Protein AF-0000000085966153 (afdb_homodimer)

Sequence (438 aa):
MEFTKSLNNKLDELHLLNHPFYQSWNTGSLSLQALQTYAKEYYHHVAAFPRYISGIHFLCPDLKMRQVLLGNLIEEEQGDENHPELWKRFAEGLGVTRSDLHKDAQIKETQELVDGYFDIVRSDFASGLGALYAYERQTPEISKSKIEGLKKHYSISDERSLQFFTVHMHADEWHSEECANLIADLSEEEQEKAMQGAKKGAKLLWGFLDGMMNASVCHMEFTKSLNNKLDELHLLNHPFYQSWNTGSLSLQALQTYAKEYYHHVAAFPRYISGIHFLCPDLKMRQVLLGNLIEEEQGDENHPELWKRFAEGLGVTRSDLHKDAQIKETQELVDGYFDIVRSDFASGLGALYAYERQTPEISKSKIEGLKKHYSISDERSLQFFTVHMHADEWHSEECANLIADLSEEEQEKAMQGAKKGAKLLWGFLDGMMNASVCH

Structure (mmCIF, N/CA/C/O backbone):
data_AF-0000000085966153-model_v1
#
loop_
_entity.id
_entity.type
_entity.pdbx_description
1 polymer 'Probable oxidoreductase TC_0900'
#
loop_
_atom_site.group_PDB
_atom_site.id
_atom_site.type_symbol
_atom_site.label_atom_id
_atom_site.label_alt_id
_atom_site.label_comp_id
_atom_site.label_asym_id
_atom_site.label_entity_id
_atom_site.label_seq_id
_atom_site.pdbx_PDB_ins_code
_atom_site.Cartn_x
_atom_site.Cartn_y
_atom_site.Cartn_z
_atom_site.occupancy
_atom_site.B_iso_or_equiv
_atom_site.auth_seq_id
_atom_site.auth_comp_id
_atom_site.auth_asym_id
_atom_site.auth_atom_id
_atom_site.pdbx_PDB_model_num
ATOM 1 N N . MET A 1 1 ? 25.375 9.891 5.539 1 62.62 1 MET A N 1
ATOM 2 C CA . MET A 1 1 ? 25.406 10.914 6.574 1 62.62 1 MET A CA 1
ATOM 3 C C . MET A 1 1 ? 25.469 12.312 5.957 1 62.62 1 MET A C 1
ATOM 5 O O . MET A 1 1 ? 24.688 13.195 6.336 1 62.62 1 MET A O 1
ATOM 9 N N . GLU A 1 2 ? 26.172 12.406 4.93 1 82.31 2 GLU A N 1
ATOM 10 C CA . GLU A 1 2 ? 26.391 13.727 4.348 1 82.31 2 GLU A CA 1
ATOM 11 C C . GLU A 1 2 ? 25.172 14.172 3.529 1 82.31 2 GLU A C 1
ATOM 13 O O . GLU A 1 2 ? 24.719 15.312 3.652 1 82.31 2 GLU A O 1
ATOM 18 N N . PHE A 1 3 ? 24.453 13.234 2.949 1 92.5 3 PHE A N 1
ATOM 19 C CA . PHE A 1 3 ? 23.344 13.633 2.096 1 92.5 3 PHE A CA 1
ATOM 20 C C . PHE A 1 3 ? 22.141 14.078 2.934 1 92.5 3 PHE A C 1
ATOM 22 O O . PHE A 1 3 ? 21.531 15.109 2.656 1 92.5 3 PHE A O 1
ATOM 29 N N . THR A 1 4 ? 21.891 13.352 3.945 1 91.38 4 THR A N 1
ATOM 30 C CA . THR A 1 4 ? 20.734 13.648 4.789 1 91.38 4 THR A CA 1
ATOM 31 C C . THR A 1 4 ? 20.891 15.008 5.457 1 91.38 4 THR A C 1
ATOM 33 O O . THR A 1 4 ? 19.906 15.719 5.66 1 91.38 4 THR A O 1
ATOM 36 N N . LYS A 1 5 ? 22.094 15.352 5.801 1 93.38 5 LYS A N 1
ATOM 37 C CA . LYS A 1 5 ? 22.328 16.672 6.375 1 93.38 5 LYS A CA 1
ATOM 38 C C . LYS A 1 5 ? 22 17.781 5.375 1 93.38 5 LYS A C 1
ATOM 40 O O . LYS A 1 5 ? 21.391 18.781 5.73 1 93.38 5 LYS A O 1
ATOM 45 N N . SER A 1 6 ? 22.516 17.578 4.191 1 94.5 6 SER A N 1
ATOM 46 C CA . SER A 1 6 ? 22.203 18.531 3.131 1 94.5 6 SER A CA 1
ATOM 47 C C . SER A 1 6 ? 20.703 18.625 2.871 1 94.5 6 SER A C 1
ATOM 49 O O . SER A 1 6 ? 20.172 19.719 2.691 1 94.5 6 SER A O 1
ATOM 51 N N . LEU A 1 7 ? 20.078 17.453 2.836 1 96.25 7 LEU A N 1
ATOM 52 C CA . LEU A 1 7 ? 18.625 17.375 2.662 1 96.25 7 LEU A CA 1
ATOM 53 C C . LEU A 1 7 ? 17.906 18.156 3.758 1 96.25 7 LEU A C 1
ATOM 55 O O . LEU A 1 7 ? 17.016 18.953 3.473 1 96.25 7 LEU A O 1
ATOM 59 N N . ASN A 1 8 ? 18.312 17.984 4.941 1 96.88 8 ASN A N 1
ATOM 60 C CA . ASN A 1 8 ? 17.688 18.656 6.074 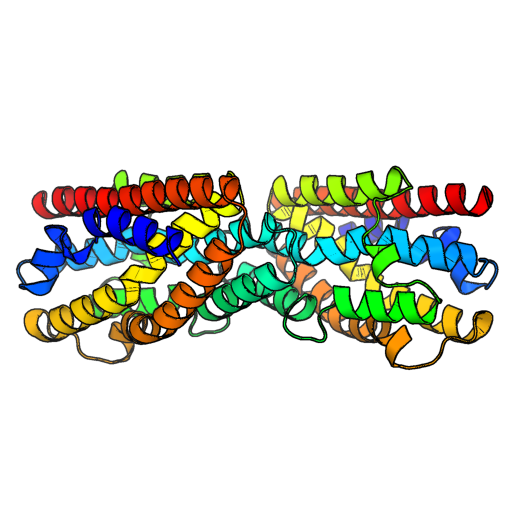1 96.88 8 ASN A CA 1
ATOM 61 C C . ASN A 1 8 ? 17.891 20.172 6.008 1 96.88 8 ASN A C 1
ATOM 63 O O . ASN A 1 8 ? 16.984 20.938 6.32 1 96.88 8 ASN A O 1
ATOM 67 N N . ASN A 1 9 ? 19.062 20.609 5.625 1 95.88 9 ASN A N 1
ATOM 68 C CA . ASN A 1 9 ? 19.328 22.031 5.496 1 95.88 9 ASN A CA 1
ATOM 69 C C . ASN A 1 9 ? 18.391 22.688 4.492 1 95.88 9 ASN A C 1
ATOM 71 O O . ASN A 1 9 ? 17.875 23.781 4.746 1 95.88 9 ASN A O 1
ATOM 75 N N . LYS A 1 10 ? 18.188 22.062 3.426 1 95.81 10 LYS A N 1
ATOM 76 C CA . LYS A 1 10 ? 17.297 22.594 2.398 1 95.81 10 LYS A CA 1
ATOM 77 C C . LYS A 1 10 ? 15.844 22.625 2.881 1 95.81 10 LYS A C 1
ATOM 79 O O . LYS A 1 10 ? 15.117 23.578 2.623 1 95.81 10 LYS A O 1
ATOM 84 N N . LEU A 1 11 ? 15.469 21.594 3.582 1 97.62 11 LEU A N 1
ATOM 85 C CA . LEU A 1 11 ? 14.086 21.484 4.039 1 97.62 11 LEU A CA 1
ATOM 86 C C . LEU A 1 11 ? 13.812 22.453 5.184 1 97.62 11 LEU A C 1
ATOM 88 O O . LEU A 1 11 ? 12.68 22.906 5.363 1 97.62 11 LEU A O 1
ATOM 92 N N . ASP A 1 12 ? 14.828 22.828 5.941 1 97.5 12 ASP A N 1
ATOM 93 C CA . ASP A 1 12 ? 14.68 23.734 7.074 1 97.5 12 ASP A CA 1
ATOM 94 C C . ASP A 1 12 ? 14.195 25.109 6.609 1 97.5 12 ASP A C 1
ATOM 96 O O . ASP A 1 12 ? 13.508 25.812 7.352 1 97.5 12 ASP A O 1
ATOM 100 N N . GLU A 1 13 ? 14.484 25.453 5.406 1 96 13 GLU A N 1
ATOM 101 C CA . GLU A 1 13 ? 14.047 26.734 4.852 1 96 13 GLU A CA 1
ATOM 102 C C . GLU A 1 13 ? 12.531 26.781 4.703 1 96 13 GLU A C 1
ATOM 104 O O . GLU A 1 13 ? 11.93 27.859 4.672 1 96 13 GLU A O 1
ATOM 109 N N . LEU A 1 14 ? 11.93 25.609 4.645 1 96.81 14 LEU A N 1
ATOM 110 C CA . LEU A 1 14 ? 10.484 25.5 4.449 1 96.81 14 LEU A CA 1
ATOM 111 C C . LEU A 1 14 ? 9.828 24.828 5.648 1 96.81 14 LEU A C 1
ATOM 113 O O . LEU A 1 14 ? 8.781 24.203 5.512 1 96.81 14 LEU A O 1
ATOM 117 N N . HIS A 1 15 ? 10.508 24.906 6.773 1 97.69 15 HIS A N 1
ATOM 118 C CA . HIS A 1 15 ? 9.898 24.328 7.969 1 97.69 15 HIS A CA 1
ATOM 119 C C . HIS A 1 15 ? 8.586 25.016 8.305 1 97.69 15 HIS A C 1
ATOM 121 O O . HIS A 1 15 ? 8.547 26.234 8.469 1 97.69 15 HIS A O 1
ATOM 127 N N . LEU A 1 16 ? 7.535 24.297 8.508 1 98.25 16 LEU A N 1
ATOM 128 C CA . LEU A 1 16 ? 6.18 24.828 8.555 1 98.25 16 LEU A CA 1
ATOM 129 C C . LEU A 1 16 ? 5.961 25.641 9.836 1 98.25 16 LEU A C 1
ATOM 131 O O . LEU A 1 16 ? 5.074 26.5 9.883 1 98.25 16 LEU A O 1
ATOM 135 N N . LEU A 1 17 ? 6.727 25.391 10.906 1 97.81 17 LEU A N 1
ATOM 136 C CA . LEU A 1 17 ? 6.598 26.156 12.141 1 97.81 17 LEU A CA 1
ATOM 137 C C . LEU A 1 17 ? 6.988 27.609 11.914 1 97.81 17 LEU A C 1
ATOM 139 O O . LEU A 1 17 ? 6.664 28.484 12.734 1 97.81 17 LEU A O 1
ATOM 143 N N . ASN A 1 18 ? 7.711 27.859 10.805 1 97.75 18 ASN A N 1
ATOM 144 C CA . ASN A 1 18 ? 8.094 29.219 10.469 1 97.75 18 ASN A CA 1
ATOM 145 C C . ASN A 1 18 ? 7.016 29.922 9.648 1 97.75 18 ASN A C 1
ATOM 147 O O . ASN A 1 18 ? 7.105 31.125 9.398 1 97.75 18 ASN A O 1
ATOM 151 N N . HIS A 1 19 ? 6.066 29.25 9.188 1 98.31 19 HIS A N 1
ATOM 152 C CA . HIS A 1 19 ? 4.996 29.859 8.414 1 98.31 19 HIS A CA 1
ATOM 153 C C . HIS A 1 19 ? 4.109 30.734 9.297 1 98.31 19 HIS A C 1
ATOM 155 O O . HIS A 1 19 ? 3.789 30.359 10.422 1 98.31 19 HIS A O 1
ATOM 161 N N . PRO A 1 20 ? 3.619 31.875 8.789 1 97.31 20 PRO A N 1
ATOM 162 C CA . PRO A 1 20 ? 2.812 32.812 9.586 1 97.31 20 PRO A CA 1
ATOM 163 C C . PRO A 1 20 ? 1.556 32.156 10.156 1 97.31 20 PRO A C 1
ATOM 165 O O . PRO A 1 20 ? 1.141 32.469 11.273 1 97.31 20 PRO A O 1
ATOM 168 N N . PHE A 1 21 ? 0.975 31.234 9.477 1 98 21 PHE A N 1
ATOM 169 C CA . PHE A 1 21 ? -0.236 30.578 9.953 1 98 21 PHE A CA 1
ATOM 170 C C . PHE A 1 21 ? 0.043 29.797 11.227 1 98 21 PHE A C 1
ATOM 172 O O . PHE A 1 21 ? -0.702 29.891 12.203 1 98 21 PHE A O 1
ATOM 179 N N . TYR A 1 22 ? 1.115 28.969 11.227 1 98.06 22 TYR A N 1
ATOM 180 C CA . TYR A 1 22 ? 1.444 28.172 12.406 1 98.06 22 TYR A CA 1
ATOM 181 C C . TYR A 1 22 ? 1.973 29.047 13.531 1 98.06 22 TYR A C 1
ATOM 183 O O . TYR A 1 22 ? 1.766 28.75 14.711 1 98.06 22 TYR A O 1
ATOM 191 N N . GLN A 1 23 ? 2.639 30.125 13.148 1 97.38 23 GLN A N 1
ATOM 192 C CA . GLN A 1 23 ? 3.021 31.078 14.172 1 97.38 23 GLN A CA 1
ATOM 193 C C . GLN A 1 23 ? 1.792 31.672 14.859 1 97.38 23 GLN A C 1
ATOM 195 O O . GLN A 1 23 ? 1.775 31.828 16.078 1 97.38 23 GLN A O 1
ATOM 200 N N . SER A 1 24 ? 0.767 32 14.07 1 97 24 SER A N 1
ATOM 201 C CA . SER A 1 24 ? -0.479 32.531 14.617 1 97 24 SER A CA 1
ATOM 202 C C . SER A 1 24 ? -1.174 31.5 15.5 1 97 24 SER A C 1
ATOM 204 O O . SER A 1 24 ? -1.782 31.859 16.516 1 97 24 SER A O 1
ATOM 206 N N . TRP A 1 25 ? -1.104 30.219 15.102 1 97.19 25 TRP A N 1
ATOM 207 C CA . TRP A 1 25 ? -1.604 29.141 15.961 1 97.19 25 TRP A CA 1
ATOM 208 C C . TRP A 1 25 ? -0.895 29.156 17.312 1 97.19 25 TRP A C 1
ATOM 210 O O . TRP A 1 25 ? -1.542 29.125 18.359 1 97.19 25 TRP A O 1
ATOM 220 N N . ASN A 1 26 ? 0.422 29.266 17.312 1 95.81 26 ASN A N 1
ATOM 221 C CA . ASN A 1 26 ? 1.263 29.188 18.5 1 95.81 26 ASN A CA 1
ATOM 222 C C . ASN A 1 26 ? 1.024 30.391 19.422 1 95.81 26 ASN A C 1
ATOM 224 O O . ASN A 1 26 ? 1.129 30.266 20.641 1 95.81 26 ASN A O 1
ATOM 228 N N . THR A 1 27 ? 0.701 31.531 18.844 1 96.19 27 THR A N 1
ATOM 229 C CA . THR A 1 27 ? 0.534 32.75 19.641 1 96.19 27 THR A CA 1
ATOM 230 C C . THR A 1 27 ? -0.93 32.938 20.031 1 96.19 27 THR A C 1
ATOM 232 O O . THR A 1 27 ? -1.264 33.875 20.766 1 96.19 27 THR A O 1
ATOM 235 N N . GLY A 1 28 ? -1.792 32.125 19.469 1 97 28 GLY A N 1
ATOM 236 C CA . GLY A 1 28 ? -3.205 32.219 19.812 1 97 28 GLY A CA 1
ATOM 237 C C . GLY A 1 28 ? -3.947 33.281 19.047 1 97 28 GLY A C 1
ATOM 238 O O . GLY A 1 28 ? -5.051 33.688 19.422 1 97 28 GLY A O 1
ATOM 239 N N . SER A 1 29 ? -3.402 33.75 17.969 1 96.06 29 SER A N 1
ATOM 240 C CA . SER A 1 29 ? -4.012 34.844 17.219 1 96.06 29 SER A CA 1
ATOM 241 C C . SER A 1 29 ? -4.965 34.312 16.156 1 96.06 29 SER A C 1
ATOM 243 O O . SER A 1 29 ? -5.711 35.094 15.547 1 96.06 29 SER A O 1
ATOM 245 N N . LEU A 1 30 ? -5.039 33 15.875 1 96.19 30 LEU A N 1
ATOM 246 C CA . LEU A 1 30 ? -6.035 32.438 14.969 1 96.19 30 LEU A CA 1
ATOM 247 C C . LEU A 1 30 ? -7.418 32.438 15.609 1 96.19 30 LEU A C 1
ATOM 249 O O . LEU A 1 30 ? -7.555 32.156 16.812 1 96.19 30 LEU A O 1
ATOM 253 N N . SER A 1 31 ? -8.406 32.75 14.828 1 96 31 SER A N 1
ATOM 254 C CA . SER A 1 31 ? -9.773 32.562 15.305 1 96 31 SER A CA 1
ATOM 255 C C . SER A 1 31 ? -10.148 31.094 15.336 1 96 31 SER A C 1
ATOM 257 O O . SER A 1 31 ? -9.523 30.266 14.664 1 96 31 SER A O 1
ATOM 259 N N . LEU A 1 32 ? -11.125 30.797 16.094 1 95.81 32 LEU A N 1
ATOM 260 C CA . LEU A 1 32 ? -11.641 29.422 16.109 1 95.81 32 LEU A CA 1
ATOM 261 C C . LEU A 1 32 ? -12.141 29.016 14.719 1 95.81 32 LEU A C 1
ATOM 263 O O . LEU A 1 32 ? -11.977 27.875 14.312 1 95.81 32 LEU A O 1
ATOM 267 N N . GLN A 1 33 ? -12.688 29.953 14.031 1 96.06 33 GLN A N 1
ATOM 268 C CA . GLN A 1 33 ? -13.18 29.703 12.68 1 96.06 33 GLN A CA 1
ATOM 269 C C . GLN A 1 33 ? -12.039 29.312 11.742 1 96.06 33 GLN A C 1
ATOM 271 O O . GLN A 1 33 ? -12.195 28.438 10.891 1 96.06 33 GLN A O 1
ATOM 276 N N . ALA A 1 34 ? -10.93 29.969 11.891 1 96.62 34 ALA A N 1
ATOM 277 C CA . ALA A 1 34 ? -9.766 29.641 11.078 1 96.62 34 ALA A CA 1
ATOM 278 C C . ALA A 1 34 ? -9.281 28.219 11.352 1 96.62 34 ALA A C 1
ATOM 280 O O . ALA A 1 34 ? -8.906 27.484 10.43 1 96.62 34 ALA A O 1
ATOM 281 N N . LEU A 1 35 ? -9.352 27.844 12.617 1 97.56 35 LEU A N 1
ATOM 282 C CA . LEU A 1 35 ? -8.938 26.5 13 1 97.56 35 LEU A CA 1
ATOM 283 C C . LEU A 1 35 ? -9.906 25.453 12.445 1 97.56 35 LEU A C 1
ATOM 285 O O . LEU A 1 35 ? -9.484 24.391 12.008 1 97.56 35 LEU A O 1
ATOM 289 N N . GLN A 1 36 ? -11.141 25.812 12.547 1 97.5 36 GLN A N 1
ATOM 290 C CA . GLN A 1 36 ? -12.164 24.922 12.008 1 97.5 36 GLN A CA 1
ATOM 291 C C . GLN A 1 36 ? -11.984 24.734 10.5 1 97.5 36 GLN A C 1
ATOM 293 O O . GLN A 1 36 ? -12.086 23.625 9.992 1 97.5 36 GLN A O 1
ATOM 298 N N . THR A 1 37 ? -11.68 25.812 9.812 1 97.5 37 THR A N 1
ATOM 299 C CA . THR A 1 37 ? -11.414 25.734 8.383 1 97.5 37 THR A CA 1
ATOM 300 C C . THR A 1 37 ? -10.172 24.891 8.102 1 97.5 37 THR A C 1
ATOM 302 O O . THR A 1 37 ? -10.172 24.078 7.191 1 97.5 37 THR A O 1
ATOM 305 N N . TYR A 1 38 ? -9.164 25.094 8.898 1 98.25 38 TYR A N 1
ATOM 306 C CA . TYR A 1 38 ? -7.945 24.312 8.773 1 98.25 38 TYR A CA 1
ATOM 307 C C . TYR A 1 38 ? -8.234 22.812 8.922 1 98.25 38 TYR A C 1
ATOM 309 O O . TYR A 1 38 ? -7.762 22 8.133 1 98.25 38 TYR A O 1
ATOM 317 N N . ALA A 1 39 ? -8.984 22.484 9.961 1 98.25 39 ALA A N 1
ATOM 318 C CA . ALA A 1 39 ? -9.305 21.094 10.227 1 98.25 39 ALA A CA 1
ATOM 319 C C . ALA A 1 39 ? -10.047 20.469 9.047 1 98.25 39 ALA A C 1
ATOM 321 O O . ALA A 1 39 ? -9.773 19.312 8.672 1 98.25 39 ALA A O 1
ATOM 322 N N . LYS A 1 40 ? -10.953 21.234 8.461 1 98.12 40 LYS A N 1
ATOM 323 C CA . LYS A 1 40 ? -11.727 20.734 7.328 1 98.12 40 LYS A CA 1
ATOM 324 C C . LYS A 1 40 ? -10.852 20.547 6.094 1 98.12 40 LYS A C 1
ATOM 326 O O . LYS A 1 40 ? -10.906 19.516 5.426 1 98.12 40 LYS A O 1
ATOM 331 N N . GLU A 1 41 ? -10.008 21.547 5.82 1 98.31 41 GLU A N 1
ATOM 332 C CA . GLU A 1 41 ? -9.195 21.547 4.605 1 98.31 41 GLU A CA 1
ATOM 333 C C . GLU A 1 41 ? -8.07 20.516 4.695 1 98.31 41 GLU A C 1
ATOM 335 O O . GLU A 1 41 ? -7.863 19.734 3.768 1 98.31 41 GLU A O 1
ATOM 340 N N . TYR A 1 42 ? -7.422 20.484 5.809 1 98.62 42 TYR A N 1
ATOM 341 C CA . TYR A 1 42 ? -6.25 19.625 5.941 1 98.62 42 TYR A CA 1
ATOM 342 C C . TYR A 1 42 ? -6.656 18.156 6.027 1 98.62 42 TYR A C 1
ATOM 344 O O . TYR A 1 42 ? -5.836 17.266 5.797 1 98.62 42 TYR A O 1
ATOM 352 N N . TYR A 1 43 ? -7.926 17.875 6.355 1 98.56 43 TYR A N 1
ATOM 353 C CA . TYR A 1 43 ? -8.422 16.5 6.41 1 98.56 43 TYR A CA 1
ATOM 354 C C . TYR A 1 43 ? -8.18 15.773 5.09 1 98.56 43 TYR A C 1
ATOM 356 O O . TYR A 1 43 ? -7.902 14.578 5.074 1 98.56 43 TYR A O 1
ATOM 364 N N . HIS A 1 44 ? -8.273 16.469 4.027 1 98.38 44 HIS A N 1
ATOM 365 C CA . HIS A 1 44 ? -8.102 15.867 2.713 1 98.38 44 HIS A CA 1
ATOM 366 C C . HIS A 1 44 ? -6.707 15.273 2.555 1 98.38 44 HIS A C 1
ATOM 368 O O . HIS A 1 44 ? -6.539 14.219 1.941 1 98.38 44 HIS A O 1
ATOM 374 N N . HIS A 1 45 ? -5.719 15.969 3.059 1 98.62 45 HIS A N 1
ATOM 375 C CA . HIS A 1 45 ? -4.348 15.469 3.033 1 98.62 45 HIS A CA 1
ATOM 376 C C . HIS A 1 45 ? -4.168 14.289 3.984 1 98.62 45 HIS A C 1
ATOM 378 O O . HIS A 1 45 ? -3.537 13.297 3.633 1 98.62 45 HIS A O 1
ATOM 384 N N . VAL A 1 46 ? -4.758 14.391 5.18 1 98.56 46 VAL A N 1
ATOM 385 C CA . VAL A 1 46 ? -4.66 13.336 6.184 1 98.56 46 VAL A CA 1
ATOM 386 C C . VAL A 1 46 ? -5.301 12.055 5.648 1 98.56 46 VAL A C 1
ATOM 388 O O . VAL A 1 46 ? -4.738 10.969 5.797 1 98.56 46 VAL A O 1
ATOM 391 N N . ALA A 1 47 ? -6.457 12.219 5.039 1 98 47 ALA A N 1
ATOM 392 C CA . ALA A 1 47 ? -7.207 11.078 4.523 1 98 47 ALA A CA 1
ATOM 393 C C . ALA A 1 47 ? -6.469 10.414 3.363 1 98 47 ALA A C 1
ATOM 395 O O . ALA A 1 47 ? -6.582 9.203 3.16 1 98 47 ALA A O 1
ATOM 396 N N . ALA A 1 48 ? -5.707 11.18 2.609 1 98.31 48 ALA A N 1
ATOM 397 C CA . ALA A 1 48 ? -5.008 10.68 1.427 1 98.31 48 ALA A CA 1
ATOM 398 C C . ALA A 1 48 ? -3.658 10.078 1.803 1 98.31 48 ALA A C 1
ATOM 400 O O . ALA A 1 48 ? -3.09 9.289 1.042 1 98.31 48 ALA A O 1
ATOM 401 N N . PHE A 1 49 ? -3.148 10.414 2.943 1 98.81 49 PHE A N 1
ATOM 402 C CA . PHE A 1 49 ? -1.763 10.164 3.314 1 98.81 49 PHE A CA 1
ATOM 403 C C . PHE A 1 49 ? -1.44 8.672 3.217 1 98.81 49 PHE A C 1
ATOM 405 O O . PHE A 1 49 ? -0.408 8.297 2.662 1 98.81 49 PHE A O 1
ATOM 412 N N . PRO A 1 50 ? -2.342 7.742 3.789 1 98.81 50 PRO A N 1
ATOM 413 C CA . PRO A 1 50 ? -2.033 6.316 3.656 1 98.81 50 PRO A CA 1
ATOM 414 C C . PRO A 1 50 ? -1.881 5.879 2.199 1 98.81 50 PRO A C 1
ATOM 416 O O . PRO A 1 50 ? -1.079 4.992 1.898 1 98.81 50 PRO A O 1
ATOM 419 N N . ARG A 1 51 ? -2.609 6.527 1.297 1 98.81 51 ARG A N 1
ATOM 420 C CA . ARG A 1 51 ? -2.535 6.18 -0.118 1 98.81 51 ARG A CA 1
ATOM 421 C C . ARG A 1 51 ? -1.217 6.645 -0.729 1 98.81 51 ARG A C 1
ATOM 423 O O . ARG A 1 51 ? -0.686 5.996 -1.635 1 98.81 51 ARG A O 1
ATOM 430 N N . TYR A 1 52 ? -0.637 7.75 -0.21 1 98.88 52 TYR A N 1
ATOM 431 C CA . TYR A 1 52 ? 0.707 8.125 -0.639 1 98.88 52 TYR A CA 1
ATOM 432 C C . TYR A 1 52 ? 1.707 7.016 -0.33 1 98.88 52 TYR A C 1
ATOM 434 O O . TYR A 1 52 ? 2.521 6.652 -1.18 1 98.88 52 TYR A O 1
ATOM 442 N N . ILE A 1 53 ? 1.577 6.488 0.89 1 98.81 53 ILE A N 1
ATOM 443 C CA . ILE A 1 53 ? 2.508 5.457 1.334 1 98.81 53 ILE A CA 1
ATOM 444 C C . ILE A 1 53 ? 2.361 4.215 0.454 1 98.81 53 ILE A C 1
ATOM 446 O O . ILE A 1 53 ? 3.357 3.615 0.047 1 98.81 53 ILE A O 1
ATOM 450 N N . SER A 1 54 ? 1.097 3.9 0.139 1 98.69 54 SER A N 1
ATOM 451 C CA . SER A 1 54 ? 0.88 2.734 -0.711 1 98.69 54 SER A CA 1
ATOM 452 C C . SER A 1 54 ? 1.422 2.967 -2.117 1 98.69 54 SER A C 1
ATOM 454 O O . SER A 1 54 ? 1.888 2.033 -2.771 1 98.69 54 SER A O 1
ATOM 456 N N . GLY A 1 55 ? 1.323 4.223 -2.619 1 98.75 55 GLY A N 1
ATOM 457 C CA . GLY A 1 55 ? 1.929 4.539 -3.902 1 98.75 55 GLY A CA 1
ATOM 458 C C . GLY A 1 55 ? 3.432 4.336 -3.92 1 98.75 55 GLY A C 1
ATOM 459 O O . GLY A 1 55 ? 3.98 3.795 -4.883 1 98.75 55 GLY A O 1
ATOM 460 N N . ILE A 1 56 ? 4.078 4.754 -2.861 1 98.88 56 ILE A N 1
ATOM 461 C CA . ILE A 1 56 ? 5.52 4.582 -2.73 1 98.88 56 ILE A CA 1
ATOM 462 C C . ILE A 1 56 ? 5.855 3.096 -2.633 1 98.88 56 ILE A C 1
ATOM 464 O O . ILE A 1 56 ? 6.766 2.613 -3.312 1 98.88 56 ILE A O 1
ATOM 468 N N . HIS A 1 57 ? 5.113 2.396 -1.806 1 98.88 57 HIS A N 1
ATOM 469 C CA . HIS A 1 57 ? 5.281 0.958 -1.644 1 98.88 57 HIS A CA 1
ATOM 470 C C . HIS A 1 57 ? 5.137 0.232 -2.977 1 98.88 57 HIS A C 1
ATOM 472 O O . HIS A 1 57 ? 5.938 -0.65 -3.299 1 98.88 57 HIS A O 1
ATOM 478 N N . PHE A 1 58 ? 4.133 0.596 -3.77 1 98.81 58 PHE A N 1
ATOM 479 C CA . PHE A 1 58 ? 3.826 0.008 -5.066 1 98.81 58 PHE A CA 1
ATOM 480 C C . PHE A 1 58 ? 5.023 0.107 -6.004 1 98.81 58 PHE A C 1
ATOM 482 O O . PHE A 1 58 ? 5.316 -0.83 -6.75 1 98.81 58 PHE A O 1
ATOM 489 N N . LEU A 1 59 ? 5.797 1.177 -5.922 1 98.38 59 LEU A N 1
ATOM 490 C CA . LEU A 1 59 ? 6.879 1.451 -6.859 1 98.38 59 LEU A CA 1
ATOM 491 C C . LEU A 1 59 ? 8.195 0.854 -6.363 1 98.38 59 LEU A C 1
ATOM 493 O O . LEU A 1 59 ? 9.18 0.816 -7.102 1 98.38 59 LEU A O 1
ATOM 497 N N . CYS A 1 60 ? 8.227 0.348 -5.129 1 97.81 60 CYS A N 1
ATOM 498 C CA . CYS A 1 60 ? 9.453 -0.118 -4.5 1 97.81 60 CYS A CA 1
ATOM 499 C C . CYS A 1 60 ? 9.695 -1.593 -4.801 1 97.81 60 CYS A C 1
ATOM 501 O O . CYS A 1 60 ? 8.969 -2.457 -4.309 1 97.81 60 CYS A O 1
ATOM 503 N N . PRO A 1 61 ? 10.734 -1.949 -5.477 1 93.5 61 PRO A N 1
ATOM 504 C CA . PRO A 1 61 ? 10.961 -3.363 -5.781 1 93.5 61 PRO A CA 1
ATOM 505 C C . PRO A 1 61 ? 11.648 -4.109 -4.637 1 93.5 61 PRO A C 1
ATOM 507 O O . PRO A 1 61 ? 11.68 -5.344 -4.637 1 93.5 61 PRO A O 1
ATOM 510 N N . ASP A 1 62 ? 12.211 -3.416 -3.678 1 96.31 62 ASP A N 1
ATOM 511 C CA . ASP A 1 62 ? 12.984 -4.031 -2.604 1 96.31 62 ASP A CA 1
ATOM 512 C C . ASP A 1 62 ? 12.086 -4.41 -1.429 1 96.31 62 ASP A C 1
ATOM 514 O O . ASP A 1 62 ? 11.469 -3.543 -0.81 1 96.31 62 ASP A O 1
ATOM 518 N N . LEU A 1 63 ? 12.109 -5.613 -1.075 1 97.44 63 LEU A N 1
ATOM 519 C CA . LEU A 1 63 ? 11.203 -6.152 -0.07 1 97.44 63 LEU A CA 1
ATOM 520 C C . LEU A 1 63 ? 11.469 -5.531 1.296 1 97.44 63 LEU A C 1
ATOM 522 O O . LEU A 1 63 ? 10.531 -5.18 2.018 1 97.44 63 LEU A O 1
ATOM 526 N N . LYS A 1 64 ? 12.703 -5.418 1.705 1 96.31 64 LYS A N 1
ATOM 527 C CA . LYS A 1 64 ? 13.031 -4.867 3.016 1 96.31 64 LYS A CA 1
ATOM 528 C C . LYS A 1 64 ? 12.57 -3.42 3.141 1 96.31 64 LYS A C 1
ATOM 530 O O . LYS A 1 64 ? 12.062 -3.014 4.188 1 96.31 64 LYS A O 1
ATOM 535 N N . MET A 1 65 ? 12.805 -2.668 2.117 1 97.56 65 MET A N 1
ATOM 536 C CA . MET A 1 65 ? 12.344 -1.284 2.102 1 97.56 65 MET A CA 1
ATOM 537 C C . MET A 1 65 ? 10.82 -1.223 2.168 1 97.56 65 MET A C 1
ATOM 539 O O . MET A 1 65 ? 10.258 -0.383 2.875 1 97.56 65 MET A O 1
ATOM 543 N N . ARG A 1 66 ? 10.188 -2.127 1.452 1 98.56 66 ARG A N 1
ATOM 544 C CA . ARG A 1 66 ? 8.727 -2.162 1.452 1 98.56 66 ARG A CA 1
ATOM 545 C C . ARG A 1 66 ? 8.188 -2.496 2.838 1 98.56 66 ARG A C 1
ATOM 547 O O . ARG A 1 66 ? 7.141 -1.981 3.244 1 98.56 66 ARG A O 1
ATOM 554 N N . GLN A 1 67 ? 8.836 -3.322 3.564 1 98.56 67 GLN A N 1
ATOM 555 C CA . GLN A 1 67 ? 8.367 -3.686 4.898 1 98.56 67 GLN A CA 1
ATOM 556 C C . GLN A 1 67 ? 8.406 -2.486 5.84 1 98.56 67 GLN A C 1
ATOM 558 O O . GLN A 1 67 ? 7.551 -2.354 6.719 1 98.56 67 GLN A O 1
ATOM 563 N N . VAL A 1 68 ? 9.422 -1.614 5.637 1 98.12 68 VAL A N 1
ATOM 564 C CA . VAL A 1 68 ? 9.469 -0.377 6.41 1 98.12 68 VAL A CA 1
ATOM 565 C C . VAL A 1 68 ? 8.242 0.48 6.078 1 98.12 68 VAL A C 1
ATOM 567 O O . VAL A 1 68 ? 7.566 0.978 6.98 1 98.12 68 VAL A O 1
ATOM 570 N N . LEU A 1 69 ? 7.949 0.595 4.781 1 98.69 69 LEU A N 1
ATOM 571 C CA . LEU A 1 69 ? 6.801 1.376 4.332 1 98.69 69 LEU A CA 1
ATOM 572 C C . LEU A 1 69 ? 5.496 0.753 4.816 1 98.69 69 LEU A C 1
ATOM 574 O O . LEU A 1 69 ? 4.566 1.468 5.199 1 98.69 69 LEU A O 1
ATOM 578 N N . LEU A 1 70 ? 5.445 -0.549 4.797 1 98.81 70 LEU A N 1
ATOM 579 C CA . LEU A 1 70 ? 4.266 -1.251 5.297 1 98.81 70 LEU A CA 1
ATOM 580 C C . LEU A 1 70 ? 4.055 -0.967 6.781 1 98.81 70 LEU A C 1
ATOM 582 O O . LEU A 1 70 ? 2.92 -0.774 7.223 1 98.81 70 LEU A O 1
ATOM 586 N N . GLY A 1 71 ? 5.145 -1.002 7.562 1 98.44 71 GLY A N 1
ATOM 587 C CA . GLY A 1 71 ? 5.027 -0.636 8.969 1 98.44 71 GLY A CA 1
ATOM 588 C C . GLY A 1 71 ? 4.418 0.738 9.172 1 98.44 71 GLY A C 1
ATOM 589 O O . GLY A 1 71 ? 3.562 0.919 10.047 1 98.44 71 GLY A O 1
ATOM 590 N N . ASN A 1 72 ? 4.859 1.686 8.375 1 98.5 72 ASN A N 1
ATOM 591 C CA . ASN A 1 72 ? 4.305 3.035 8.414 1 98.5 72 ASN A CA 1
ATOM 592 C C . ASN A 1 72 ? 2.818 3.041 8.07 1 98.5 72 ASN A C 1
ATOM 594 O O . ASN A 1 72 ? 2.02 3.676 8.758 1 98.5 72 ASN A O 1
ATOM 598 N N . LEU A 1 73 ? 2.469 2.328 7.02 1 98.75 73 LEU A N 1
ATOM 599 C CA . LEU A 1 73 ? 1.088 2.266 6.555 1 98.75 73 LEU A CA 1
ATOM 600 C C . LEU A 1 73 ? 0.182 1.657 7.617 1 98.75 73 LEU A C 1
ATOM 602 O O . LEU A 1 73 ? -0.947 2.113 7.812 1 98.75 73 LEU A O 1
ATOM 606 N N . ILE A 1 74 ? 0.645 0.629 8.289 1 98.56 74 ILE A N 1
ATOM 607 C CA . ILE A 1 74 ? -0.102 -0.033 9.359 1 98.56 74 ILE A CA 1
ATOM 608 C C . ILE A 1 74 ? -0.418 0.967 10.469 1 98.56 74 ILE A C 1
ATOM 610 O O . ILE A 1 74 ? -1.567 1.082 10.898 1 98.56 74 ILE A O 1
ATOM 614 N N . GLU A 1 75 ? 0.56 1.72 10.844 1 97.94 75 GLU A N 1
ATOM 615 C CA . GLU A 1 75 ? 0.351 2.709 11.891 1 97.94 75 GLU A CA 1
ATOM 616 C C . GLU A 1 75 ? -0.644 3.779 11.453 1 97.94 75 GLU A C 1
ATOM 618 O O . GLU A 1 75 ? -1.471 4.23 12.25 1 97.94 75 GLU A O 1
ATOM 623 N N . GLU A 1 76 ? -0.636 4.113 10.234 1 98 76 GLU A N 1
ATOM 624 C CA . GLU A 1 76 ? -1.457 5.199 9.711 1 98 76 GLU A CA 1
ATOM 625 C C . GLU A 1 76 ? -2.916 4.773 9.57 1 98 76 GLU A C 1
ATOM 627 O O . GLU A 1 76 ? -3.824 5.598 9.711 1 98 76 GLU A O 1
ATOM 632 N N . GLU A 1 77 ? -3.141 3.479 9.344 1 98.44 77 GLU A N 1
ATOM 633 C CA . GLU A 1 77 ? -4.484 3.262 8.82 1 98.44 77 GLU A CA 1
ATOM 634 C C . GLU A 1 77 ? -5.137 2.039 9.469 1 98.44 77 GLU A C 1
ATOM 636 O O . GLU A 1 77 ? -6.352 1.855 9.375 1 98.44 77 GLU A O 1
ATOM 641 N N . GLN A 1 78 ? -4.395 1.173 10.086 1 98.25 78 GLN A N 1
ATOM 642 C CA . GLN A 1 78 ? -4.977 -0.066 10.594 1 98.25 78 GLN A CA 1
ATOM 643 C C . GLN A 1 78 ? -5.871 0.2 11.805 1 98.25 78 GLN A C 1
ATOM 645 O O . GLN A 1 78 ? -5.52 0.989 12.68 1 98.25 78 GLN A O 1
ATOM 650 N N . GLY A 1 79 ? -7.062 -0.455 11.836 1 97.38 79 GLY A N 1
ATOM 651 C CA . GLY A 1 79 ? -7.883 -0.521 13.031 1 97.38 79 GLY A CA 1
ATOM 652 C C . GLY A 1 79 ? -8.703 0.735 13.266 1 97.38 79 GLY A C 1
ATOM 653 O O . GLY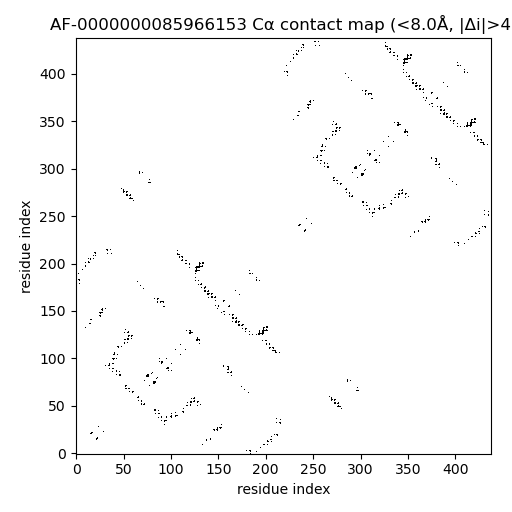 A 1 79 ? -8.844 1.563 12.359 1 97.38 79 GLY A O 1
ATOM 654 N N . ASP A 1 80 ? -9.234 0.899 14.438 1 96.62 80 ASP A N 1
ATOM 655 C CA . ASP A 1 80 ? -10.195 1.948 14.766 1 96.62 80 ASP A CA 1
ATOM 656 C C . ASP A 1 80 ? -9.484 3.254 15.109 1 96.62 80 ASP A C 1
ATOM 658 O O . ASP A 1 80 ? -10.078 4.332 15.031 1 96.62 80 ASP A O 1
ATOM 662 N N . GLU A 1 81 ? -8.227 3.105 15.484 1 97.25 81 GLU A N 1
ATOM 663 C CA . GLU A 1 81 ? -7.473 4.297 15.859 1 97.25 81 GLU A CA 1
ATOM 664 C C . GLU A 1 81 ? -6.598 4.781 14.703 1 97.25 81 GLU A C 1
ATOM 666 O O . GLU A 1 81 ? -5.48 5.254 14.922 1 97.25 81 GLU A O 1
ATOM 671 N N . ASN A 1 82 ? -7.117 4.512 13.469 1 98.31 82 ASN A N 1
ATOM 672 C CA . ASN A 1 82 ? -6.391 5 12.297 1 98.31 82 ASN A CA 1
ATOM 673 C C . ASN A 1 82 ? -6.312 6.523 12.289 1 98.31 82 ASN A C 1
ATOM 675 O O . ASN A 1 82 ? -7.137 7.199 12.906 1 98.31 82 ASN A O 1
ATOM 679 N N . HIS A 1 83 ? -5.383 7.098 11.609 1 98.44 83 HIS A N 1
ATOM 680 C CA . HIS A 1 83 ? -5.035 8.508 11.742 1 98.44 83 HIS A CA 1
ATOM 681 C C . HIS A 1 83 ? -6.113 9.398 11.141 1 98.44 83 HIS A C 1
ATOM 683 O O . HIS A 1 83 ? -6.398 10.477 11.664 1 98.44 83 HIS A O 1
ATOM 689 N N . PRO A 1 84 ? -6.785 9.023 10.023 1 98.31 84 PRO A N 1
ATOM 690 C CA . PRO A 1 84 ? -7.941 9.82 9.594 1 98.31 84 PRO A CA 1
ATOM 691 C C . PRO A 1 84 ? -9.031 9.906 10.664 1 98.31 84 PRO A C 1
ATOM 693 O O . PRO A 1 84 ? -9.633 10.961 10.852 1 98.31 84 PRO A O 1
ATOM 696 N N . GLU A 1 85 ? -9.242 8.82 11.375 1 98.44 85 GLU A N 1
ATOM 697 C CA . GLU A 1 85 ? -10.219 8.836 12.461 1 98.44 85 GLU A CA 1
ATOM 698 C C . GLU A 1 85 ? -9.781 9.766 13.586 1 98.44 85 GLU A C 1
ATOM 700 O O . GLU A 1 85 ? -10.594 10.523 14.125 1 98.44 85 GLU A O 1
ATOM 705 N N . LEU A 1 86 ? -8.547 9.695 13.93 1 98.75 86 LEU A N 1
ATOM 706 C CA . LEU A 1 86 ? -8.031 10.578 14.977 1 98.75 86 LEU A CA 1
ATOM 707 C C . LEU A 1 86 ? -8.18 12.039 14.57 1 98.75 86 LEU A C 1
ATOM 709 O O . LEU A 1 86 ? -8.477 12.891 15.414 1 98.75 86 LEU A O 1
ATOM 713 N N . TRP A 1 87 ? -7.984 12.352 13.281 1 98.81 87 TRP A N 1
ATOM 714 C CA . TRP A 1 87 ? -8.164 13.719 12.82 1 98.81 87 TRP A CA 1
ATOM 715 C C . TRP A 1 87 ? -9.617 14.156 12.938 1 98.81 87 TRP A C 1
ATOM 717 O O . TRP A 1 87 ? -9.906 15.305 13.281 1 98.81 87 TRP A O 1
ATOM 727 N N . LYS A 1 88 ? -10.516 13.25 12.609 1 98.69 88 LYS A N 1
ATOM 728 C CA . LYS A 1 88 ? -11.93 13.562 12.75 1 98.69 88 LYS A CA 1
ATOM 729 C C . LYS A 1 88 ? -12.273 13.922 14.195 1 98.69 88 LYS A C 1
ATOM 731 O O . LYS A 1 88 ? -13.055 14.836 14.445 1 98.69 88 LYS A O 1
ATOM 736 N N . ARG A 1 89 ? -11.703 13.18 15.117 1 98.69 89 ARG A N 1
ATOM 737 C CA . ARG A 1 89 ? -11.93 13.461 16.531 1 98.69 89 ARG A CA 1
ATOM 738 C C . ARG A 1 89 ? -11.398 14.844 16.906 1 98.69 89 ARG A C 1
ATOM 740 O O . ARG A 1 89 ? -12.031 15.57 17.672 1 98.69 89 ARG A O 1
ATOM 747 N N . PHE A 1 90 ? -10.258 15.18 16.344 1 98.81 90 PHE A N 1
ATOM 748 C CA . PHE A 1 90 ? -9.711 16.516 16.531 1 98.81 90 PHE A CA 1
ATOM 749 C C . PHE A 1 90 ? -10.688 17.578 16.031 1 98.81 90 PHE A C 1
ATOM 751 O O . PHE A 1 90 ? -10.992 18.531 16.734 1 98.81 90 PHE A O 1
ATOM 758 N N . ALA A 1 91 ? -11.172 17.391 14.789 1 98.62 91 ALA A N 1
ATOM 759 C CA . ALA A 1 91 ? -12.117 18.328 14.195 1 98.62 91 ALA A CA 1
ATOM 760 C C . ALA A 1 91 ? -13.367 18.484 15.055 1 98.62 91 ALA A C 1
ATOM 762 O O . ALA A 1 91 ? -13.867 19.594 15.25 1 98.62 91 ALA A O 1
ATOM 763 N N . GLU A 1 92 ? -13.836 17.344 15.57 1 98.56 92 GLU A N 1
ATOM 764 C CA . GLU A 1 92 ? -14.992 17.375 16.453 1 98.56 92 GLU A CA 1
ATOM 765 C C . GLU A 1 92 ? -14.711 18.203 17.703 1 98.56 92 GLU A C 1
ATOM 767 O O . GLU A 1 92 ? -15.594 18.922 18.188 1 98.56 92 GLU A O 1
ATOM 772 N N . GLY A 1 93 ? -13.523 18.078 18.203 1 98.19 93 GLY A N 1
ATOM 773 C CA . GLY A 1 93 ? -13.117 18.875 19.359 1 98.19 93 GLY A CA 1
ATOM 774 C C . GLY A 1 93 ? -13.156 20.375 19.094 1 98.19 93 GLY A C 1
ATOM 775 O O . GLY A 1 93 ? -13.289 21.156 20.031 1 98.19 93 GLY A O 1
ATOM 776 N N . LEU A 1 94 ? -13.102 20.75 17.844 1 97.88 94 LEU A N 1
ATOM 777 C CA . LEU A 1 94 ? -13.156 22.156 17.438 1 97.88 94 LEU A CA 1
ATOM 778 C C . LEU A 1 94 ? -14.594 22.562 17.125 1 97.88 94 LEU A C 1
ATOM 780 O O . LEU A 1 94 ? -14.844 23.719 16.781 1 97.88 94 LEU A O 1
ATOM 784 N N . GLY A 1 95 ? -15.484 21.609 17.109 1 97.62 95 GLY A N 1
ATOM 785 C CA . GLY A 1 95 ? -16.875 21.891 16.812 1 97.62 95 GLY A CA 1
ATOM 786 C C . GLY A 1 95 ? -17.234 21.641 15.359 1 97.62 95 GLY A C 1
ATOM 787 O O . GLY A 1 95 ? -18.297 22.078 14.898 1 97.62 95 GLY A O 1
ATOM 788 N N . VAL A 1 96 ? -16.406 20.969 14.648 1 98 96 VAL A N 1
ATOM 789 C CA . VAL A 1 96 ? -16.672 20.625 13.25 1 98 96 VAL A CA 1
ATOM 790 C C . VAL A 1 96 ? -17.328 19.25 13.172 1 98 96 VAL A C 1
ATOM 792 O O . VAL A 1 96 ? -16.859 18.297 13.797 1 98 96 VAL A O 1
ATOM 795 N N . THR A 1 97 ? -18.359 19.094 12.438 1 97.31 97 THR A N 1
ATOM 796 C CA . THR A 1 97 ? -19.031 17.812 12.297 1 97.31 97 THR A CA 1
ATOM 797 C C . THR A 1 97 ? -18.281 16.922 11.305 1 97.31 97 THR A C 1
ATOM 799 O O . THR A 1 97 ? -17.609 17.406 10.406 1 97.31 97 THR A O 1
ATOM 802 N N . ARG A 1 98 ? -18.438 15.664 11.43 1 96.19 98 ARG A N 1
ATOM 803 C CA . ARG A 1 98 ? -17.781 14.711 10.539 1 96.19 98 ARG A CA 1
ATOM 804 C C . ARG A 1 98 ? -18.266 14.891 9.102 1 96.19 98 ARG A C 1
ATOM 806 O O . ARG A 1 98 ? -17.5 14.719 8.156 1 96.19 98 ARG A O 1
ATOM 813 N N . SER A 1 99 ? -19.547 15.172 8.961 1 95.56 99 SER A N 1
ATOM 814 C CA . SER A 1 99 ? -20.109 15.383 7.633 1 95.56 99 SER A CA 1
ATOM 815 C C . SER A 1 99 ? -19.453 16.562 6.93 1 95.56 99 SER A C 1
ATOM 817 O O . SER A 1 99 ? -19.297 16.562 5.707 1 95.56 99 SER A O 1
ATOM 819 N N . ASP A 1 100 ? -19 17.578 7.68 1 95.25 100 ASP A N 1
ATOM 820 C CA . ASP A 1 100 ? -18.344 18.75 7.117 1 95.25 100 ASP A CA 1
ATOM 821 C C . ASP A 1 100 ? -16.969 18.406 6.555 1 95.25 100 ASP A C 1
ATOM 823 O O . ASP A 1 100 ? -16.484 19.078 5.637 1 95.25 100 ASP A O 1
ATOM 827 N N . LEU A 1 101 ? -16.375 17.406 7.109 1 95.44 101 LEU A N 1
ATOM 828 C CA . LEU A 1 101 ? -15.047 17 6.672 1 95.44 101 LEU A CA 1
ATOM 829 C C . LEU A 1 101 ? -15.102 16.328 5.305 1 95.44 101 LEU A C 1
ATOM 831 O O . LEU A 1 101 ? -14.102 16.281 4.59 1 95.44 101 LEU A O 1
ATOM 835 N N . HIS A 1 102 ? -16.266 15.805 4.93 1 90.69 102 HIS A N 1
ATOM 836 C CA . HIS A 1 102 ? -16.391 15.039 3.695 1 90.69 102 HIS A CA 1
ATOM 837 C C . HIS A 1 102 ? -16.812 15.93 2.533 1 90.69 102 HIS A C 1
ATOM 839 O O . HIS A 1 102 ? -16.906 15.469 1.394 1 90.69 102 HIS A O 1
ATOM 845 N N . LYS A 1 103 ? -17 17.281 2.859 1 93.31 103 LYS A N 1
ATOM 846 C CA . LYS A 1 103 ? -17.281 18.234 1.788 1 93.31 103 LYS A CA 1
ATOM 847 C C . LYS A 1 103 ? -16.047 18.5 0.944 1 93.31 103 LYS A C 1
ATOM 849 O O . LYS A 1 103 ? -14.914 18.266 1.394 1 93.31 103 LYS A O 1
ATOM 854 N N . ASP A 1 104 ? -16.188 18.922 -0.247 1 93.62 104 ASP A N 1
ATOM 855 C CA . ASP A 1 104 ? -15.094 19.25 -1.149 1 93.62 104 ASP A CA 1
ATOM 856 C C . ASP A 1 104 ? -14.227 20.375 -0.587 1 93.62 104 ASP A C 1
ATOM 858 O O . ASP A 1 104 ? -14.734 21.266 0.103 1 93.62 104 ASP A O 1
ATOM 862 N N . ALA A 1 105 ? -12.961 20.281 -0.936 1 94.88 105 ALA A N 1
ATOM 863 C CA . ALA A 1 105 ? -12.039 21.359 -0.557 1 94.88 105 ALA A CA 1
ATOM 864 C C . ALA A 1 105 ? -12.516 22.703 -1.097 1 94.88 105 ALA A C 1
ATOM 866 O O . ALA A 1 105 ? -12.992 22.797 -2.232 1 94.88 105 ALA A O 1
ATOM 867 N N . GLN A 1 106 ? -12.391 23.734 -0.308 1 93.69 106 GLN A N 1
ATOM 868 C CA . GLN A 1 106 ? -12.828 25.078 -0.695 1 93.69 106 GLN A CA 1
ATOM 869 C C . GLN A 1 106 ? -11.648 25.953 -1.094 1 93.69 106 GLN A C 1
ATOM 871 O O . GLN A 1 106 ? -11.828 26.984 -1.735 1 93.69 106 GLN A O 1
ATOM 876 N N . ILE A 1 107 ? -10.469 25.547 -0.716 1 95.56 107 ILE A N 1
ATOM 877 C CA . ILE A 1 107 ? -9.234 26.281 -1.008 1 95.56 107 ILE A CA 1
ATOM 878 C C . ILE A 1 107 ? -8.469 25.562 -2.115 1 95.56 107 ILE A C 1
ATOM 880 O O . ILE A 1 107 ? -8.227 24.344 -2.027 1 95.56 107 ILE A O 1
ATOM 884 N N . LYS A 1 108 ? -8.117 26.281 -3.154 1 97.38 108 LYS A N 1
ATOM 885 C CA . LYS A 1 108 ? -7.438 25.688 -4.301 1 97.38 108 LYS A CA 1
ATOM 886 C C . LYS A 1 108 ? -6.117 25.031 -3.889 1 97.38 108 LYS A C 1
ATOM 888 O O . LYS A 1 108 ? -5.719 24.016 -4.445 1 97.38 108 LYS A O 1
ATOM 893 N N . GLU A 1 109 ? -5.445 25.641 -2.877 1 98.38 109 GLU A N 1
ATOM 894 C CA . GLU A 1 109 ? -4.148 25.141 -2.428 1 98.38 109 GLU A CA 1
ATOM 895 C C . GLU A 1 109 ? -4.289 23.781 -1.746 1 98.38 109 GLU A C 1
ATOM 897 O O . GLU A 1 109 ? -3.346 22.984 -1.725 1 98.38 109 GLU A O 1
ATOM 902 N N . THR A 1 110 ? -5.527 23.469 -1.154 1 98.44 110 THR A N 1
ATOM 903 C CA . THR A 1 110 ? -5.777 22.141 -0.613 1 98.44 110 THR A CA 1
ATOM 904 C C . THR A 1 110 ? -5.738 21.094 -1.72 1 98.44 110 THR A C 1
ATOM 906 O O . THR A 1 110 ? -5.09 20.047 -1.577 1 98.44 110 THR A O 1
ATOM 909 N N . GLN A 1 111 ? -6.379 21.375 -2.807 1 98.19 111 GLN A N 1
ATOM 910 C CA . GLN A 1 111 ? -6.387 20.469 -3.945 1 98.19 111 GLN A CA 1
ATOM 911 C C . GLN A 1 111 ? -4.988 20.312 -4.535 1 98.19 111 GLN A C 1
ATOM 913 O O . GLN A 1 111 ? -4.586 19.219 -4.91 1 98.19 111 GLN A O 1
ATOM 918 N N . GLU A 1 112 ? -4.297 21.406 -4.621 1 98.69 112 GLU A N 1
ATOM 919 C CA . GLU A 1 112 ? -2.93 21.375 -5.133 1 98.69 112 GLU A CA 1
ATOM 920 C C . GLU A 1 112 ? -2.033 20.5 -4.262 1 98.69 112 GLU A C 1
ATOM 922 O O . GLU A 1 112 ? -1.175 19.781 -4.773 1 98.69 112 GLU A O 1
ATOM 927 N N . LEU A 1 113 ? -2.25 20.609 -2.965 1 98.81 113 LEU A N 1
ATOM 928 C CA . LEU A 1 113 ? -1.475 19.797 -2.033 1 98.81 113 LEU A CA 1
ATOM 929 C C . LEU A 1 113 ? -1.721 18.312 -2.271 1 98.81 113 LEU A C 1
ATOM 931 O O . LEU A 1 113 ? -0.776 17.547 -2.477 1 98.81 113 LEU A O 1
ATOM 935 N N . VAL A 1 114 ? -2.988 17.906 -2.297 1 98.69 114 VAL A N 1
ATOM 936 C CA . VAL A 1 114 ? -3.354 16.484 -2.406 1 98.69 114 VAL A CA 1
ATOM 937 C C . VAL A 1 114 ? -2.951 15.961 -3.777 1 98.69 114 VAL A C 1
ATOM 939 O O . VAL A 1 114 ? -2.254 14.945 -3.875 1 98.69 114 VAL A O 1
ATOM 942 N N . ASP A 1 115 ? -3.273 16.719 -4.848 1 98.62 115 ASP A N 1
ATOM 943 C CA . ASP A 1 115 ? -2.928 16.297 -6.199 1 98.62 115 ASP A CA 1
ATOM 944 C C . ASP A 1 115 ? -1.413 16.266 -6.395 1 98.62 115 ASP A C 1
ATOM 946 O O . ASP A 1 115 ? -0.886 15.359 -7.047 1 98.62 115 ASP A O 1
ATOM 950 N N . GLY A 1 116 ? -0.792 17.281 -5.863 1 98.88 116 GLY A N 1
ATOM 951 C CA . GLY A 1 116 ? 0.655 17.344 -5.988 1 98.88 116 GLY A CA 1
ATOM 952 C C . GLY A 1 116 ? 1.366 16.172 -5.332 1 98.88 116 GLY A C 1
ATOM 953 O O . GLY A 1 116 ? 2.318 15.633 -5.891 1 98.88 116 GLY A O 1
ATOM 954 N N . TYR A 1 117 ? 0.921 15.797 -4.141 1 98.88 117 TYR A N 1
ATOM 955 C CA . TYR A 1 117 ? 1.519 14.656 -3.461 1 98.88 117 TYR A CA 1
ATOM 956 C C . TYR A 1 117 ? 1.278 13.367 -4.246 1 98.88 117 TYR A C 1
ATOM 958 O O . TYR A 1 117 ? 2.184 12.539 -4.387 1 98.88 117 TYR A O 1
ATOM 966 N N . PHE A 1 118 ? 0.056 13.211 -4.773 1 98.75 118 PHE A N 1
ATOM 967 C CA . PHE A 1 118 ? -0.21 12.031 -5.59 1 98.75 118 PHE A CA 1
ATOM 968 C C . PHE A 1 118 ? 0.703 12.008 -6.812 1 98.75 118 PHE A C 1
ATOM 970 O O . PHE A 1 118 ? 1.187 10.938 -7.207 1 98.75 118 PHE A O 1
ATOM 977 N N . ASP A 1 119 ? 0.943 13.156 -7.41 1 98.75 119 ASP A N 1
ATOM 978 C CA . ASP A 1 119 ? 1.834 13.227 -8.562 1 98.75 119 ASP A CA 1
ATOM 979 C C . ASP A 1 119 ? 3.252 12.805 -8.195 1 98.75 119 ASP A C 1
ATOM 981 O O . ASP A 1 119 ? 3.908 12.086 -8.953 1 98.75 119 ASP A O 1
ATOM 985 N N . ILE A 1 120 ? 3.74 13.242 -7.055 1 98.88 120 ILE A N 1
ATOM 986 C CA . ILE A 1 120 ? 5.094 12.938 -6.613 1 98.88 120 ILE A CA 1
ATOM 987 C C . ILE A 1 120 ? 5.238 11.43 -6.41 1 98.88 120 ILE A C 1
ATOM 989 O O . ILE A 1 120 ? 6.172 10.812 -6.934 1 98.88 120 ILE A O 1
ATOM 993 N N . VAL A 1 121 ? 4.23 10.797 -5.691 1 98.44 121 VAL A N 1
ATOM 994 C CA . VAL A 1 121 ? 4.402 9.406 -5.277 1 98.44 121 VAL A CA 1
ATOM 995 C C . VAL A 1 121 ? 4.129 8.484 -6.461 1 98.44 121 VAL A C 1
ATOM 997 O O . VAL A 1 121 ? 4.496 7.305 -6.43 1 98.44 121 VAL A O 1
ATOM 1000 N N . ARG A 1 122 ? 3.529 9.031 -7.547 1 97.12 122 ARG A N 1
ATOM 1001 C CA . ARG A 1 122 ? 3.309 8.273 -8.781 1 97.12 122 ARG A CA 1
ATOM 1002 C C . ARG A 1 122 ? 4.535 8.328 -9.68 1 97.12 122 ARG A C 1
ATOM 1004 O O . ARG A 1 122 ? 4.691 7.5 -10.578 1 97.12 122 ARG A O 1
ATOM 1011 N N . SER A 1 123 ? 5.336 9.344 -9.516 1 97.88 123 SER A N 1
ATOM 1012 C CA . SER A 1 123 ? 6.426 9.594 -10.453 1 97.88 123 SER A CA 1
ATOM 1013 C C . SER A 1 123 ? 7.512 8.531 -10.336 1 97.88 123 SER A C 1
ATOM 1015 O O . SER A 1 123 ? 7.875 7.891 -11.328 1 97.88 123 SER A O 1
ATOM 1017 N N . ASP A 1 124 ? 8.117 8.383 -9.164 1 98.06 124 ASP A N 1
ATOM 1018 C CA . ASP A 1 124 ? 9.109 7.344 -8.906 1 98.06 124 ASP A CA 1
ATOM 1019 C C . ASP A 1 124 ? 9.297 7.125 -7.406 1 98.06 124 ASP A C 1
ATOM 1021 O O . ASP A 1 124 ? 8.93 7.98 -6.598 1 98.06 124 ASP A O 1
ATOM 1025 N N . PHE A 1 125 ? 9.875 6.066 -7.02 1 98.62 125 PHE A N 1
ATOM 1026 C CA . PHE A 1 125 ? 10.016 5.613 -5.645 1 98.62 125 PHE A CA 1
ATOM 1027 C C . PHE A 1 125 ? 10.781 6.637 -4.816 1 98.62 125 PHE A C 1
ATOM 1029 O O . PHE A 1 125 ? 10.336 7.039 -3.74 1 98.62 125 PHE A O 1
ATOM 1036 N N . ALA A 1 126 ? 11.906 7.102 -5.281 1 98.69 126 ALA A N 1
ATOM 1037 C CA . ALA A 1 126 ? 12.812 7.969 -4.535 1 98.69 126 ALA A CA 1
ATOM 1038 C C . ALA A 1 126 ? 12.156 9.32 -4.246 1 98.69 126 ALA A C 1
ATOM 1040 O O . ALA A 1 126 ? 12.25 9.836 -3.131 1 98.69 126 ALA A O 1
ATOM 1041 N N . SER A 1 127 ? 11.461 9.883 -5.258 1 98.81 127 SER A N 1
ATOM 1042 C CA . SER A 1 127 ? 10.773 11.156 -5.066 1 98.81 127 SER A CA 1
ATOM 1043 C C . SER A 1 127 ? 9.68 11.039 -4.012 1 98.81 127 SER A C 1
ATOM 1045 O O . SER A 1 127 ? 9.539 11.922 -3.16 1 98.81 127 SER A O 1
ATOM 1047 N N . GLY A 1 128 ? 8.93 9.93 -4.125 1 98.88 128 GLY A N 1
ATOM 1048 C CA . GLY A 1 128 ? 7.898 9.703 -3.121 1 98.88 128 GLY A CA 1
ATOM 1049 C C . GLY A 1 128 ? 8.453 9.57 -1.716 1 98.88 128 GLY A C 1
ATOM 1050 O O . GLY A 1 128 ? 7.914 10.156 -0.772 1 98.88 128 GLY A O 1
ATOM 1051 N N . LEU A 1 129 ? 9.523 8.828 -1.613 1 98.75 129 LEU A N 1
ATOM 1052 C CA . LEU A 1 129 ? 10.18 8.641 -0.323 1 98.75 129 LEU A CA 1
ATOM 1053 C C . LEU A 1 129 ? 10.648 9.984 0.24 1 98.75 129 LEU A C 1
ATOM 1055 O O . LEU A 1 129 ? 10.523 10.234 1.442 1 98.75 129 LEU A O 1
ATOM 1059 N N . GLY A 1 130 ? 11.219 10.812 -0.601 1 98.69 130 GLY A N 1
ATOM 1060 C CA . GLY A 1 130 ? 11.633 12.148 -0.187 1 98.69 130 GLY A CA 1
ATOM 1061 C C . GLY A 1 130 ? 10.484 12.984 0.345 1 98.69 130 GLY A C 1
ATOM 1062 O O . GLY A 1 130 ? 10.617 13.633 1.385 1 98.69 130 GLY A O 1
ATOM 1063 N N . ALA A 1 131 ? 9.391 12.984 -0.392 1 98.88 131 ALA A N 1
ATOM 1064 C CA . ALA A 1 131 ? 8.227 13.758 0.034 1 98.88 131 ALA A CA 1
ATOM 1065 C C . ALA A 1 131 ? 7.691 13.25 1.369 1 98.88 131 ALA A C 1
ATOM 1067 O O . ALA A 1 131 ? 7.301 14.039 2.23 1 98.88 131 ALA A O 1
ATOM 1068 N N . LEU A 1 132 ? 7.652 11.93 1.518 1 98.75 132 LEU A N 1
ATOM 1069 C CA . LEU A 1 132 ? 7.23 11.328 2.779 1 98.75 132 LEU A CA 1
ATOM 1070 C C . LEU A 1 132 ? 8.117 11.789 3.926 1 98.75 132 LEU A C 1
ATOM 1072 O O . LEU A 1 132 ? 7.625 12.156 4.992 1 98.75 132 LEU A O 1
ATOM 1076 N N . TYR A 1 133 ? 9.391 11.789 3.734 1 98.62 133 TYR A N 1
ATOM 1077 C CA . TYR A 1 133 ? 10.359 12.211 4.738 1 98.62 133 TYR A CA 1
ATOM 1078 C C . TYR A 1 133 ? 10.156 13.672 5.117 1 98.62 133 TYR A C 1
ATOM 1080 O O . TYR A 1 133 ? 10.195 14.023 6.297 1 98.62 133 TYR A O 1
ATOM 1088 N N . ALA A 1 134 ? 9.992 14.492 4.051 1 98.25 134 ALA A N 1
ATOM 1089 C CA . ALA A 1 134 ? 9.812 15.922 4.289 1 98.25 134 ALA A CA 1
ATOM 1090 C C . ALA A 1 134 ? 8.633 16.172 5.227 1 98.25 134 ALA A C 1
ATOM 1092 O O . ALA A 1 134 ? 8.68 17.078 6.07 1 98.25 134 ALA A O 1
ATOM 1093 N N . TYR A 1 135 ? 7.582 15.422 5.055 1 98.38 135 TYR A N 1
ATOM 1094 C CA . TYR A 1 135 ? 6.398 15.555 5.898 1 98.38 135 TYR A CA 1
ATOM 1095 C C . TYR A 1 135 ? 6.672 15.023 7.301 1 98.38 135 TYR A C 1
ATOM 1097 O O . TYR A 1 135 ? 6.453 15.727 8.289 1 98.38 135 TYR A O 1
ATOM 1105 N N . GLU A 1 136 ? 7.215 13.875 7.43 1 98.06 136 GLU A N 1
ATOM 1106 C CA . GLU A 1 136 ? 7.32 13.156 8.695 1 98.06 136 GLU A CA 1
ATOM 1107 C C . GLU A 1 136 ? 8.367 13.789 9.609 1 98.06 136 GLU A C 1
ATOM 1109 O O . GLU A 1 136 ? 8.219 13.766 10.828 1 98.06 136 GLU A O 1
ATOM 1114 N N . ARG A 1 137 ? 9.391 14.352 9.055 1 97.56 137 ARG A N 1
ATOM 1115 C CA . ARG A 1 137 ? 10.508 14.844 9.852 1 97.56 137 ARG A CA 1
ATOM 1116 C C . ARG A 1 137 ? 10.086 16.016 10.727 1 97.56 137 ARG A C 1
ATOM 1118 O O . ARG A 1 137 ? 10.648 16.234 11.805 1 97.56 137 ARG A O 1
ATOM 1125 N N . GLN A 1 138 ? 9.133 16.781 10.266 1 98.19 138 GLN A N 1
ATOM 1126 C CA . GLN A 1 138 ? 8.789 17.984 10.992 1 98.19 138 GLN A CA 1
ATOM 1127 C C . GLN A 1 138 ? 7.523 17.797 11.828 1 98.19 138 GLN A C 1
ATOM 1129 O O . GLN A 1 138 ? 7.223 18.594 12.711 1 98.19 138 GLN A O 1
ATOM 1134 N N . THR A 1 139 ? 6.797 16.719 11.586 1 98 139 THR A N 1
ATOM 1135 C CA . THR A 1 139 ? 5.473 16.5 12.156 1 98 139 THR A CA 1
ATOM 1136 C C . THR A 1 139 ? 5.551 16.391 13.672 1 98 139 THR A C 1
ATOM 1138 O O . THR A 1 139 ? 4.684 16.891 14.383 1 98 139 THR A O 1
ATOM 1141 N N . PRO A 1 140 ? 6.605 15.719 14.281 1 98.12 140 PRO A N 1
ATOM 1142 C CA . PRO A 1 140 ? 6.664 15.633 15.742 1 98.12 140 PRO A CA 1
ATOM 1143 C C . PRO A 1 140 ? 6.711 17 16.406 1 98.12 140 PRO A C 1
ATOM 1145 O O . PRO A 1 140 ? 5.938 17.266 17.328 1 98.12 140 PRO A O 1
ATOM 1148 N N . GLU A 1 141 ? 7.531 17.906 15.898 1 97.94 141 GLU A N 1
ATOM 1149 C CA . GLU A 1 141 ? 7.648 19.25 16.469 1 97.94 141 GLU A CA 1
ATOM 1150 C C . GLU A 1 141 ? 6.375 20.062 16.234 1 97.94 141 GLU A C 1
ATOM 1152 O O . GLU A 1 141 ? 5.945 20.812 17.109 1 97.94 141 GLU A O 1
ATOM 1157 N N . ILE A 1 142 ? 5.836 19.938 15.094 1 98.38 142 ILE A N 1
ATOM 1158 C CA . ILE A 1 142 ? 4.609 20.641 14.75 1 98.38 142 ILE A CA 1
ATOM 1159 C C . ILE A 1 142 ? 3.477 20.188 15.664 1 98.38 142 ILE A C 1
ATOM 1161 O O . ILE A 1 142 ? 2.709 21.016 16.172 1 98.38 142 ILE A O 1
ATOM 1165 N N . SER A 1 143 ? 3.385 18.859 15.875 1 98.56 143 SER A N 1
ATOM 1166 C CA . SER A 1 143 ? 2.346 18.297 16.734 1 98.56 143 SER A CA 1
ATOM 1167 C C . SER A 1 143 ? 2.459 18.844 18.156 1 98.56 143 SER A C 1
ATOM 1169 O O . SER A 1 143 ? 1.455 19.219 18.766 1 98.56 143 SER A O 1
ATOM 1171 N N . LYS A 1 144 ? 3.66 18.875 18.625 1 98.06 144 LYS A N 1
ATOM 1172 C CA . LYS A 1 144 ? 3.895 19.438 19.953 1 98.06 144 LYS A CA 1
ATOM 1173 C C . LYS A 1 144 ? 3.438 20.891 20.031 1 98.06 144 LYS A C 1
ATOM 1175 O O . LYS A 1 144 ? 2.74 21.281 20.984 1 98.06 144 LYS A O 1
ATOM 1180 N N . SER A 1 145 ? 3.838 21.688 19.094 1 98.06 145 SER A N 1
ATOM 1181 C CA . SER A 1 145 ? 3.467 23.094 19.031 1 98.06 145 SER A CA 1
ATOM 1182 C C . SER A 1 145 ? 1.954 23.266 18.953 1 98.06 145 SER A C 1
ATOM 1184 O O . SER A 1 145 ? 1.384 24.125 19.625 1 98.06 145 SER A O 1
ATOM 1186 N N . LYS A 1 146 ? 1.301 22.469 18.156 1 98.31 146 LYS A N 1
ATOM 1187 C CA . LYS A 1 146 ? -0.147 22.547 18 1 98.31 146 LYS A CA 1
ATOM 1188 C C . LYS A 1 146 ? -0.868 22.219 19.297 1 98.31 146 LYS A C 1
ATOM 1190 O O . LYS A 1 146 ? -1.853 22.859 19.656 1 98.31 146 LYS A O 1
ATOM 1195 N N . ILE A 1 147 ? -0.4 21.141 19.984 1 98.44 147 ILE A N 1
ATOM 1196 C CA . ILE A 1 147 ? -1.001 20.75 21.25 1 98.44 147 ILE A CA 1
ATOM 1197 C C . ILE A 1 147 ? -0.888 21.906 22.25 1 98.44 147 ILE A C 1
ATOM 1199 O O . ILE A 1 147 ? -1.869 22.266 22.906 1 98.44 147 ILE A O 1
ATOM 1203 N N . GLU A 1 148 ? 0.278 22.5 22.359 1 98.25 148 GLU A N 1
ATOM 1204 C CA . GLU A 1 148 ? 0.501 23.609 23.281 1 98.25 148 GLU A CA 1
ATOM 1205 C C . GLU A 1 148 ? -0.42 24.781 22.953 1 98.25 148 GLU A C 1
ATOM 1207 O O . GLU A 1 148 ? -1.032 25.359 23.859 1 98.25 148 GLU A O 1
ATOM 1212 N N . GLY A 1 149 ? -0.484 25.156 21.688 1 98 149 GLY A N 1
ATOM 1213 C CA . GLY A 1 149 ? -1.366 26.25 21.281 1 98 149 GLY A CA 1
ATOM 1214 C C . GLY A 1 149 ? -2.828 25.969 21.578 1 98 149 GLY A C 1
ATOM 1215 O O . GLY A 1 149 ? -3.551 26.844 22.062 1 98 149 GLY A O 1
ATOM 1216 N N . LEU A 1 150 ? -3.281 24.75 21.312 1 98.56 150 LEU A N 1
ATOM 1217 C CA . LEU A 1 150 ? -4.668 24.359 21.547 1 98.56 150 LEU A CA 1
ATOM 1218 C C . LEU A 1 150 ? -5.016 24.453 23.031 1 98.56 150 LEU A C 1
ATOM 1220 O O . LEU A 1 150 ? -6.066 24.984 23.391 1 98.56 150 LEU A O 1
ATOM 1224 N N . LYS A 1 151 ? -4.125 23.953 23.875 1 98.25 151 LYS A N 1
ATOM 1225 C CA . LYS A 1 151 ? -4.352 23.969 25.312 1 98.25 151 LYS A CA 1
ATOM 1226 C C . LYS A 1 151 ? -4.332 25.391 25.859 1 98.25 151 LYS A C 1
ATOM 1228 O O . LYS A 1 151 ? -5.215 25.781 26.625 1 98.25 151 LYS A O 1
ATOM 1233 N N . LYS A 1 152 ? -3.42 26.156 25.438 1 98.25 152 LYS A N 1
ATOM 1234 C CA . LYS A 1 152 ? -3.16 27.453 26.031 1 98.25 152 LYS A CA 1
ATOM 1235 C C . LYS A 1 152 ? -4.184 28.484 25.562 1 98.25 152 LYS A C 1
ATOM 1237 O O . LYS A 1 152 ? -4.602 29.359 26.328 1 98.25 152 LYS A O 1
ATOM 1242 N N . HIS A 1 153 ? -4.57 28.422 24.312 1 97.75 153 HIS A N 1
ATOM 1243 C CA . HIS A 1 153 ? -5.281 29.562 23.734 1 97.75 153 HIS A CA 1
ATOM 1244 C C . HIS A 1 153 ? -6.703 29.188 23.344 1 97.75 153 HIS A C 1
ATOM 1246 O O . HIS A 1 153 ? -7.555 30.047 23.156 1 97.75 153 HIS A O 1
ATOM 1252 N N . TYR A 1 154 ? -6.988 27.891 23.234 1 97.38 154 TYR A N 1
ATOM 1253 C CA . TYR A 1 154 ? -8.273 27.547 22.656 1 97.38 154 TYR A CA 1
ATOM 1254 C C . TYR A 1 154 ? -9.047 26.594 23.562 1 97.38 154 TYR A C 1
ATOM 1256 O O . TYR A 1 154 ? -10.07 26.031 23.172 1 97.38 154 TYR A O 1
ATOM 1264 N N . SER A 1 155 ? -8.508 26.266 24.734 1 96.88 155 SER A N 1
ATOM 1265 C CA . SER A 1 155 ? -9.148 25.469 25.781 1 96.88 155 SER A CA 1
ATOM 1266 C C . SER A 1 155 ? -9.445 24.062 25.266 1 96.88 155 SER A C 1
ATOM 1268 O O . SER A 1 155 ? -10.5 23.5 25.578 1 96.88 155 SER A O 1
ATOM 1270 N N . ILE A 1 156 ? -8.68 23.531 24.422 1 97.62 156 ILE A N 1
ATOM 1271 C CA . ILE A 1 156 ? -8.742 22.156 23.969 1 97.62 156 ILE A CA 1
ATOM 1272 C C . ILE A 1 156 ? -7.641 21.328 24.641 1 97.62 156 ILE A C 1
ATOM 1274 O O . ILE A 1 156 ? -6.469 21.453 24.281 1 97.62 156 ILE A O 1
ATOM 1278 N N . SER A 1 157 ? -8.031 20.469 25.562 1 97.62 157 SER A N 1
ATOM 1279 C CA . SER A 1 157 ? -7.012 19.766 26.328 1 97.62 157 SER A CA 1
ATOM 1280 C C . SER A 1 157 ? -7.383 18.297 26.516 1 97.62 157 SER A C 1
ATOM 1282 O O . SER A 1 157 ? -6.617 17.516 27.109 1 97.62 157 SER A O 1
ATOM 1284 N N . ASP A 1 158 ? -8.586 17.922 26 1 98.06 158 ASP A N 1
ATOM 1285 C CA . ASP A 1 158 ? -9.008 16.547 26.203 1 98.06 158 ASP A CA 1
ATOM 1286 C C . ASP A 1 158 ? -8.219 15.594 25.312 1 98.06 158 ASP A C 1
ATOM 1288 O O . ASP A 1 158 ? -7.875 15.945 24.172 1 98.06 158 ASP A O 1
ATOM 1292 N N . GLU A 1 159 ? -7.941 14.469 25.734 1 98.12 159 GLU A N 1
ATOM 1293 C CA . GLU A 1 159 ? -7.09 13.477 25.078 1 98.12 159 GLU A CA 1
ATOM 1294 C C . GLU A 1 159 ? -7.656 13.086 23.719 1 98.12 159 GLU A C 1
ATOM 1296 O O . GLU A 1 159 ? -6.906 12.898 22.766 1 98.12 159 GLU A O 1
ATOM 1301 N N . ARG A 1 160 ? -8.945 12.883 23.641 1 98.12 160 ARG A N 1
ATOM 1302 C CA . ARG A 1 160 ? -9.602 12.461 22.422 1 98.12 160 ARG A CA 1
ATOM 1303 C C . ARG A 1 160 ? -9.312 13.43 21.281 1 98.12 160 ARG A C 1
ATOM 1305 O O . ARG A 1 160 ? -8.945 13.016 20.172 1 98.12 160 ARG A O 1
ATOM 1312 N N . SER A 1 161 ? -9.398 14.797 21.547 1 98.56 161 SER A N 1
ATOM 1313 C CA . SER A 1 161 ? -9.188 15.82 20.531 1 98.56 161 SER A CA 1
ATOM 1314 C C . SER A 1 161 ? -7.711 15.969 20.188 1 98.56 161 SER A C 1
ATOM 1316 O O . SER A 1 161 ? -7.367 16.344 19.062 1 98.56 161 SER A O 1
ATOM 1318 N N . LEU A 1 162 ? -6.855 15.617 21.109 1 98.75 162 LEU A N 1
ATOM 1319 C CA . LEU A 1 162 ? -5.434 15.883 20.906 1 98.75 162 LEU A CA 1
ATOM 1320 C C . LEU A 1 162 ? -4.707 14.625 20.453 1 98.75 162 LEU A C 1
ATOM 1322 O O . LEU A 1 162 ? -3.529 14.688 20.078 1 98.75 162 LEU A O 1
ATOM 1326 N N . GLN A 1 163 ? -5.367 13.555 20.328 1 98.62 163 GLN A N 1
ATOM 1327 C CA . GLN A 1 163 ? -4.746 12.25 20.156 1 98.62 163 GLN A CA 1
ATOM 1328 C C . GLN A 1 163 ? -3.98 12.18 18.844 1 98.62 163 GLN A C 1
ATOM 1330 O O . GLN A 1 163 ? -2.914 11.562 18.766 1 98.62 163 GLN A O 1
ATOM 1335 N N . PHE A 1 164 ? -4.562 12.727 17.797 1 98.75 164 PHE A N 1
ATOM 1336 C CA . PHE A 1 164 ? -3.869 12.75 16.516 1 98.75 164 PHE A CA 1
ATOM 1337 C C . PHE A 1 164 ? -2.457 13.297 16.672 1 98.75 164 PHE A C 1
ATOM 1339 O O . PHE A 1 164 ? -1.497 12.711 16.172 1 98.75 164 PHE A O 1
ATOM 1346 N N . PHE A 1 165 ? -2.338 14.383 17.344 1 98.69 165 PHE A N 1
ATOM 1347 C CA . PHE A 1 165 ? -1.057 15.062 17.484 1 98.69 165 PHE A CA 1
ATOM 1348 C C . PHE A 1 165 ? -0.146 14.305 18.453 1 98.69 165 PHE A C 1
ATOM 1350 O O . PHE A 1 165 ? 1.06 14.195 18.219 1 98.69 165 PHE A O 1
ATOM 1357 N N . THR A 1 166 ? -0.704 13.766 19.531 1 98.31 166 THR A N 1
ATOM 1358 C CA . THR A 1 166 ? 0.099 13.039 20.516 1 98.31 166 THR A CA 1
ATOM 1359 C C . THR A 1 166 ? 0.749 11.812 19.875 1 98.31 166 THR A C 1
ATOM 1361 O O . THR A 1 166 ? 1.928 11.539 20.109 1 98.31 166 THR A O 1
ATOM 1364 N N . VAL A 1 167 ? -0.017 11.117 19.094 1 98.06 167 VAL A N 1
ATOM 1365 C CA . VAL A 1 167 ? 0.515 9.922 18.438 1 98.06 167 VAL A CA 1
ATOM 1366 C C . VAL A 1 167 ? 1.614 10.312 17.453 1 98.06 167 VAL A C 1
ATOM 1368 O O . VAL A 1 167 ? 2.621 9.609 17.328 1 98.06 167 VAL A O 1
ATOM 1371 N N . HIS A 1 168 ? 1.489 11.422 16.781 1 98.06 168 HIS A N 1
ATOM 1372 C CA . HIS A 1 168 ? 2.438 11.828 15.758 1 98.06 168 HIS A CA 1
ATOM 1373 C C . HIS A 1 168 ? 3.701 12.422 16.375 1 98.06 168 HIS A C 1
ATOM 1375 O O . HIS A 1 168 ? 4.746 12.477 15.719 1 98.06 168 HIS A O 1
ATOM 1381 N N . MET A 1 169 ? 3.666 12.844 17.641 1 96.75 169 MET A N 1
ATOM 1382 C CA . MET A 1 169 ? 4.871 13.281 18.344 1 96.75 169 MET A CA 1
ATOM 1383 C C . MET A 1 169 ? 5.863 12.133 18.484 1 96.75 169 MET A C 1
ATOM 1385 O O . MET A 1 169 ? 7.078 12.352 18.484 1 96.75 169 MET A O 1
ATOM 1389 N N . HIS A 1 170 ? 5.363 10.945 18.5 1 93.69 170 HIS A N 1
ATOM 1390 C CA . HIS A 1 170 ? 6.215 9.781 18.734 1 93.69 170 HIS A CA 1
ATOM 1391 C C . HIS A 1 170 ? 6.383 8.961 17.469 1 93.69 170 HIS A C 1
ATOM 1393 O O . HIS A 1 170 ? 7.508 8.711 17.016 1 93.69 170 HIS A O 1
ATOM 1399 N N . ALA A 1 171 ? 5.277 8.602 16.828 1 92.25 171 ALA A N 1
ATOM 1400 C CA . ALA A 1 171 ? 5.305 7.742 15.656 1 92.25 171 ALA A CA 1
ATOM 1401 C C . ALA A 1 171 ? 6.199 8.328 14.562 1 92.25 171 ALA A C 1
ATOM 1403 O O . ALA A 1 171 ? 6.992 7.613 13.953 1 92.25 171 ALA A O 1
ATOM 1404 N N . ASP A 1 172 ? 6.16 9.602 14.344 1 95.56 172 ASP A N 1
ATOM 1405 C CA . ASP A 1 172 ? 6.828 10.195 13.195 1 95.56 172 ASP A CA 1
ATOM 1406 C C . ASP A 1 172 ? 8.312 10.43 13.484 1 95.56 172 ASP A C 1
ATOM 1408 O O . ASP A 1 172 ? 9.094 10.68 12.562 1 95.56 172 ASP A O 1
ATOM 1412 N N . GLU A 1 173 ? 8.703 10.391 14.758 1 95.62 173 GLU A N 1
ATOM 1413 C CA . GLU A 1 173 ? 10.133 10.312 15.031 1 95.62 173 GLU A CA 1
ATOM 1414 C C . GLU A 1 173 ? 10.734 9.023 14.469 1 95.62 173 GLU A C 1
ATOM 1416 O O . GLU A 1 173 ? 11.773 9.055 13.805 1 95.62 173 GLU A O 1
ATOM 1421 N N . TRP A 1 174 ? 10 8.016 14.727 1 95.12 174 TRP A N 1
ATOM 1422 C CA . TRP A 1 174 ? 10.445 6.715 14.242 1 95.12 174 TRP A CA 1
ATOM 1423 C C . TRP A 1 174 ? 10.336 6.625 12.727 1 95.12 174 TRP A C 1
ATOM 1425 O O . TRP A 1 174 ? 11.273 6.195 12.055 1 95.12 174 TRP A O 1
ATOM 1435 N N . HIS A 1 175 ? 9.242 7.004 12.141 1 96.62 175 HIS A N 1
ATOM 1436 C CA . HIS A 1 175 ? 9.016 6.953 10.703 1 96.62 175 HIS A CA 1
ATOM 1437 C C . HIS A 1 175 ? 10.07 7.77 9.953 1 96.62 175 HIS A C 1
ATOM 1439 O O . HIS A 1 175 ? 10.57 7.336 8.914 1 96.62 175 HIS A O 1
ATOM 1445 N N . SER A 1 176 ? 10.297 8.953 10.5 1 96.94 176 SER A N 1
ATOM 1446 C CA . SER A 1 176 ? 11.273 9.82 9.844 1 96.94 176 SER A CA 1
ATOM 1447 C C . SER A 1 176 ? 12.664 9.188 9.844 1 96.94 176 SER A C 1
ATOM 1449 O O . SER A 1 176 ? 13.391 9.273 8.852 1 96.94 176 SER A O 1
ATOM 1451 N N . GLU A 1 177 ? 13.039 8.602 10.945 1 96.75 177 GLU A N 1
ATOM 1452 C CA . GLU A 1 177 ? 14.328 7.926 11.023 1 96.75 177 GLU A CA 1
ATOM 1453 C C . GLU A 1 177 ? 14.406 6.781 10.016 1 96.75 177 GLU A C 1
ATOM 1455 O O . GLU A 1 177 ? 15.438 6.605 9.352 1 96.75 177 GLU A O 1
ATOM 1460 N N . GLU A 1 178 ? 13.391 6.031 9.938 1 96.88 178 GLU A N 1
ATOM 1461 C CA . GLU A 1 178 ? 13.344 4.93 8.984 1 96.88 178 GLU A CA 1
ATOM 1462 C C . GLU A 1 178 ? 13.445 5.434 7.547 1 96.88 178 GLU A C 1
ATOM 1464 O O . GLU A 1 178 ? 14.18 4.875 6.734 1 96.88 178 GLU A O 1
ATOM 1469 N N . CYS A 1 179 ? 12.734 6.473 7.23 1 97.38 179 CYS A N 1
ATOM 1470 C CA . CYS A 1 179 ? 12.781 7.051 5.895 1 97.38 179 CYS A CA 1
ATOM 1471 C C . CYS A 1 179 ? 14.18 7.566 5.574 1 97.38 179 CYS A C 1
ATOM 1473 O O . CYS A 1 179 ? 14.68 7.375 4.465 1 97.38 179 CYS A O 1
ATOM 1475 N N . ALA A 1 180 ? 14.773 8.234 6.562 1 97 180 ALA A N 1
ATOM 1476 C CA . ALA A 1 180 ? 16.125 8.742 6.371 1 97 180 ALA A CA 1
ATOM 1477 C C . ALA A 1 180 ? 17.109 7.617 6.059 1 97 180 ALA A C 1
ATOM 1479 O O . ALA A 1 180 ? 17.969 7.762 5.195 1 97 180 ALA A O 1
ATOM 1480 N N . ASN A 1 181 ? 16.984 6.527 6.77 1 97.06 181 ASN A N 1
ATOM 1481 C CA . ASN A 1 181 ? 17.844 5.371 6.523 1 97.06 181 ASN A CA 1
ATOM 1482 C C . ASN A 1 181 ? 17.625 4.805 5.125 1 97.06 181 ASN A C 1
ATOM 1484 O O . ASN A 1 181 ? 18.594 4.422 4.453 1 97.06 181 ASN A O 1
ATOM 1488 N N . LEU A 1 182 ? 16.391 4.715 4.688 1 97.62 182 LEU A N 1
ATOM 1489 C CA . LEU A 1 182 ? 16.109 4.242 3.34 1 97.62 182 LEU A CA 1
ATOM 1490 C C . LEU A 1 182 ? 16.75 5.156 2.297 1 97.62 182 LEU A C 1
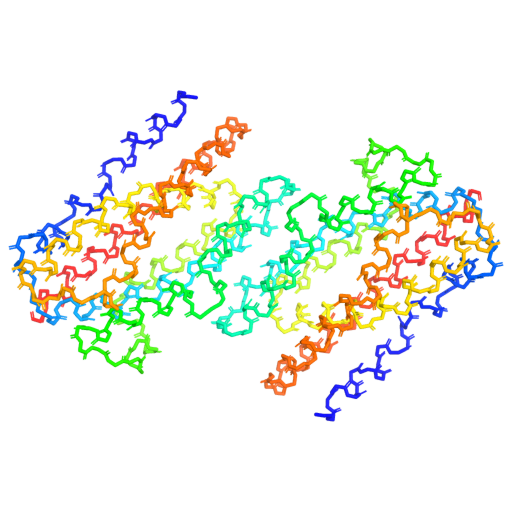ATOM 1492 O O . LEU A 1 182 ? 17.328 4.68 1.319 1 97.62 182 LEU A O 1
ATOM 1496 N N . ILE A 1 183 ? 16.609 6.438 2.498 1 97.75 183 ILE A N 1
ATOM 1497 C CA . ILE A 1 183 ? 17.156 7.41 1.562 1 97.75 183 ILE A CA 1
ATOM 1498 C C . ILE A 1 183 ? 18.688 7.277 1.514 1 97.75 183 ILE A C 1
ATOM 1500 O O . ILE A 1 183 ? 19.281 7.348 0.438 1 97.75 183 ILE A O 1
ATOM 1504 N N . ALA A 1 184 ? 19.297 7.098 2.691 1 96.31 184 ALA A N 1
ATOM 1505 C CA . ALA A 1 184 ? 20.75 6.961 2.773 1 96.31 184 ALA A CA 1
ATOM 1506 C C . ALA A 1 184 ? 21.234 5.754 1.98 1 96.31 184 ALA A C 1
ATOM 1508 O O . ALA A 1 184 ? 22.359 5.75 1.461 1 96.31 184 ALA A O 1
ATOM 1509 N N . ASP A 1 185 ? 20.375 4.75 1.82 1 95.38 185 ASP A N 1
ATOM 1510 C CA . ASP A 1 185 ? 20.75 3.502 1.157 1 95.38 185 ASP A CA 1
ATOM 1511 C C . ASP A 1 185 ? 20.562 3.609 -0.354 1 95.38 185 ASP A C 1
ATOM 1513 O O . ASP A 1 185 ? 20.969 2.721 -1.101 1 95.38 185 ASP A O 1
ATOM 1517 N N . LEU A 1 186 ? 20 4.672 -0.84 1 96.88 186 LEU A N 1
ATOM 1518 C CA . LEU A 1 186 ? 19.781 4.859 -2.271 1 96.88 186 LEU A CA 1
ATOM 1519 C C . LEU A 1 186 ? 21.078 5.238 -2.975 1 96.88 186 LEU A C 1
ATOM 1521 O O . LEU A 1 186 ? 22.031 5.688 -2.33 1 96.88 186 LEU A O 1
ATOM 1525 N N . SER A 1 187 ? 21.141 5.035 -4.27 1 97 187 SER A N 1
ATOM 1526 C CA . SER A 1 187 ? 22.25 5.543 -5.07 1 97 187 SER A CA 1
ATOM 1527 C C . SER A 1 187 ? 22.266 7.07 -5.09 1 97 187 SER A C 1
ATOM 1529 O O . SER A 1 187 ? 21.266 7.707 -4.75 1 97 187 SER A O 1
ATOM 1531 N N . GLU A 1 188 ? 23.297 7.652 -5.461 1 96.81 188 GLU A N 1
ATOM 1532 C CA . GLU A 1 188 ? 23.406 9.109 -5.52 1 96.81 188 GLU A CA 1
ATOM 1533 C C . GLU A 1 188 ? 22.328 9.711 -6.426 1 96.81 188 GLU A C 1
ATOM 1535 O O . GLU A 1 188 ? 21.75 10.742 -6.102 1 96.81 188 GLU A O 1
ATOM 1540 N N . GLU A 1 189 ? 22.141 9.07 -7.531 1 97.75 189 GLU A N 1
ATOM 1541 C CA . GLU A 1 189 ? 21.125 9.539 -8.469 1 97.75 189 GLU A CA 1
ATOM 1542 C C . GLU A 1 189 ? 19.734 9.508 -7.832 1 97.75 189 GLU A C 1
ATOM 1544 O O . GLU A 1 189 ? 18.953 10.453 -7.977 1 97.75 189 GLU A O 1
ATOM 1549 N N . GLU A 1 190 ? 19.406 8.469 -7.141 1 97.88 190 GLU A N 1
ATOM 1550 C CA . GLU A 1 190 ? 18.125 8.328 -6.477 1 97.88 190 GLU A CA 1
ATOM 1551 C C . GLU A 1 190 ? 17.984 9.289 -5.301 1 97.88 190 GLU A C 1
ATOM 1553 O O . GLU A 1 190 ? 16.906 9.789 -5.016 1 97.88 190 GLU A O 1
ATOM 1558 N N . GLN A 1 191 ? 19.094 9.523 -4.629 1 98.12 191 GLN A N 1
ATOM 1559 C CA . GLN A 1 191 ? 19.078 10.508 -3.549 1 98.12 191 GLN A CA 1
ATOM 1560 C C . GLN A 1 191 ? 18.734 11.898 -4.066 1 98.12 191 GLN A C 1
ATOM 1562 O O . GLN A 1 191 ? 18.031 12.656 -3.4 1 98.12 191 GLN A O 1
ATOM 1567 N N . GLU A 1 192 ? 19.203 12.242 -5.16 1 98 192 GLU A N 1
ATOM 1568 C CA . GLU A 1 192 ? 18.844 13.523 -5.762 1 98 192 GLU A CA 1
ATOM 1569 C C . GLU A 1 192 ? 17.359 13.602 -6.07 1 98 192 GLU A C 1
ATOM 1571 O O . GLU A 1 192 ? 16.734 14.648 -5.879 1 98 192 GLU A O 1
ATOM 1576 N N . LYS A 1 193 ? 16.797 12.508 -6.602 1 98.5 193 LYS A N 1
ATOM 1577 C CA . LYS A 1 193 ? 15.359 12.453 -6.832 1 98.5 193 LYS A CA 1
ATOM 1578 C C . LYS A 1 193 ? 14.594 12.617 -5.523 1 98.5 193 LYS A C 1
ATOM 1580 O O . LYS A 1 193 ? 13.562 13.289 -5.48 1 98.5 193 LYS A O 1
ATOM 1585 N N . ALA A 1 194 ? 15.109 11.93 -4.453 1 98.56 194 ALA A N 1
ATOM 1586 C CA . ALA A 1 194 ? 14.492 12.062 -3.137 1 98.56 194 ALA A CA 1
ATOM 1587 C C . ALA A 1 194 ? 14.5 13.523 -2.678 1 98.56 194 ALA A C 1
ATOM 1589 O O . ALA A 1 194 ? 13.516 14.008 -2.123 1 98.56 194 ALA A O 1
ATOM 1590 N N . MET A 1 195 ? 15.609 14.203 -2.926 1 98.31 195 MET A N 1
ATOM 1591 C CA . MET A 1 195 ? 15.719 15.617 -2.584 1 98.31 195 MET A CA 1
ATOM 1592 C C . MET A 1 195 ? 14.68 16.438 -3.336 1 98.31 195 MET A C 1
ATOM 1594 O O . MET A 1 195 ? 14.008 17.297 -2.746 1 98.31 195 MET A O 1
ATOM 1598 N N . GLN A 1 196 ? 14.547 16.156 -4.578 1 98.5 196 GLN A N 1
ATOM 1599 C CA . GLN A 1 196 ? 13.578 16.891 -5.391 1 98.5 196 GLN A CA 1
ATOM 1600 C C . GLN A 1 196 ? 12.148 16.625 -4.906 1 98.5 196 GLN A C 1
ATOM 1602 O O . GLN A 1 196 ? 11.352 17.562 -4.789 1 98.5 196 GLN A O 1
ATOM 1607 N N . GLY A 1 197 ? 11.844 15.359 -4.641 1 98.75 197 GLY A N 1
ATOM 1608 C CA . GLY A 1 197 ? 10.539 15.031 -4.098 1 98.75 197 GLY A CA 1
ATOM 1609 C C . GLY A 1 197 ? 10.266 15.68 -2.756 1 98.75 197 GLY A C 1
ATOM 1610 O O . GLY A 1 197 ? 9.164 16.172 -2.51 1 98.75 197 GLY A O 1
ATOM 1611 N N . ALA A 1 198 ? 11.289 15.688 -1.902 1 98.81 198 ALA A N 1
ATOM 1612 C CA . ALA A 1 198 ? 11.18 16.312 -0.585 1 98.81 198 ALA A CA 1
ATOM 1613 C C . ALA A 1 198 ? 10.891 17.797 -0.707 1 98.81 198 ALA A C 1
ATOM 1615 O O . ALA A 1 198 ? 10.008 18.328 -0.023 1 98.81 198 ALA A O 1
ATOM 1616 N N . LYS A 1 199 ? 11.633 18.453 -1.572 1 98.56 199 LYS A N 1
ATOM 1617 C CA . LYS A 1 199 ? 11.453 19.891 -1.77 1 98.56 199 LYS A CA 1
ATOM 1618 C C . LYS A 1 199 ? 10.07 20.203 -2.324 1 98.56 199 LYS A C 1
ATOM 1620 O O . LYS A 1 199 ? 9.414 21.141 -1.873 1 98.56 199 LYS A O 1
ATOM 1625 N N . LYS A 1 200 ? 9.672 19.422 -3.33 1 98.75 200 LYS A N 1
ATOM 1626 C CA . LYS A 1 200 ? 8.344 19.609 -3.904 1 98.75 200 LYS A CA 1
ATOM 1627 C C . LYS A 1 200 ? 7.258 19.406 -2.852 1 98.75 200 LYS A C 1
ATOM 1629 O O . LYS A 1 200 ? 6.316 20.188 -2.764 1 98.75 200 LYS A O 1
ATOM 1634 N N . GLY A 1 201 ? 7.387 18.312 -2.068 1 98.81 201 GLY A N 1
ATOM 1635 C CA . GLY A 1 201 ? 6.434 18.062 -0.998 1 98.81 201 GLY A CA 1
ATOM 1636 C C . GLY A 1 201 ? 6.379 19.188 0.019 1 98.81 201 GLY A C 1
ATOM 1637 O O . GLY A 1 201 ? 5.297 19.625 0.412 1 98.81 201 GLY A O 1
ATOM 1638 N N . ALA A 1 202 ? 7.551 19.672 0.425 1 98.75 202 ALA A N 1
ATOM 1639 C CA . ALA A 1 202 ? 7.637 20.75 1.395 1 98.75 202 ALA A CA 1
ATOM 1640 C C . ALA A 1 202 ? 6.977 22.016 0.856 1 98.75 202 ALA A C 1
ATOM 1642 O O . ALA A 1 202 ? 6.273 22.719 1.588 1 98.75 202 ALA A O 1
ATOM 1643 N N . LYS A 1 203 ? 7.176 22.312 -0.403 1 98.81 203 LYS A N 1
ATOM 1644 C CA . LYS A 1 203 ? 6.594 23.484 -1.026 1 98.81 203 LYS A CA 1
ATOM 1645 C C . LYS A 1 203 ? 5.07 23.375 -1.098 1 98.81 203 LYS A C 1
ATOM 1647 O O . LYS A 1 203 ? 4.363 24.375 -0.936 1 98.81 203 LYS A O 1
ATOM 1652 N N . LEU A 1 204 ? 4.59 22.203 -1.402 1 98.88 204 LEU A N 1
ATOM 1653 C CA . LEU A 1 204 ? 3.15 21.984 -1.438 1 98.88 204 LEU A CA 1
ATOM 1654 C C . LEU A 1 204 ? 2.527 22.219 -0.067 1 98.88 204 LEU A C 1
ATOM 1656 O O . LEU A 1 204 ? 1.479 22.859 0.039 1 98.88 204 LEU A O 1
ATOM 1660 N N . LEU A 1 205 ? 3.174 21.734 1.011 1 98.81 205 LEU A N 1
ATOM 1661 C CA . LEU A 1 205 ? 2.693 21.938 2.373 1 98.81 205 LEU A CA 1
ATOM 1662 C C . LEU A 1 205 ? 2.715 23.422 2.74 1 98.81 205 LEU A C 1
ATOM 1664 O O . LEU A 1 205 ? 1.759 23.938 3.328 1 98.81 205 LEU A O 1
ATOM 1668 N N . TRP A 1 206 ? 3.783 24.094 2.369 1 98.75 206 TRP A N 1
ATOM 1669 C CA . TRP A 1 206 ? 3.887 25.531 2.607 1 98.75 206 TRP A CA 1
ATOM 1670 C C . TRP A 1 206 ? 2.793 26.281 1.861 1 98.75 206 TRP A C 1
ATOM 1672 O O . TRP A 1 206 ? 2.152 27.172 2.422 1 98.75 206 TRP A O 1
ATOM 1682 N N . GLY A 1 207 ? 2.656 25.922 0.569 1 98.69 207 GLY A N 1
ATOM 1683 C CA . GLY A 1 207 ? 1.616 26.531 -0.24 1 98.69 207 GLY A CA 1
ATOM 1684 C C . GLY A 1 207 ? 0.226 26.359 0.341 1 98.69 207 GLY A C 1
ATOM 1685 O O . GLY A 1 207 ? -0.607 27.25 0.253 1 98.69 207 GLY A O 1
ATOM 1686 N N . PHE A 1 208 ? -0.068 25.25 0.908 1 98.75 208 PHE A N 1
ATOM 1687 C CA . PHE A 1 208 ? -1.345 25.016 1.575 1 98.75 208 PHE A CA 1
ATOM 1688 C C . PHE A 1 208 ? -1.575 26.047 2.672 1 98.75 208 PHE A C 1
ATOM 1690 O O . PHE A 1 208 ? -2.662 26.625 2.771 1 98.75 208 PHE A O 1
ATOM 1697 N N . LEU A 1 209 ? -0.535 26.297 3.514 1 98.44 209 LEU A N 1
ATOM 1698 C CA . LEU A 1 209 ? -0.678 27.25 4.609 1 98.44 209 LEU A CA 1
ATOM 1699 C C . LEU A 1 209 ? -0.837 28.672 4.078 1 98.44 209 LEU A C 1
ATOM 1701 O O . LEU A 1 209 ? -1.538 29.484 4.68 1 98.44 209 LEU A O 1
ATOM 1705 N N . ASP A 1 210 ? -0.15 28.953 2.904 1 98.25 210 ASP A N 1
ATOM 1706 C CA . ASP A 1 210 ? -0.436 30.219 2.238 1 98.25 210 ASP A CA 1
ATOM 1707 C C . ASP A 1 210 ? -1.926 30.359 1.931 1 98.25 210 ASP A C 1
ATOM 1709 O O . ASP A 1 210 ? -2.512 31.422 2.131 1 98.25 210 ASP A O 1
ATOM 1713 N N . GLY A 1 211 ? -2.482 29.281 1.388 1 98 211 GLY A N 1
ATOM 1714 C CA . GLY A 1 211 ? -3.908 29.266 1.102 1 98 211 GLY A CA 1
ATOM 1715 C C . GLY A 1 211 ? -4.766 29.469 2.336 1 98 211 GLY A C 1
ATOM 1716 O O . GLY A 1 211 ? -5.773 30.188 2.291 1 98 211 GLY A O 1
ATOM 1717 N N . MET A 1 212 ? -4.359 28.922 3.445 1 97.44 212 MET A N 1
ATOM 1718 C CA . MET A 1 212 ? -5.078 29.078 4.707 1 97.44 212 MET A CA 1
ATOM 1719 C C . MET A 1 212 ? -5.039 30.531 5.184 1 97.44 212 MET A C 1
ATOM 1721 O O . MET A 1 212 ? -6.031 31.031 5.707 1 97.44 212 MET A O 1
ATOM 1725 N N . MET A 1 213 ? -3.877 31.172 5.031 1 95.56 213 MET A N 1
ATOM 1726 C CA . MET A 1 213 ? -3.748 32.562 5.41 1 95.56 213 MET A CA 1
ATOM 1727 C C . MET A 1 213 ? -4.719 33.438 4.617 1 95.56 213 MET A C 1
ATOM 1729 O O . MET A 1 213 ? -5.363 34.344 5.18 1 95.56 213 MET A O 1
ATOM 1733 N N . ASN A 1 214 ? -4.812 33.125 3.383 1 93.25 214 ASN A N 1
ATOM 1734 C CA . ASN A 1 214 ? -5.695 33.875 2.512 1 93.25 214 ASN A CA 1
ATOM 1735 C C . ASN A 1 214 ? -7.164 33.656 2.852 1 93.25 214 ASN A C 1
ATOM 1737 O O . ASN A 1 214 ? -7.977 34.562 2.799 1 93.25 214 ASN A O 1
ATOM 1741 N N . ALA A 1 215 ? -7.539 32.438 3.186 1 88 215 ALA A N 1
ATOM 1742 C CA . ALA A 1 215 ? -8.914 32.062 3.51 1 88 215 ALA A CA 1
ATOM 1743 C C . ALA A 1 215 ? -9.328 32.656 4.863 1 88 215 ALA A C 1
ATOM 1745 O O . ALA A 1 215 ? -10.5 32.969 5.074 1 88 215 ALA A O 1
ATOM 1746 N N . SER A 1 216 ? -8.461 32.656 5.801 1 79.75 216 SER A N 1
ATOM 1747 C CA . SER A 1 216 ? -8.734 33.125 7.148 1 79.75 216 SER A CA 1
ATOM 1748 C C . SER A 1 216 ? -8.836 34.656 7.184 1 79.75 216 SER A C 1
ATOM 1750 O O . SER A 1 216 ? -9.562 35.219 8 1 79.75 216 SER A O 1
ATOM 1752 N N . VAL A 1 217 ? -8.047 35.219 6.418 1 67.94 217 VAL A N 1
ATOM 1753 C CA . VAL A 1 217 ? -8.094 36.656 6.344 1 67.94 217 VAL A CA 1
ATOM 1754 C C . VAL A 1 217 ? -9.414 37.094 5.707 1 67.94 217 VAL A C 1
ATOM 1756 O O . VAL A 1 217 ? -9.922 38.188 6.004 1 67.94 217 VAL A O 1
ATOM 1759 N N . CYS A 1 218 ? -9.844 36.25 4.809 1 55.94 218 CYS A N 1
ATOM 1760 C CA . CYS A 1 218 ? -11.086 36.625 4.141 1 55.94 218 CYS A CA 1
ATOM 1761 C C . CYS A 1 218 ? -12.281 36.406 5.066 1 55.94 218 CYS A C 1
ATOM 1763 O O . CYS A 1 218 ? -13.406 36.781 4.719 1 55.94 218 CYS A O 1
ATOM 1765 N N . HIS A 1 219 ? -12.141 35.844 6.211 1 51.16 219 HIS A N 1
ATOM 1766 C CA . HIS A 1 219 ? -13.258 35.75 7.152 1 51.16 219 HIS A CA 1
ATOM 1767 C C . HIS A 1 219 ? -12.914 36.438 8.469 1 51.16 219 HIS A C 1
ATOM 1769 O O . HIS A 1 219 ? -11.742 36.5 8.859 1 51.16 219 HIS A O 1
ATOM 1775 N N . MET B 1 1 ? -25.156 -10.836 -4.555 1 62.81 1 MET B N 1
ATOM 1776 C CA . MET B 1 1 ? -25.219 -12.289 -4.633 1 62.81 1 MET B CA 1
ATOM 1777 C C . MET B 1 1 ? -25.234 -12.758 -6.086 1 62.81 1 MET B C 1
ATOM 1779 O O . MET B 1 1 ? -24.453 -13.641 -6.469 1 62.81 1 MET B O 1
ATOM 1783 N N . GLU B 1 2 ? -25.891 -12.023 -6.867 1 82.5 2 GLU B N 1
ATOM 1784 C CA . GLU B 1 2 ? -26.062 -12.469 -8.25 1 82.5 2 GLU B CA 1
ATOM 1785 C C . GLU B 1 2 ? -24.828 -12.172 -9.086 1 82.5 2 GLU B C 1
ATOM 1787 O O . GLU B 1 2 ? -24.359 -13.023 -9.836 1 82.5 2 GLU B O 1
ATOM 1792 N N . PHE B 1 3 ? -24.109 -11.133 -8.742 1 92.62 3 PHE B N 1
ATOM 1793 C CA . PHE B 1 3 ? -22.969 -10.773 -9.57 1 92.62 3 PHE B CA 1
ATOM 1794 C C . PHE B 1 3 ? -21.781 -11.711 -9.305 1 92.62 3 PHE B C 1
ATOM 1796 O O . PHE B 1 3 ? -21.156 -12.195 -10.242 1 92.62 3 PHE B O 1
ATOM 1803 N N . THR B 1 4 ? -21.594 -11.992 -8.094 1 91.44 4 THR B N 1
ATOM 1804 C CA . THR B 1 4 ? -20.469 -12.836 -7.715 1 91.44 4 THR B CA 1
ATOM 1805 C C . THR B 1 4 ? -20.609 -14.234 -8.297 1 91.44 4 THR B C 1
ATOM 1807 O O . THR B 1 4 ? -19.625 -14.875 -8.664 1 91.44 4 THR B O 1
ATOM 1810 N N . LYS B 1 5 ? -21.812 -14.703 -8.359 1 93.5 5 LYS B N 1
ATOM 1811 C CA . LYS B 1 5 ? -22.047 -16 -8.969 1 93.5 5 LYS B CA 1
ATOM 1812 C C . LYS B 1 5 ? -21.672 -16 -10.453 1 93.5 5 LYS B C 1
ATOM 1814 O O . LYS B 1 5 ? -21.047 -16.938 -10.945 1 93.5 5 LYS B O 1
ATOM 1819 N N . SER B 1 6 ? -22.141 -14.977 -11.102 1 94.62 6 SER B N 1
ATOM 1820 C CA . SER B 1 6 ? -21.797 -14.828 -12.516 1 94.62 6 SER B CA 1
ATOM 1821 C C . SER B 1 6 ? -20.297 -14.711 -12.703 1 94.62 6 SER B C 1
ATOM 1823 O O . SER B 1 6 ? -19.734 -15.312 -13.625 1 94.62 6 SER B O 1
ATOM 1825 N N . LEU B 1 7 ? -19.672 -13.914 -11.844 1 96.38 7 LEU B N 1
ATOM 1826 C CA . LEU B 1 7 ? -18.219 -13.75 -11.859 1 96.38 7 LEU B CA 1
ATOM 1827 C C . LEU B 1 7 ? -17.531 -15.094 -11.68 1 96.38 7 LEU B C 1
ATOM 1829 O O . LEU B 1 7 ? -16.609 -15.43 -12.438 1 96.38 7 LEU B O 1
ATOM 1833 N N . ASN B 1 8 ? -17.969 -15.859 -10.789 1 96.94 8 ASN B N 1
ATOM 1834 C CA . ASN B 1 8 ? -17.375 -17.172 -10.516 1 96.94 8 ASN B CA 1
ATOM 1835 C C . ASN B 1 8 ? -17.547 -18.125 -11.688 1 96.94 8 ASN B C 1
ATOM 1837 O O . ASN B 1 8 ? -16.641 -18.875 -12.023 1 96.94 8 ASN B O 1
ATOM 1841 N N . ASN B 1 9 ? -18.703 -18.109 -12.297 1 96 9 ASN B N 1
ATOM 1842 C CA . ASN B 1 9 ? -18.953 -18.953 -13.453 1 96 9 ASN B CA 1
ATOM 1843 C C . ASN B 1 9 ? -17.969 -18.656 -14.586 1 96 9 ASN B C 1
ATOM 1845 O O . ASN B 1 9 ? -17.453 -19.578 -15.219 1 96 9 ASN B O 1
ATOM 1849 N N . LYS B 1 10 ? -17.734 -17.453 -14.82 1 95.88 10 LYS B N 1
ATOM 1850 C CA . LYS B 1 10 ? -16.812 -17.047 -15.875 1 95.88 10 LYS B CA 1
ATOM 1851 C C . LYS B 1 10 ? -15.383 -17.438 -15.531 1 95.88 10 LYS B C 1
ATOM 1853 O O . LYS B 1 10 ? -14.633 -17.906 -16.391 1 95.88 10 LYS B O 1
ATOM 1858 N N . LEU B 1 11 ? -15.031 -17.297 -14.289 1 97.69 11 LEU B N 1
ATOM 1859 C CA . LEU B 1 11 ? -13.672 -17.578 -13.852 1 97.69 11 LEU B CA 1
ATOM 1860 C C . LEU B 1 11 ? -13.414 -19.078 -13.805 1 97.69 11 LEU B C 1
ATOM 1862 O O . LEU B 1 11 ? -12.281 -19.531 -13.984 1 97.69 11 LEU B O 1
ATOM 1866 N N . ASP B 1 12 ? -14.453 -19.875 -13.609 1 97.5 12 ASP B N 1
ATOM 1867 C CA . ASP B 1 12 ? -14.328 -21.328 -13.539 1 97.5 12 ASP B CA 1
ATOM 1868 C C . ASP B 1 12 ? -13.805 -21.906 -14.859 1 97.5 12 ASP B C 1
ATOM 1870 O O . ASP B 1 12 ? -13.133 -22.938 -14.867 1 97.5 12 ASP B O 1
ATOM 1874 N N . GLU B 1 13 ? -14.055 -21.219 -15.922 1 96.12 13 GLU B N 1
ATOM 1875 C CA . GLU B 1 13 ? -13.586 -21.672 -17.234 1 96.12 13 GLU B CA 1
ATOM 1876 C C . GLU B 1 13 ? -12.062 -21.609 -17.328 1 96.12 13 GLU B C 1
ATOM 1878 O O . GLU B 1 13 ? -11.461 -22.297 -18.141 1 96.12 13 GLU B O 1
ATOM 1883 N N . LEU B 1 14 ? -11.477 -20.797 -16.484 1 96.88 14 LEU B N 1
ATOM 1884 C CA . LEU B 1 14 ? -10.031 -20.594 -16.5 1 96.88 14 LEU B CA 1
ATOM 1885 C C . LEU B 1 14 ? -9.414 -21.047 -15.18 1 96.88 14 LEU B C 1
ATOM 1887 O O . LEU B 1 14 ? -8.375 -20.531 -14.766 1 96.88 14 LEU B O 1
ATOM 1891 N N . HIS B 1 15 ? -10.125 -21.938 -14.492 1 97.69 15 HIS B N 1
ATOM 1892 C CA . HIS B 1 15 ? -9.555 -22.438 -13.25 1 97.69 15 HIS B CA 1
ATOM 1893 C C . HIS B 1 15 ? -8.242 -23.172 -13.5 1 97.69 15 HIS B C 1
ATOM 1895 O O . HIS B 1 15 ? -8.195 -24.125 -14.297 1 97.69 15 HIS B O 1
ATOM 1901 N N . LEU B 1 16 ? -7.207 -22.875 -12.805 1 98.31 16 LEU B N 1
ATOM 1902 C CA . LEU B 1 16 ? -5.844 -23.281 -13.125 1 98.31 16 LEU B CA 1
ATOM 1903 C C . LEU B 1 16 ? -5.648 -24.766 -12.867 1 98.31 16 LEU B C 1
ATOM 1905 O O . LEU B 1 16 ? -4.758 -25.391 -13.453 1 98.31 16 LEU B O 1
ATOM 1909 N N . LEU B 1 17 ? -6.449 -25.391 -11.992 1 97.81 17 LEU B N 1
ATOM 1910 C CA . LEU B 1 17 ? -6.344 -26.828 -11.734 1 97.81 17 LEU B CA 1
ATOM 1911 C C . LEU B 1 17 ? -6.707 -27.625 -12.977 1 97.81 17 LEU B C 1
ATOM 1913 O O . LEU B 1 17 ? -6.391 -28.812 -13.07 1 97.81 17 LEU B O 1
ATOM 1917 N N . ASN B 1 18 ? -7.402 -26.953 -13.906 1 97.75 18 ASN B N 1
ATOM 1918 C CA . ASN B 1 18 ? -7.762 -27.609 -15.164 1 97.75 18 ASN B CA 1
ATOM 1919 C C . ASN B 1 18 ? -6.656 -27.469 -16.203 1 97.75 18 ASN B C 1
ATOM 1921 O O . ASN B 1 18 ? -6.73 -28.078 -17.266 1 97.75 18 ASN B O 1
ATOM 1925 N N . HIS B 1 19 ? -5.707 -26.688 -15.992 1 98.31 19 HIS B N 1
ATOM 1926 C CA . HIS B 1 19 ? -4.609 -26.531 -16.938 1 98.31 19 HIS B CA 1
ATOM 1927 C C . HIS B 1 19 ? -3.738 -27.781 -16.984 1 98.31 19 HIS B C 1
ATOM 1929 O O . HIS B 1 19 ? -3.449 -28.375 -15.945 1 98.31 19 HIS B O 1
ATOM 1935 N N . PRO B 1 20 ? -3.219 -28.156 -18.156 1 97.31 20 PRO B N 1
ATOM 1936 C CA . PRO B 1 20 ? -2.42 -29.391 -18.281 1 97.31 20 PRO B CA 1
ATOM 1937 C C . PRO B 1 20 ? -1.186 -29.391 -17.391 1 97.31 20 PRO B C 1
ATOM 1939 O O . PRO B 1 20 ? -0.796 -30.438 -16.875 1 97.31 20 PRO B O 1
ATOM 1942 N N . PHE B 1 21 ? -0.593 -28.281 -17.156 1 98 21 PHE B N 1
ATOM 1943 C CA . PHE B 1 21 ? 0.599 -28.219 -16.312 1 98 21 PHE B CA 1
ATOM 1944 C C . PHE B 1 21 ? 0.279 -28.625 -14.883 1 98 21 PHE B C 1
ATOM 1946 O O . PHE B 1 21 ? 1 -29.438 -14.289 1 98 21 PHE B O 1
ATOM 1953 N N . TYR B 1 22 ? -0.809 -28.078 -14.297 1 98.06 22 TYR B N 1
ATOM 1954 C CA . TYR B 1 22 ? -1.175 -28.422 -12.922 1 98.06 22 TYR B CA 1
ATOM 1955 C C . TYR B 1 22 ? -1.723 -29.844 -12.844 1 98.06 22 TYR B C 1
ATOM 1957 O O . TYR B 1 22 ? -1.549 -30.516 -11.836 1 98.06 22 TYR B O 1
ATOM 1965 N N . GLN B 1 23 ? -2.369 -30.25 -13.914 1 97.38 23 GLN B N 1
ATOM 1966 C CA . GLN B 1 23 ? -2.768 -31.656 -13.961 1 97.38 23 GLN B CA 1
ATOM 1967 C C . GLN B 1 23 ? -1.55 -32.594 -13.914 1 97.38 23 GLN B C 1
ATOM 1969 O O . GLN B 1 23 ? -1.562 -33.594 -13.219 1 97.38 23 GLN B O 1
ATOM 1974 N N . SER B 1 24 ? -0.502 -32.219 -14.664 1 97 24 SER B N 1
ATOM 1975 C CA . SER B 1 24 ? 0.735 -33 -14.664 1 97 24 SER B CA 1
ATOM 1976 C C . SER B 1 24 ? 1.397 -33 -13.289 1 97 24 SER B C 1
ATOM 1978 O O . SER B 1 24 ? 1.984 -33.969 -12.867 1 97 24 SER B O 1
ATOM 1980 N N . TRP B 1 25 ? 1.319 -31.828 -12.602 1 97.19 25 TRP B N 1
ATOM 1981 C CA . TRP B 1 25 ? 1.79 -31.75 -11.219 1 97.19 25 TRP B CA 1
ATOM 1982 C C . TRP B 1 25 ? 1.049 -32.75 -10.336 1 97.19 25 TRP B C 1
ATOM 1984 O O . TRP B 1 25 ? 1.672 -33.531 -9.602 1 97.19 25 TRP B O 1
ATOM 1994 N N . ASN B 1 26 ? -0.262 -32.812 -10.438 1 95.81 26 ASN B N 1
ATOM 1995 C CA . ASN B 1 26 ? -1.129 -33.656 -9.609 1 95.81 26 ASN B CA 1
ATOM 1996 C C . ASN B 1 26 ? -0.906 -35.125 -9.891 1 95.81 26 ASN B C 1
ATOM 1998 O O . ASN B 1 26 ? -1.042 -35.969 -8.984 1 95.81 26 ASN B O 1
ATOM 2002 N N . THR B 1 27 ? -0.551 -35.469 -11.133 1 96.19 27 THR B N 1
ATOM 2003 C CA . THR B 1 27 ? -0.393 -36.875 -11.492 1 96.19 27 THR B CA 1
ATOM 2004 C C . THR B 1 27 ? 1.063 -37.312 -11.352 1 96.19 27 THR B C 1
ATOM 2006 O O . THR B 1 27 ? 1.388 -38.469 -11.547 1 96.19 27 THR B O 1
ATOM 2009 N N . GLY B 1 28 ? 1.923 -36.375 -11.086 1 97 28 GLY B N 1
ATOM 2010 C CA . GLY B 1 28 ? 3.326 -36.719 -10.883 1 97 28 GLY B CA 1
ATOM 2011 C C . GLY B 1 28 ? 4.098 -36.844 -12.188 1 97 28 GLY B C 1
ATOM 2012 O O . GLY B 1 28 ? 5.188 -37.438 -12.203 1 97 28 GLY B O 1
ATOM 2013 N N . SER B 1 29 ? 3.592 -36.344 -13.25 1 96.06 29 SER B N 1
ATOM 2014 C CA . SER B 1 29 ? 4.23 -36.5 -14.555 1 96.06 29 SER B CA 1
ATOM 2015 C C . SER B 1 29 ? 5.207 -35.375 -14.852 1 96.06 29 SER B C 1
ATOM 2017 O O . SER B 1 29 ? 5.969 -35.438 -15.82 1 96.06 29 SER B O 1
ATOM 2019 N N . LEU B 1 30 ? 5.273 -34.312 -14.047 1 96.19 30 LEU B N 1
ATOM 2020 C CA . LEU B 1 30 ? 6.289 -33.281 -14.211 1 96.19 30 LEU B CA 1
ATOM 2021 C C . LEU B 1 30 ? 7.652 -33.781 -13.742 1 96.19 30 LEU B C 1
ATOM 2023 O O . LEU B 1 30 ? 7.746 -34.469 -12.734 1 96.19 30 LEU B O 1
ATOM 2027 N N . SER B 1 31 ? 8.664 -33.406 -14.469 1 95.94 31 SER B N 1
ATOM 2028 C CA . SER B 1 31 ? 10.016 -33.656 -13.977 1 95.94 31 SER B CA 1
ATOM 2029 C C . SER B 1 31 ? 10.375 -32.688 -12.836 1 95.94 31 SER B C 1
ATOM 2031 O O . SER B 1 31 ? 9.758 -31.641 -12.695 1 95.94 31 SER B O 1
ATOM 2033 N N . LEU B 1 32 ? 11.32 -33.062 -12.078 1 95.75 32 LEU B N 1
ATOM 2034 C CA . LEU B 1 32 ? 11.82 -32.188 -11.039 1 95.75 32 LEU B CA 1
ATOM 2035 C C . LEU B 1 32 ? 12.352 -30.875 -11.648 1 95.75 32 LEU B C 1
ATOM 2037 O O . LEU B 1 32 ? 12.188 -29.812 -11.062 1 95.75 32 LEU B O 1
ATOM 2041 N N . GLN B 1 33 ? 12.93 -30.984 -12.797 1 96.06 33 GLN B N 1
ATOM 2042 C CA . GLN B 1 33 ? 13.453 -29.812 -13.484 1 96.06 33 GLN B CA 1
ATOM 2043 C C . GLN B 1 33 ? 12.336 -28.844 -13.859 1 96.06 33 GLN B C 1
ATOM 2045 O O . GLN B 1 33 ? 12.508 -27.625 -13.773 1 96.06 33 GLN B O 1
ATOM 2050 N N . ALA B 1 34 ? 11.234 -29.375 -14.273 1 96.62 34 ALA B N 1
ATOM 2051 C CA . ALA B 1 34 ? 10.086 -28.547 -14.609 1 96.62 34 ALA B CA 1
ATOM 2052 C C . ALA B 1 34 ? 9.578 -27.797 -13.375 1 96.62 34 ALA B C 1
ATOM 2054 O O . ALA B 1 34 ? 9.211 -26.625 -13.461 1 96.62 34 ALA B O 1
ATOM 2055 N N . LEU B 1 35 ? 9.609 -28.5 -12.25 1 97.56 35 LEU B N 1
ATOM 2056 C CA . LEU B 1 35 ? 9.164 -27.875 -11.008 1 97.56 35 LEU B CA 1
ATOM 2057 C C . LEU B 1 35 ? 10.141 -26.781 -10.57 1 97.56 35 LEU B C 1
ATOM 2059 O O . LEU B 1 35 ? 9.719 -25.734 -10.078 1 97.56 35 LEU B O 1
ATOM 2063 N N . GLN B 1 36 ? 11.375 -27.109 -10.742 1 97.5 36 GLN B N 1
ATOM 2064 C CA . GLN B 1 36 ? 12.391 -26.125 -10.414 1 97.5 36 GLN B CA 1
ATOM 2065 C C . GLN B 1 36 ? 12.25 -24.875 -11.281 1 97.5 36 GLN B C 1
ATOM 2067 O O . GLN B 1 36 ? 12.352 -23.75 -10.781 1 97.5 36 GLN B O 1
ATOM 2072 N N . THR B 1 37 ? 11.984 -25.078 -12.547 1 97.5 37 THR B N 1
ATOM 2073 C CA . THR B 1 37 ? 11.758 -23.953 -13.453 1 97.5 37 THR B CA 1
ATOM 2074 C C . THR B 1 37 ? 10.516 -23.172 -13.047 1 97.5 37 THR B C 1
ATOM 2076 O O . THR B 1 37 ? 10.523 -21.938 -13.039 1 97.5 37 THR B O 1
ATOM 2079 N N . TYR B 1 38 ? 9.484 -23.891 -12.688 1 98.25 38 TYR B N 1
ATOM 2080 C CA . TYR B 1 38 ? 8.258 -23.25 -12.219 1 98.25 38 TYR B CA 1
ATOM 2081 C C . TYR B 1 38 ? 8.523 -22.375 -11 1 98.25 38 TYR B C 1
ATOM 2083 O O . TYR B 1 38 ? 8.062 -21.234 -10.938 1 98.25 38 TYR B O 1
ATOM 2091 N N . ALA B 1 39 ? 9.242 -22.938 -10.047 1 98.25 39 ALA B N 1
ATOM 2092 C CA . ALA B 1 39 ? 9.539 -22.203 -8.82 1 98.25 39 ALA B CA 1
ATOM 2093 C C . ALA B 1 39 ? 10.305 -20.922 -9.117 1 98.25 39 ALA B C 1
ATOM 2095 O O . ALA B 1 39 ? 10.031 -19.875 -8.516 1 98.25 39 ALA B O 1
ATOM 2096 N N . LYS B 1 40 ? 11.234 -21 -10.055 1 98.12 40 LYS B N 1
ATOM 2097 C CA . LYS B 1 40 ? 12.039 -19.828 -10.422 1 98.12 40 LYS B CA 1
ATOM 2098 C C . LYS B 1 40 ? 11.188 -18.781 -11.133 1 98.12 40 LYS B C 1
ATOM 2100 O O . LYS B 1 40 ? 11.258 -17.594 -10.805 1 98.12 40 LYS B O 1
ATOM 2105 N N . GLU B 1 41 ? 10.359 -19.234 -12.078 1 98.31 41 GLU B N 1
ATOM 2106 C CA . GLU B 1 41 ? 9.586 -18.328 -12.906 1 98.31 41 GLU B CA 1
ATOM 2107 C C . GLU B 1 41 ? 8.445 -17.688 -12.109 1 98.31 41 GLU B C 1
ATOM 2109 O O . GLU B 1 41 ? 8.266 -16.469 -12.141 1 98.31 41 GLU B O 1
ATOM 2114 N N . TYR B 1 42 ? 7.762 -18.484 -11.359 1 98.62 42 TYR B N 1
ATOM 2115 C CA . TYR B 1 42 ? 6.578 -18 -10.664 1 98.62 42 TYR B CA 1
ATOM 2116 C C . TYR B 1 42 ? 6.965 -17.094 -9.508 1 98.62 42 TYR B C 1
ATOM 2118 O O . TYR B 1 42 ? 6.141 -16.312 -9.016 1 98.62 42 TYR B O 1
ATOM 2126 N N . TYR B 1 43 ? 8.227 -17.156 -9.039 1 98.5 43 TYR B N 1
ATOM 2127 C CA . TYR B 1 43 ? 8.703 -16.297 -7.973 1 98.5 43 TYR B CA 1
ATOM 2128 C C . TYR B 1 43 ? 8.484 -14.82 -8.32 1 98.5 43 TYR B C 1
ATOM 2130 O O . TYR B 1 43 ? 8.195 -14.008 -7.441 1 98.5 43 TYR B O 1
ATOM 2138 N N . HIS B 1 44 ? 8.617 -14.5 -9.547 1 98.38 44 HIS B N 1
ATOM 2139 C CA . HIS B 1 44 ? 8.477 -13.109 -9.969 1 98.38 44 HIS B CA 1
ATOM 2140 C C . HIS B 1 44 ? 7.074 -12.586 -9.672 1 98.38 44 HIS B C 1
ATOM 2142 O O . HIS B 1 44 ? 6.91 -11.422 -9.297 1 98.38 44 HIS B O 1
ATOM 2148 N N . HIS B 1 45 ? 6.082 -13.406 -9.875 1 98.62 45 HIS B N 1
ATOM 2149 C CA . HIS B 1 45 ? 4.703 -13.047 -9.562 1 98.62 45 HIS B CA 1
ATOM 2150 C C . HIS B 1 45 ? 4.488 -12.969 -8.055 1 98.62 45 HIS B C 1
ATOM 2152 O O . HIS B 1 45 ? 3.85 -12.031 -7.559 1 98.62 45 HIS B O 1
ATOM 2158 N N . VAL B 1 46 ? 5.043 -13.922 -7.32 1 98.56 46 VAL B N 1
ATOM 2159 C CA . VAL B 1 46 ? 4.91 -13.969 -5.867 1 98.56 46 VAL B CA 1
ATOM 2160 C C . VAL B 1 46 ? 5.547 -12.727 -5.25 1 98.56 46 VAL B C 1
ATOM 2162 O O . VAL B 1 46 ? 4.969 -12.109 -4.352 1 98.56 46 VAL B O 1
ATOM 2165 N N . ALA B 1 47 ? 6.727 -12.391 -5.746 1 97.94 47 ALA B N 1
ATOM 2166 C CA . ALA B 1 47 ? 7.477 -11.25 -5.219 1 97.94 47 ALA B CA 1
ATOM 2167 C C . ALA B 1 47 ? 6.762 -9.938 -5.516 1 97.94 47 ALA B C 1
ATOM 2169 O O . ALA B 1 47 ? 6.867 -8.977 -4.746 1 97.94 47 ALA B O 1
ATOM 2170 N N . ALA B 1 48 ? 6.023 -9.875 -6.605 1 98.31 48 ALA B N 1
ATOM 2171 C CA . ALA B 1 48 ? 5.352 -8.656 -7.039 1 98.31 48 ALA B CA 1
ATOM 2172 C C . ALA B 1 48 ? 3.984 -8.516 -6.375 1 98.31 48 ALA B C 1
ATOM 2174 O O . ALA B 1 48 ? 3.426 -7.418 -6.312 1 98.31 48 ALA B O 1
ATOM 2175 N N . PHE B 1 49 ? 3.453 -9.578 -5.879 1 98.81 49 PHE B N 1
ATOM 2176 C CA . PHE B 1 49 ? 2.055 -9.672 -5.477 1 98.81 49 PHE B CA 1
ATOM 2177 C C . PHE B 1 49 ? 1.717 -8.602 -4.445 1 98.81 49 PHE B C 1
ATOM 2179 O O . PHE B 1 49 ? 0.693 -7.926 -4.555 1 98.81 49 PHE B O 1
ATOM 2186 N N . PRO B 1 50 ? 2.586 -8.414 -3.346 1 98.81 50 PRO B N 1
ATOM 2187 C CA . PRO B 1 50 ? 2.266 -7.359 -2.381 1 98.81 50 PRO B CA 1
ATOM 2188 C C . PRO B 1 50 ? 2.146 -5.98 -3.029 1 98.81 50 PRO B C 1
ATOM 2190 O O . PRO B 1 50 ? 1.343 -5.156 -2.59 1 98.81 50 PRO B O 1
ATOM 2193 N N . ARG B 1 51 ? 2.908 -5.754 -4.094 1 98.81 51 ARG B N 1
ATOM 2194 C CA . ARG B 1 51 ? 2.867 -4.465 -4.781 1 98.81 51 ARG B CA 1
ATOM 2195 C C . ARG B 1 51 ? 1.567 -4.305 -5.562 1 98.81 51 ARG B C 1
ATOM 2197 O O . ARG B 1 51 ? 1.054 -3.191 -5.699 1 98.81 51 ARG B O 1
ATOM 2204 N N . TYR B 1 52 ? 0.982 -5.418 -6.051 1 98.88 52 TYR B N 1
ATOM 2205 C CA . TYR B 1 52 ? -0.344 -5.332 -6.652 1 98.88 52 TYR B CA 1
ATOM 2206 C C . TYR B 1 52 ? -1.365 -4.812 -5.648 1 98.88 52 TYR B C 1
ATOM 2208 O O . TYR B 1 52 ? -2.164 -3.93 -5.965 1 98.88 52 TYR B O 1
ATOM 2216 N N . ILE B 1 53 ? -1.268 -5.363 -4.445 1 98.81 53 ILE B N 1
ATOM 2217 C CA . ILE B 1 53 ? -2.221 -4.996 -3.402 1 98.81 53 ILE B CA 1
ATOM 2218 C C . ILE B 1 53 ? -2.066 -3.516 -3.062 1 98.81 53 ILE B C 1
ATOM 2220 O O . ILE B 1 53 ? -3.059 -2.799 -2.916 1 98.81 53 ILE B O 1
ATOM 2224 N N . SER B 1 54 ? -0.801 -3.086 -3.002 1 98.69 54 SER B N 1
ATOM 2225 C CA . SER B 1 54 ? -0.574 -1.678 -2.691 1 98.69 54 SER B CA 1
ATOM 2226 C C . SER B 1 54 ? -1.074 -0.777 -3.816 1 98.69 54 SER B C 1
ATOM 2228 O O . SER B 1 54 ? -1.533 0.339 -3.566 1 98.69 54 SER B O 1
ATOM 2230 N N . GLY B 1 55 ? -0.944 -1.241 -5.082 1 98.75 55 GLY B N 1
ATOM 2231 C CA . GLY B 1 55 ? -1.509 -0.49 -6.191 1 98.75 55 GLY B CA 1
ATOM 2232 C C . GLY B 1 55 ? -3.014 -0.326 -6.098 1 98.75 55 GLY B C 1
ATOM 2233 O O . GLY B 1 55 ? -3.543 0.757 -6.352 1 98.75 55 GLY B O 1
ATOM 2234 N N . ILE B 1 56 ? -3.682 -1.385 -5.719 1 98.88 56 ILE B N 1
ATOM 2235 C CA . ILE B 1 56 ? -5.129 -1.352 -5.547 1 98.88 56 ILE B CA 1
ATOM 2236 C C . ILE B 1 56 ? -5.488 -0.428 -4.387 1 98.88 56 ILE B C 1
ATOM 2238 O O . ILE B 1 56 ? -6.387 0.408 -4.504 1 98.88 56 ILE B O 1
ATOM 2242 N N . HIS B 1 57 ? -4.777 -0.582 -3.297 1 98.88 57 HIS B N 1
ATOM 2243 C CA . HIS B 1 57 ? -4.973 0.261 -2.123 1 98.88 57 HIS B CA 1
ATOM 2244 C C . HIS B 1 57 ? -4.797 1.736 -2.469 1 98.88 57 HIS B C 1
ATOM 2246 O O . HIS B 1 57 ? -5.602 2.574 -2.051 1 98.88 57 HIS B O 1
ATOM 2252 N N . PHE B 1 58 ? -3.771 2.064 -3.246 1 98.81 58 PHE B N 1
ATOM 2253 C CA . PHE B 1 58 ? -3.436 3.418 -3.668 1 98.81 58 PHE B CA 1
ATOM 2254 C C . PHE B 1 58 ? -4.609 4.066 -4.395 1 98.81 58 PHE B C 1
ATOM 2256 O O . PHE B 1 58 ? -4.883 5.254 -4.207 1 98.81 58 PHE B O 1
ATOM 2263 N N . LEU B 1 59 ? -5.375 3.297 -5.141 1 98.38 59 LEU B N 1
ATOM 2264 C CA . LEU B 1 59 ? -6.426 3.826 -6.004 1 98.38 59 LEU B CA 1
ATOM 2265 C C . LEU B 1 59 ? -7.758 3.875 -5.266 1 98.38 59 LEU B C 1
ATOM 2267 O O . LEU B 1 59 ? -8.727 4.461 -5.758 1 98.38 59 LEU B O 1
ATOM 2271 N N . CYS B 1 60 ? -7.832 3.303 -4.059 1 97.81 60 CYS B N 1
ATOM 2272 C CA . CYS B 1 60 ? -9.086 3.162 -3.326 1 97.81 60 CYS B CA 1
ATOM 2273 C C . CYS B 1 60 ? -9.328 4.367 -2.428 1 97.81 60 CYS B C 1
ATOM 2275 O O . CYS B 1 60 ? -8.625 4.562 -1.438 1 97.81 60 CYS B O 1
ATOM 2277 N N . PRO B 1 61 ? -10.344 5.133 -2.643 1 93.62 61 PRO B N 1
ATOM 2278 C CA . PRO B 1 61 ? -10.578 6.305 -1.793 1 93.62 61 PRO B CA 1
ATOM 2279 C C . PRO B 1 61 ? -11.312 5.953 -0.498 1 93.62 61 PRO B C 1
ATOM 2281 O O . PRO B 1 61 ? -11.367 6.773 0.424 1 93.62 61 PRO B O 1
ATOM 2284 N N . ASP B 1 62 ? -11.898 4.777 -0.397 1 96.31 62 ASP B N 1
ATOM 2285 C CA . ASP B 1 62 ? -12.719 4.391 0.751 1 96.31 62 ASP B CA 1
ATOM 2286 C C . ASP B 1 62 ? -11.859 3.758 1.845 1 96.31 62 ASP B C 1
ATOM 2288 O O . ASP B 1 62 ? -11.25 2.707 1.632 1 96.31 62 ASP B O 1
ATOM 2292 N N . LEU B 1 63 ? -11.906 4.297 2.973 1 97.44 63 LEU B N 1
ATOM 2293 C CA . LEU B 1 63 ? -11.031 3.896 4.07 1 97.44 63 LEU B CA 1
ATOM 2294 C C . LEU B 1 63 ? -11.328 2.467 4.508 1 97.44 63 LEU B C 1
ATOM 2296 O O . LEU B 1 63 ? -10.414 1.683 4.75 1 97.44 63 LEU B O 1
ATOM 2300 N N . LYS B 1 64 ? -12.562 2.105 4.656 1 96.31 64 LYS B N 1
ATOM 2301 C CA . LYS B 1 64 ? -12.922 0.766 5.109 1 96.31 64 LYS B CA 1
ATOM 2302 C C . LYS B 1 64 ? -12.445 -0.299 4.129 1 96.31 64 LYS B C 1
ATOM 2304 O O . LYS B 1 64 ? -11.961 -1.356 4.539 1 96.31 64 LYS B O 1
ATOM 2309 N N . MET B 1 65 ? -12.641 -0.037 2.881 1 97.56 65 MET B N 1
ATOM 2310 C CA . MET B 1 65 ? -12.156 -0.955 1.855 1 97.56 65 MET B CA 1
ATOM 2311 C C . MET B 1 65 ? -10.633 -1.063 1.897 1 97.56 65 MET B C 1
ATOM 2313 O O . MET B 1 65 ? -10.078 -2.156 1.761 1 97.56 65 MET B O 1
ATOM 2317 N N . ARG B 1 66 ? -9.992 0.068 2.104 1 98.56 66 ARG B N 1
ATOM 2318 C CA . ARG B 1 66 ? -8.531 0.075 2.172 1 98.56 66 ARG B CA 1
ATOM 2319 C C . ARG B 1 66 ? -8.039 -0.74 3.359 1 98.56 66 ARG B C 1
ATOM 2321 O O . ARG B 1 66 ? -7 -1.401 3.275 1 98.56 66 ARG B O 1
ATOM 2328 N N . GLN B 1 67 ? -8.727 -0.729 4.438 1 98.56 67 GLN B N 1
ATOM 2329 C CA . GLN B 1 67 ? -8.297 -1.484 5.613 1 98.56 67 GLN B CA 1
ATOM 2330 C C . GLN B 1 67 ? -8.344 -2.986 5.344 1 98.56 67 GLN B C 1
ATOM 2332 O O . GLN B 1 67 ? -7.508 -3.738 5.855 1 98.56 67 GLN B O 1
ATOM 2337 N N . VAL B 1 68 ? -9.344 -3.406 4.539 1 98.12 68 VAL B N 1
ATOM 2338 C CA . VAL B 1 68 ? -9.391 -4.805 4.133 1 98.12 68 VAL B CA 1
ATOM 2339 C C . VAL B 1 68 ? -8.148 -5.145 3.307 1 98.12 68 VAL B C 1
ATOM 2341 O O . VAL B 1 68 ? -7.488 -6.152 3.555 1 98.12 68 VAL B O 1
ATOM 2344 N N . LEU B 1 69 ? -7.82 -4.258 2.365 1 98.69 69 LEU B N 1
ATOM 2345 C CA . LEU B 1 69 ? -6.652 -4.457 1.514 1 98.69 69 LEU B CA 1
ATOM 2346 C C . LEU B 1 69 ? -5.367 -4.414 2.334 1 98.69 69 LEU B C 1
ATOM 2348 O O . LEU B 1 69 ? -4.438 -5.184 2.08 1 98.69 69 LEU B O 1
ATOM 2352 N N . LEU B 1 70 ? -5.328 -3.539 3.295 1 98.81 70 LEU B N 1
ATOM 2353 C CA . LEU B 1 70 ? -4.176 -3.459 4.184 1 98.81 70 LEU B CA 1
ATOM 2354 C C . LEU B 1 70 ? -3.998 -4.754 4.965 1 98.81 70 LEU B C 1
ATOM 2356 O O . LEU B 1 70 ? -2.873 -5.23 5.145 1 98.81 70 LEU B O 1
ATOM 2360 N N . GLY B 1 71 ? -5.105 -5.297 5.48 1 98.44 71 GLY B N 1
ATOM 2361 C CA . GLY B 1 71 ? -5.02 -6.586 6.145 1 98.44 71 GLY B CA 1
ATOM 2362 C C . GLY B 1 71 ? -4.402 -7.664 5.277 1 98.44 71 GLY B C 1
ATOM 2363 O O . GLY B 1 71 ? -3.564 -8.445 5.746 1 98.44 71 GLY B O 1
ATOM 2364 N N . ASN B 1 72 ? -4.809 -7.695 4.031 1 98.44 72 ASN B N 1
ATOM 2365 C CA . ASN B 1 72 ? -4.242 -8.633 3.064 1 98.44 72 ASN B CA 1
ATOM 2366 C C . ASN B 1 72 ? -2.746 -8.398 2.869 1 98.44 72 ASN B C 1
ATOM 2368 O O . ASN B 1 72 ? -1.96 -9.352 2.881 1 98.44 72 ASN B O 1
ATOM 2372 N N . LEU B 1 73 ? -2.377 -7.145 2.709 1 98.69 73 LEU B N 1
ATOM 2373 C CA . LEU B 1 73 ? -0.986 -6.77 2.482 1 98.69 73 LEU B CA 1
ATOM 2374 C C . LEU B 1 73 ? -0.115 -7.168 3.67 1 98.69 73 LEU B C 1
ATOM 2376 O O . LEU B 1 73 ? 1.013 -7.633 3.49 1 98.69 73 LEU B O 1
ATOM 2380 N N . ILE B 1 74 ? -0.606 -6.98 4.871 1 98.56 74 ILE B N 1
ATOM 2381 C CA . ILE B 1 74 ? 0.104 -7.336 6.094 1 98.56 74 ILE B CA 1
ATOM 2382 C C . ILE B 1 74 ? 0.406 -8.836 6.098 1 98.56 74 ILE B C 1
ATOM 2384 O O . ILE B 1 74 ? 1.545 -9.242 6.328 1 98.56 74 ILE B O 1
ATOM 2388 N N . GLU B 1 75 ? -0.566 -9.594 5.766 1 97.88 75 GLU B N 1
ATOM 2389 C CA . GLU B 1 75 ? -0.371 -11.047 5.742 1 97.88 75 GLU B CA 1
ATOM 2390 C C . GLU B 1 75 ? 0.645 -11.445 4.68 1 97.88 75 GLU B C 1
ATOM 2392 O O . GLU B 1 75 ? 1.457 -12.352 4.898 1 97.88 75 GLU B O 1
ATOM 2397 N N . GLU B 1 76 ? 0.667 -10.766 3.615 1 98 76 GLU B N 1
ATOM 2398 C CA . GLU B 1 76 ? 1.515 -11.109 2.479 1 98 76 GLU B CA 1
ATOM 2399 C C . GLU B 1 76 ? 2.971 -10.742 2.742 1 98 76 GLU B C 1
ATOM 2401 O O . GLU B 1 76 ? 3.885 -11.406 2.246 1 98 76 GLU B O 1
ATOM 2406 N N . GLU B 1 77 ? 3.193 -9.711 3.549 1 98.44 77 GLU B N 1
ATOM 2407 C CA . GLU B 1 77 ? 4.551 -9.195 3.404 1 98.44 77 GLU B CA 1
ATOM 2408 C C . GLU B 1 77 ? 5.168 -8.867 4.762 1 98.44 77 GLU B C 1
ATOM 2410 O O . GLU B 1 77 ? 6.383 -8.695 4.875 1 98.44 77 GLU B O 1
ATOM 2415 N N . GLN B 1 78 ? 4.383 -8.742 5.801 1 98.25 78 GLN B N 1
ATOM 2416 C CA . GLN B 1 78 ? 4.934 -8.297 7.078 1 98.25 78 GLN B CA 1
ATOM 2417 C C . GLN B 1 78 ? 5.797 -9.383 7.711 1 98.25 78 GLN B C 1
ATOM 2419 O O . GLN B 1 78 ? 5.426 -10.562 7.703 1 98.25 78 GLN B O 1
ATOM 2424 N N . GLY B 1 79 ? 6.984 -8.984 8.258 1 97.38 79 GLY B N 1
ATOM 2425 C CA . GLY B 1 79 ? 7.773 -9.844 9.125 1 97.38 79 GLY B CA 1
ATOM 2426 C C . GLY B 1 79 ? 8.602 -10.859 8.359 1 97.38 79 GLY B C 1
ATOM 2427 O O . GLY B 1 79 ? 8.781 -10.742 7.145 1 97.38 79 GLY B O 1
ATOM 2428 N N . ASP B 1 80 ? 9.109 -11.852 9.047 1 96.69 80 ASP B N 1
ATOM 2429 C CA . ASP B 1 80 ? 10.07 -12.812 8.5 1 96.69 80 ASP B CA 1
ATOM 2430 C C . ASP B 1 80 ? 9.367 -13.922 7.727 1 96.69 80 ASP B C 1
ATOM 2432 O O . ASP B 1 80 ? 9.969 -14.562 6.863 1 96.69 80 ASP B O 1
ATOM 2436 N N . GLU B 1 81 ? 8.102 -14.102 8.07 1 97.25 81 GLU B N 1
ATOM 2437 C CA . GLU B 1 81 ? 7.352 -15.164 7.41 1 97.25 81 GLU B CA 1
ATOM 2438 C C . GLU B 1 81 ? 6.508 -14.617 6.262 1 97.25 81 GLU B C 1
ATOM 2440 O O . GLU B 1 81 ? 5.387 -15.07 6.039 1 97.25 81 GLU B O 1
ATOM 2445 N N . ASN B 1 82 ? 7.07 -13.531 5.641 1 98.31 82 ASN B N 1
ATOM 2446 C CA . ASN B 1 82 ? 6.375 -12.984 4.48 1 98.31 82 ASN B CA 1
ATOM 2447 C C . ASN B 1 82 ? 6.316 -13.984 3.334 1 98.31 82 ASN B C 1
ATOM 2449 O O . ASN B 1 82 ? 7.129 -14.914 3.27 1 98.31 82 ASN B O 1
ATOM 2453 N N . HIS B 1 83 ? 5.41 -13.844 2.428 1 98.44 83 HIS B N 1
ATOM 2454 C CA . HIS B 1 83 ? 5.07 -14.883 1.458 1 98.44 83 HIS B CA 1
ATOM 2455 C C . HIS B 1 83 ? 6.172 -15.039 0.417 1 98.44 83 HIS B C 1
ATOM 2457 O O . HIS B 1 83 ? 6.453 -16.156 -0.028 1 98.44 83 HIS B O 1
ATOM 2463 N N . PRO B 1 84 ? 6.871 -13.977 -0.036 1 9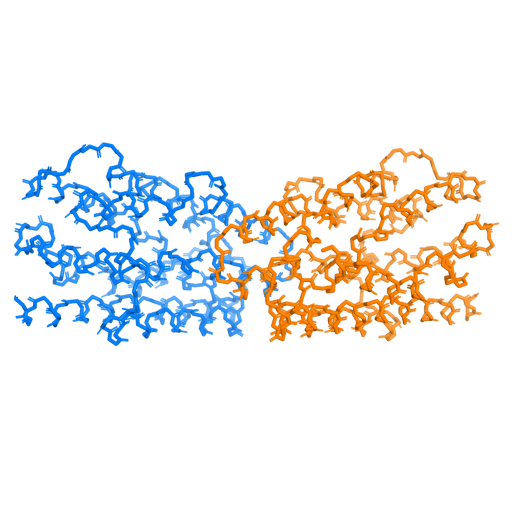8.38 84 PRO B N 1
ATOM 2464 C CA . PRO B 1 84 ? 8.047 -14.203 -0.884 1 98.38 84 PRO B CA 1
ATOM 2465 C C . PRO B 1 84 ? 9.102 -15.07 -0.209 1 98.38 84 PRO B C 1
ATOM 2467 O O . PRO B 1 84 ? 9.711 -15.922 -0.858 1 98.38 84 PRO B O 1
ATOM 2470 N N . GLU B 1 85 ? 9.289 -14.875 1.081 1 98.44 85 GLU B N 1
ATOM 2471 C CA . GLU B 1 85 ? 10.242 -15.703 1.814 1 98.44 85 GLU B CA 1
ATOM 2472 C C . GLU B 1 85 ? 9.781 -17.156 1.858 1 98.44 85 GLU B C 1
ATOM 2474 O O . GLU B 1 85 ? 10.586 -18.078 1.675 1 98.44 85 GLU B O 1
ATOM 2479 N N . LEU B 1 86 ? 8.531 -17.359 2.117 1 98.75 86 LEU B N 1
ATOM 2480 C CA . LEU B 1 86 ? 8.008 -18.719 2.148 1 98.75 86 LEU B CA 1
ATOM 2481 C C . LEU B 1 86 ? 8.172 -19.391 0.794 1 98.75 86 LEU B C 1
ATOM 2483 O O . LEU B 1 86 ? 8.453 -20.594 0.728 1 98.75 86 LEU B O 1
ATOM 2487 N N . TRP B 1 87 ? 8.023 -18.641 -0.314 1 98.81 87 TRP B N 1
ATOM 2488 C CA . TRP B 1 87 ? 8.227 -19.219 -1.642 1 98.81 87 TRP B CA 1
ATOM 2489 C C . TRP B 1 87 ? 9.688 -19.609 -1.846 1 98.81 87 TRP B C 1
ATOM 2491 O O . TRP B 1 87 ? 9.977 -20.641 -2.459 1 98.81 87 TRP B O 1
ATOM 2501 N N . LYS B 1 88 ? 10.586 -18.766 -1.364 1 98.69 88 LYS B N 1
ATOM 2502 C CA . LYS B 1 88 ? 12 -19.094 -1.467 1 98.69 88 LYS B CA 1
ATOM 2503 C C . LYS B 1 88 ? 12.305 -20.422 -0.762 1 98.69 88 LYS B C 1
ATOM 2505 O O . LYS B 1 88 ? 13.094 -21.219 -1.261 1 98.69 88 LYS B O 1
ATOM 2510 N N . ARG B 1 89 ? 11.695 -20.609 0.388 1 98.69 89 ARG B N 1
ATOM 2511 C CA . ARG B 1 89 ? 11.891 -21.859 1.122 1 98.69 89 ARG B CA 1
ATOM 2512 C C . ARG B 1 89 ? 11.367 -23.047 0.327 1 98.69 89 ARG B C 1
ATOM 2514 O O . ARG B 1 89 ? 11.984 -24.109 0.311 1 98.69 89 ARG B O 1
ATOM 2521 N N . PHE B 1 90 ? 10.25 -22.844 -0.323 1 98.81 90 PHE B N 1
ATOM 2522 C CA . PHE B 1 90 ? 9.711 -23.875 -1.209 1 98.81 90 PHE B CA 1
ATOM 2523 C C . PHE B 1 90 ? 10.719 -24.203 -2.307 1 98.81 90 PHE B C 1
ATOM 2525 O O . PHE B 1 90 ? 11.016 -25.375 -2.539 1 98.81 90 PHE B O 1
ATOM 2532 N N . ALA B 1 91 ? 11.234 -23.172 -2.977 1 98.62 91 ALA B N 1
ATOM 2533 C CA . ALA B 1 91 ? 12.203 -23.359 -4.055 1 98.62 91 ALA B CA 1
ATOM 2534 C C . ALA B 1 91 ? 13.43 -24.109 -3.555 1 98.62 91 ALA B C 1
ATOM 2536 O O . ALA B 1 91 ? 13.938 -25.016 -4.234 1 98.62 91 ALA B O 1
ATOM 2537 N N . GLU B 1 92 ? 13.875 -23.734 -2.35 1 98.56 92 GLU B N 1
ATOM 2538 C CA . GLU B 1 92 ? 15.008 -24.438 -1.746 1 98.56 92 GLU B CA 1
ATOM 2539 C C . GLU B 1 92 ? 14.711 -25.906 -1.541 1 98.56 92 GLU B C 1
ATOM 2541 O O . GLU B 1 92 ? 15.578 -26.766 -1.728 1 98.56 92 GLU B O 1
ATOM 2546 N N . GLY B 1 93 ? 13.5 -26.188 -1.15 1 98.19 93 GLY B N 1
ATOM 2547 C CA . GLY B 1 93 ? 13.07 -27.578 -0.98 1 98.19 93 GLY B CA 1
ATOM 2548 C C . GLY B 1 93 ? 13.133 -28.375 -2.262 1 98.19 93 GLY B C 1
ATOM 2549 O O . GLY B 1 93 ? 13.25 -29.609 -2.225 1 98.19 93 GLY B O 1
ATOM 2550 N N . LEU B 1 94 ? 13.117 -27.703 -3.396 1 97.88 94 LEU B N 1
ATOM 2551 C CA . LEU B 1 94 ? 13.203 -28.344 -4.707 1 97.88 94 LEU B CA 1
ATOM 2552 C C . LEU B 1 94 ? 14.648 -28.391 -5.191 1 97.88 94 LEU B C 1
ATOM 2554 O O . LEU B 1 94 ? 14.922 -28.922 -6.273 1 97.88 94 LEU B O 1
ATOM 2558 N N . GLY B 1 95 ? 15.539 -27.75 -4.453 1 97.62 95 GLY B N 1
ATOM 2559 C CA . GLY B 1 95 ? 16.938 -27.75 -4.828 1 97.62 95 GLY B CA 1
ATOM 2560 C C . GLY B 1 95 ? 17.344 -26.5 -5.598 1 97.62 95 GLY B C 1
ATOM 2561 O O . GLY B 1 95 ? 18.422 -26.453 -6.203 1 97.62 95 GLY B O 1
ATOM 2562 N N . VAL B 1 96 ? 16.516 -25.5 -5.586 1 98 96 VAL B N 1
ATOM 2563 C CA . VAL B 1 96 ? 16.812 -24.234 -6.254 1 98 96 VAL B CA 1
ATOM 2564 C C . VAL B 1 96 ? 17.453 -23.266 -5.266 1 98 96 VAL B C 1
ATOM 2566 O O . VAL B 1 96 ? 16.969 -23.094 -4.148 1 98 96 VAL B O 1
ATOM 2569 N N . THR B 1 97 ? 18.516 -22.641 -5.613 1 97.31 97 THR B N 1
ATOM 2570 C CA . THR B 1 97 ? 19.172 -21.688 -4.734 1 97.31 97 THR B CA 1
ATOM 2571 C C . THR B 1 97 ? 18.438 -20.344 -4.75 1 97.31 97 THR B C 1
ATOM 2573 O O . THR B 1 97 ? 17.797 -19.984 -5.742 1 97.31 97 THR B O 1
ATOM 2576 N N . ARG B 1 98 ? 18.578 -19.609 -3.715 1 96.31 98 ARG B N 1
ATOM 2577 C CA . ARG B 1 98 ? 17.938 -18.297 -3.617 1 96.31 98 ARG B CA 1
ATOM 2578 C C . ARG B 1 98 ? 18.453 -17.359 -4.695 1 96.31 98 ARG B C 1
ATOM 2580 O O . ARG B 1 98 ? 17.703 -16.531 -5.219 1 96.31 98 ARG B O 1
ATOM 2587 N N . SER B 1 99 ? 19.75 -17.438 -4.973 1 95.62 99 SER B N 1
ATOM 2588 C CA . SER B 1 99 ? 20.344 -16.594 -5.996 1 95.62 99 SER B CA 1
ATOM 2589 C C . SER B 1 99 ? 19.719 -16.844 -7.363 1 95.62 99 SER B C 1
ATOM 2591 O O . SER B 1 99 ? 19.594 -15.922 -8.18 1 95.62 99 SER B O 1
ATOM 2593 N N . ASP B 1 100 ? 19.25 -18.078 -7.633 1 95.31 100 ASP B N 1
ATOM 2594 C CA . ASP B 1 100 ? 18.641 -18.422 -8.906 1 95.31 100 ASP B CA 1
ATOM 2595 C C . ASP B 1 100 ? 17.266 -17.766 -9.055 1 95.31 100 ASP B C 1
ATOM 2597 O O . ASP B 1 100 ? 16.812 -17.516 -10.172 1 95.31 100 ASP B O 1
ATOM 2601 N N . LEU B 1 101 ? 16.656 -17.516 -7.961 1 95.5 101 LEU B N 1
ATOM 2602 C CA . LEU B 1 101 ? 15.328 -16.906 -7.988 1 95.5 101 LEU B CA 1
ATOM 2603 C C . LEU B 1 101 ? 15.406 -15.438 -8.391 1 95.5 101 LEU B C 1
ATOM 2605 O O . LEU B 1 101 ? 14.422 -14.859 -8.859 1 95.5 101 LEU B O 1
ATOM 2609 N N . HIS B 1 102 ? 16.578 -14.82 -8.227 1 90.69 102 HIS B N 1
ATOM 2610 C CA . HIS B 1 102 ? 16.719 -13.391 -8.477 1 90.69 102 HIS B CA 1
ATOM 2611 C C . HIS B 1 102 ? 17.172 -13.125 -9.906 1 90.69 102 HIS B C 1
ATOM 2613 O O . HIS B 1 102 ? 17.281 -11.969 -10.32 1 90.69 102 HIS B O 1
ATOM 2619 N N . LYS B 1 103 ? 17.375 -14.258 -10.68 1 93.38 103 LYS B N 1
ATOM 2620 C CA . LYS B 1 103 ? 17.703 -14.094 -12.094 1 93.38 103 LYS B CA 1
ATOM 2621 C C . LYS B 1 103 ? 16.484 -13.633 -12.891 1 93.38 103 LYS B C 1
ATOM 2623 O O . LYS B 1 103 ? 15.344 -13.805 -12.453 1 93.38 103 LYS B O 1
ATOM 2628 N N . ASP B 1 104 ? 16.672 -13.039 -14 1 93.56 104 ASP B N 1
ATOM 2629 C CA . ASP B 1 104 ? 15.602 -12.562 -14.867 1 93.56 104 ASP B CA 1
ATOM 2630 C C . ASP B 1 104 ? 14.742 -13.727 -15.359 1 93.56 104 ASP B C 1
ATOM 2632 O O . ASP B 1 104 ? 15.234 -14.836 -15.555 1 93.56 104 ASP B O 1
ATOM 2636 N N . ALA B 1 105 ? 13.469 -13.398 -15.555 1 94.94 105 ALA B N 1
ATOM 2637 C CA . ALA B 1 105 ? 12.555 -14.383 -16.125 1 94.94 105 ALA B CA 1
ATOM 2638 C C . ALA B 1 105 ? 13.055 -14.883 -17.469 1 94.94 105 ALA B C 1
ATOM 2640 O O . ALA B 1 105 ? 13.555 -14.094 -18.281 1 94.94 105 ALA B O 1
ATOM 2641 N N . GLN B 1 106 ? 12.922 -16.156 -17.734 1 93.81 106 GLN B N 1
ATOM 2642 C CA . GLN B 1 106 ? 13.391 -16.766 -18.969 1 93.81 106 GLN B CA 1
ATOM 2643 C C . GLN B 1 106 ? 12.227 -17.031 -19.922 1 93.81 106 GLN B C 1
ATOM 2645 O O . GLN B 1 106 ? 12.43 -17.234 -21.125 1 93.81 106 GLN B O 1
ATOM 2650 N N . ILE B 1 107 ? 11.047 -17.047 -19.406 1 95.56 107 ILE B N 1
ATOM 2651 C CA . ILE B 1 107 ? 9.828 -17.297 -20.172 1 95.56 107 ILE B CA 1
ATOM 2652 C C . ILE B 1 107 ? 9.086 -15.984 -20.391 1 95.56 107 ILE B C 1
ATOM 2654 O O . ILE B 1 107 ? 8.82 -15.242 -19.453 1 95.56 107 ILE B O 1
ATOM 2658 N N . LYS B 1 108 ? 8.75 -15.688 -21.641 1 97.31 108 LYS B N 1
ATOM 2659 C CA . LYS B 1 108 ? 8.102 -14.422 -21.984 1 97.31 108 LYS B CA 1
ATOM 2660 C C . LYS B 1 108 ? 6.762 -14.281 -21.266 1 97.31 108 LYS B C 1
ATOM 2662 O O . LYS B 1 108 ? 6.367 -13.18 -20.875 1 97.31 108 LYS B O 1
ATOM 2667 N N . GLU B 1 109 ? 6.07 -15.43 -21.047 1 98.38 109 GLU B N 1
ATOM 2668 C CA . GLU B 1 109 ? 4.762 -15.406 -20.406 1 98.38 109 GLU B CA 1
ATOM 2669 C C . GLU B 1 109 ? 4.867 -15.016 -18.938 1 98.38 109 GLU B C 1
ATOM 2671 O O . GLU B 1 109 ? 3.914 -14.492 -18.359 1 98.38 109 GLU B O 1
ATOM 2676 N N . THR B 1 110 ? 6.086 -15.266 -18.281 1 98.44 110 THR B N 1
ATOM 2677 C CA . THR B 1 110 ? 6.309 -14.781 -16.922 1 98.44 110 THR B CA 1
ATOM 2678 C C . THR B 1 110 ? 6.293 -13.258 -16.875 1 98.44 110 THR B C 1
ATOM 2680 O O . THR B 1 110 ? 5.629 -12.664 -16.031 1 98.44 110 THR B O 1
ATOM 2683 N N . GLN B 1 111 ? 6.965 -12.656 -17.812 1 98.12 111 GLN B N 1
ATOM 2684 C CA . GLN B 1 111 ? 6.996 -11.195 -17.891 1 98.12 111 GLN B CA 1
ATOM 2685 C C . GLN B 1 111 ? 5.613 -10.633 -18.203 1 98.12 111 GLN B C 1
ATOM 2687 O O . GLN B 1 111 ? 5.207 -9.617 -17.641 1 98.12 111 GLN B O 1
ATOM 2692 N N . GLU B 1 112 ? 4.93 -11.289 -19.078 1 98.69 112 GLU B N 1
ATOM 2693 C CA . GLU B 1 112 ? 3.576 -10.867 -19.438 1 98.69 112 GLU B CA 1
ATOM 2694 C C . GLU B 1 112 ? 2.645 -10.922 -18.234 1 98.69 112 GLU B C 1
ATOM 2696 O O . GLU B 1 112 ? 1.796 -10.047 -18.062 1 98.69 112 GLU B O 1
ATOM 2701 N N . LEU B 1 113 ? 2.828 -11.969 -17.453 1 98.81 113 LEU B N 1
ATOM 2702 C CA . LEU B 1 113 ? 2.02 -12.109 -16.234 1 98.81 113 LEU B CA 1
ATOM 2703 C C . LEU B 1 113 ? 2.254 -10.945 -15.289 1 98.81 113 LEU B C 1
ATOM 2705 O O . LEU B 1 113 ? 1.306 -10.273 -14.875 1 98.81 113 LEU B O 1
ATOM 2709 N N . VAL B 1 114 ? 3.52 -10.664 -14.961 1 98.69 114 VAL B N 1
ATOM 2710 C CA . VAL B 1 114 ? 3.871 -9.648 -13.977 1 98.69 114 VAL B CA 1
ATOM 2711 C C . VAL B 1 114 ? 3.498 -8.266 -14.508 1 98.69 114 VAL B C 1
ATOM 2713 O O . VAL B 1 114 ? 2.791 -7.508 -13.836 1 98.69 114 VAL B O 1
ATOM 2716 N N . ASP B 1 115 ? 3.854 -7.98 -15.781 1 98.62 115 ASP B N 1
ATOM 2717 C CA . ASP B 1 115 ? 3.537 -6.688 -16.375 1 98.62 115 ASP B CA 1
ATOM 2718 C C . ASP B 1 115 ? 2.027 -6.504 -16.516 1 98.62 115 ASP B C 1
ATOM 2720 O O . ASP B 1 115 ? 1.509 -5.406 -16.312 1 98.62 115 ASP B O 1
ATOM 2724 N N . GLY B 1 116 ? 1.404 -7.57 -16.938 1 98.88 116 GLY B N 1
ATOM 2725 C CA . GLY B 1 116 ? -0.038 -7.508 -17.109 1 98.88 116 GLY B CA 1
ATOM 2726 C C . GLY B 1 116 ? -0.778 -7.207 -15.82 1 98.88 116 GLY B C 1
ATOM 2727 O O . GLY B 1 116 ? -1.722 -6.414 -15.805 1 98.88 116 GLY B O 1
ATOM 2728 N N . TYR B 1 117 ? -0.37 -7.848 -14.727 1 98.88 117 TYR B N 1
ATOM 2729 C CA . TYR B 1 117 ? -0.996 -7.582 -13.438 1 98.88 117 TYR B CA 1
ATOM 2730 C C . TYR B 1 117 ? -0.751 -6.141 -13 1 98.88 117 TYR B C 1
ATOM 2732 O O . TYR B 1 117 ? -1.66 -5.477 -12.5 1 98.88 117 TYR B O 1
ATOM 2740 N N . PHE B 1 118 ? 0.485 -5.656 -13.203 1 98.75 118 PHE B N 1
ATOM 2741 C CA . PHE B 1 118 ? 0.761 -4.262 -12.867 1 98.75 118 PHE B CA 1
ATOM 2742 C C . PHE B 1 118 ? -0.122 -3.326 -13.68 1 98.75 118 PHE B C 1
ATOM 2744 O O . PHE B 1 118 ? -0.608 -2.318 -13.164 1 98.75 118 PHE B O 1
ATOM 2751 N N . ASP B 1 119 ? -0.341 -3.639 -14.945 1 98.75 119 ASP B N 1
ATOM 2752 C CA . ASP B 1 119 ? -1.201 -2.818 -15.789 1 98.75 119 ASP B CA 1
ATOM 2753 C C . ASP B 1 119 ? -2.633 -2.791 -15.258 1 98.75 119 ASP B C 1
ATOM 2755 O O . ASP B 1 119 ? -3.275 -1.741 -15.242 1 98.75 119 ASP B O 1
ATOM 2759 N N . ILE B 1 120 ? -3.135 -3.936 -14.844 1 98.81 120 ILE B N 1
ATOM 2760 C CA . ILE B 1 120 ? -4.504 -4.039 -14.352 1 98.81 120 ILE B CA 1
ATOM 2761 C C . ILE B 1 120 ? -4.672 -3.184 -13.102 1 98.81 120 ILE B C 1
ATOM 2763 O O . ILE B 1 120 ? -5.594 -2.369 -13.016 1 98.81 120 ILE B O 1
ATOM 2767 N N . VAL B 1 121 ? -3.701 -3.311 -12.125 1 98.44 121 VAL B N 1
ATOM 2768 C CA . VAL B 1 121 ? -3.898 -2.688 -10.82 1 98.44 121 VAL B CA 1
ATOM 2769 C C . VAL B 1 121 ? -3.609 -1.191 -10.914 1 98.44 121 VAL B C 1
ATOM 2771 O O . VAL B 1 121 ? -3.994 -0.422 -10.031 1 98.44 121 VAL B O 1
ATOM 2774 N N . ARG B 1 122 ? -2.961 -0.752 -12.031 1 97.12 122 ARG B N 1
ATOM 2775 C CA . ARG B 1 122 ? -2.717 0.664 -12.281 1 97.12 122 ARG B CA 1
ATOM 2776 C C . ARG B 1 122 ? -3.92 1.313 -12.961 1 97.12 122 ARG B C 1
ATOM 2778 O O . ARG B 1 122 ? -4.066 2.537 -12.938 1 97.12 122 ARG B O 1
ATOM 2785 N N . SER B 1 123 ? -4.715 0.516 -13.617 1 97.88 123 SER B N 1
ATOM 2786 C CA . SER B 1 123 ? -5.773 1.064 -14.461 1 97.88 123 SER B CA 1
ATOM 2787 C C . SER B 1 123 ? -6.875 1.698 -13.617 1 97.88 123 SER B C 1
ATOM 2789 O O . SER B 1 123 ? -7.219 2.865 -13.805 1 97.88 123 SER B O 1
ATOM 2791 N N . ASP B 1 124 ? -7.512 0.928 -12.742 1 98.06 124 ASP B N 1
ATOM 2792 C CA . ASP B 1 124 ? -8.523 1.441 -11.82 1 98.06 124 ASP B CA 1
ATOM 2793 C C . ASP B 1 124 ? -8.75 0.474 -10.656 1 98.06 124 ASP B C 1
ATOM 2795 O O . ASP B 1 124 ? -8.398 -0.704 -10.75 1 98.06 124 ASP B O 1
ATOM 2799 N N . PHE B 1 125 ? -9.352 0.903 -9.641 1 98.62 125 PHE B N 1
ATOM 2800 C CA . PHE B 1 125 ? -9.539 0.18 -8.383 1 98.62 125 PHE B CA 1
ATOM 2801 C C . PHE B 1 125 ? -10.32 -1.109 -8.617 1 98.62 125 PHE B C 1
ATOM 2803 O O . PHE B 1 125 ? -9.891 -2.184 -8.18 1 98.62 125 PHE B O 1
ATOM 2810 N N . ALA B 1 126 ? -11.422 -1.057 -9.297 1 98.69 126 ALA B N 1
ATOM 2811 C CA . ALA B 1 126 ? -12.336 -2.184 -9.469 1 98.69 126 ALA B CA 1
ATOM 2812 C C . ALA B 1 126 ? -11.672 -3.307 -10.266 1 98.69 126 ALA B C 1
ATOM 2814 O O . ALA B 1 126 ? -11.797 -4.48 -9.914 1 98.69 126 ALA B O 1
ATOM 2815 N N . SER B 1 127 ? -10.945 -2.938 -11.352 1 98.81 127 SER B N 1
ATOM 2816 C CA . SER B 1 127 ? -10.25 -3.936 -12.148 1 98.81 127 SER B CA 1
ATOM 2817 C C . SER B 1 127 ? -9.188 -4.656 -11.328 1 98.81 127 SER B C 1
ATOM 2819 O O . SER B 1 127 ? -9.047 -5.879 -11.414 1 98.81 127 SER B O 1
ATOM 2821 N N . GLY B 1 128 ? -8.438 -3.846 -10.555 1 98.88 128 GLY B N 1
ATOM 2822 C CA . GLY B 1 128 ? -7.441 -4.453 -9.688 1 98.88 128 GLY B CA 1
ATOM 2823 C C . GLY B 1 128 ? -8.039 -5.406 -8.664 1 98.88 128 GLY B C 1
ATOM 2824 O O . GLY B 1 128 ? -7.516 -6.5 -8.453 1 98.88 128 GLY B O 1
ATOM 2825 N N . LEU B 1 129 ? -9.117 -4.977 -8.07 1 98.75 129 LEU B N 1
ATOM 2826 C CA . LEU B 1 129 ? -9.812 -5.809 -7.094 1 98.75 129 LEU B CA 1
ATOM 2827 C C . LEU B 1 129 ? -10.281 -7.117 -7.727 1 98.75 129 LEU B C 1
ATOM 2829 O O . LEU B 1 129 ? -10.188 -8.18 -7.109 1 98.75 129 LEU B O 1
ATOM 2833 N N . GLY B 1 130 ? -10.812 -7.031 -8.922 1 98.69 130 GLY B N 1
ATOM 2834 C CA . GLY B 1 130 ? -11.219 -8.219 -9.648 1 98.69 130 GLY B CA 1
ATOM 2835 C C . GLY B 1 130 ? -10.078 -9.195 -9.891 1 98.69 130 GLY B C 1
ATOM 2836 O O . GLY B 1 130 ? -10.227 -10.398 -9.68 1 98.69 130 GLY B O 1
ATOM 2837 N N . ALA B 1 131 ? -8.961 -8.656 -10.352 1 98.88 131 ALA B N 1
ATOM 2838 C CA . ALA B 1 131 ? -7.801 -9.5 -10.617 1 98.88 131 ALA B CA 1
ATOM 2839 C C . ALA B 1 131 ? -7.309 -10.164 -9.328 1 98.88 131 ALA B C 1
ATOM 2841 O O . ALA B 1 131 ? -6.93 -11.336 -9.336 1 98.88 131 ALA B O 1
ATOM 2842 N N . LEU B 1 132 ? -7.285 -9.398 -8.242 1 98.81 132 LEU B N 1
ATOM 2843 C CA . LEU B 1 132 ? -6.902 -9.945 -6.945 1 98.81 132 LEU B CA 1
ATOM 2844 C C . LEU B 1 132 ? -7.82 -11.094 -6.555 1 98.81 132 LEU B C 1
ATOM 2846 O O . LEU B 1 132 ? -7.348 -12.141 -6.105 1 98.81 132 LEU B O 1
ATOM 2850 N N . TYR B 1 133 ? -9.086 -10.938 -6.711 1 98.62 133 TYR B N 1
ATOM 2851 C CA . TYR B 1 133 ? -10.078 -11.953 -6.387 1 98.62 133 TYR B CA 1
ATOM 2852 C C . TYR B 1 133 ? -9.859 -13.211 -7.215 1 98.62 133 TYR B C 1
ATOM 2854 O O . TYR B 1 133 ? -9.93 -14.328 -6.695 1 98.62 133 TYR B O 1
ATOM 2862 N N . ALA B 1 134 ? -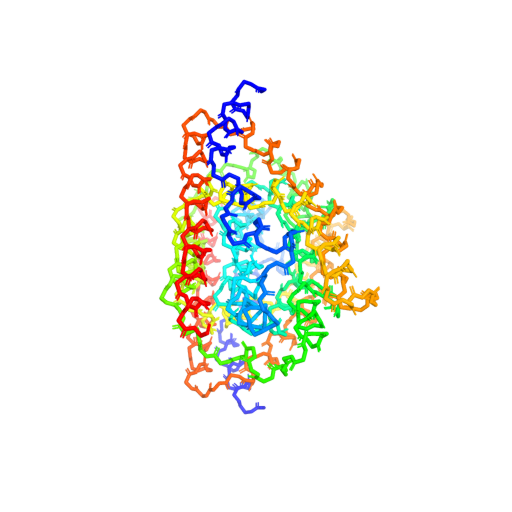9.656 -12.961 -8.531 1 98.25 134 ALA B N 1
ATOM 2863 C CA . ALA B 1 134 ? -9.469 -14.094 -9.43 1 98.25 134 ALA B CA 1
ATOM 2864 C C . ALA B 1 134 ? -8.312 -14.977 -8.969 1 98.25 134 ALA B C 1
ATOM 2866 O O . ALA B 1 134 ? -8.375 -16.203 -9.07 1 98.25 134 ALA B O 1
ATOM 2867 N N . TYR B 1 135 ? -7.273 -14.367 -8.492 1 98.38 135 TYR B N 1
ATOM 2868 C CA . TYR B 1 135 ? -6.113 -15.094 -7.988 1 98.38 135 TYR B CA 1
ATOM 2869 C C . TYR B 1 135 ? -6.43 -15.781 -6.664 1 98.38 135 TYR B C 1
ATOM 2871 O O . TYR B 1 135 ? -6.234 -16.984 -6.523 1 98.38 135 TYR B O 1
ATOM 2879 N N . GLU B 1 136 ? -6.984 -15.102 -5.75 1 98.06 136 GLU B N 1
ATOM 2880 C CA . GLU B 1 136 ? -7.137 -15.562 -4.371 1 98.06 136 GLU B CA 1
ATOM 2881 C C . GLU B 1 136 ? -8.195 -16.656 -4.266 1 98.06 136 GLU B C 1
ATOM 2883 O O . GLU B 1 136 ? -8.086 -17.562 -3.434 1 98.06 136 GLU B O 1
ATOM 2888 N N . ARG B 1 137 ? -9.195 -16.609 -5.078 1 97.56 137 ARG B N 1
ATOM 2889 C CA . ARG B 1 137 ? -10.328 -17.516 -4.945 1 97.56 137 ARG B CA 1
ATOM 2890 C C . ARG B 1 137 ? -9.914 -18.953 -5.227 1 97.56 137 ARG B C 1
ATOM 2892 O O . ARG B 1 137 ? -10.5 -19.891 -4.68 1 97.56 137 ARG B O 1
ATOM 2899 N N . GLN B 1 138 ? -8.945 -19.125 -6.078 1 98.19 138 GLN B N 1
ATOM 2900 C CA . GLN B 1 138 ? -8.609 -20.484 -6.484 1 98.19 138 GLN B CA 1
ATOM 2901 C C . GLN B 1 138 ? -7.363 -20.984 -5.754 1 98.19 138 GLN B C 1
ATOM 2903 O O . GLN B 1 138 ? -7.078 -22.188 -5.754 1 98.19 138 GLN B O 1
ATOM 2908 N N . THR B 1 139 ? -6.645 -20.094 -5.09 1 98 139 THR B N 1
ATOM 2909 C CA . THR B 1 139 ? -5.34 -20.391 -4.512 1 98 139 THR B CA 1
ATOM 2910 C C . THR B 1 139 ? -5.461 -21.453 -3.422 1 98 139 THR B C 1
ATOM 2912 O O . THR B 1 139 ? -4.609 -22.344 -3.309 1 98 139 THR B O 1
ATOM 2915 N N . PRO B 1 140 ? -6.535 -21.453 -2.543 1 98.12 140 PRO B N 1
ATOM 2916 C CA . PRO B 1 140 ? -6.633 -22.484 -1.508 1 98.12 140 PRO B CA 1
ATOM 2917 C C . PRO B 1 140 ? -6.68 -23.891 -2.086 1 98.12 140 PRO B C 1
ATOM 2919 O O . PRO B 1 140 ? -5.93 -24.766 -1.648 1 98.12 140 PRO B O 1
ATOM 2922 N N . GLU B 1 141 ? -7.473 -24.109 -3.129 1 97.94 141 GLU B N 1
ATOM 2923 C CA . GLU B 1 141 ? -7.59 -25.422 -3.752 1 97.94 141 GLU B CA 1
ATOM 2924 C C . GLU B 1 141 ? -6.301 -25.797 -4.48 1 97.94 141 GLU B C 1
ATOM 2926 O O . GLU B 1 141 ? -5.887 -26.969 -4.453 1 97.94 141 GLU B O 1
ATOM 2931 N N . ILE B 1 142 ? -5.738 -24.875 -5.125 1 98.38 142 ILE B N 1
ATOM 2932 C CA . ILE B 1 142 ? -4.496 -25.109 -5.848 1 98.38 142 ILE B CA 1
ATOM 2933 C C . ILE B 1 142 ? -3.393 -25.5 -4.867 1 98.38 142 ILE B C 1
ATOM 2935 O O . ILE B 1 142 ? -2.631 -26.438 -5.121 1 98.38 142 ILE B O 1
ATOM 2939 N N . SER B 1 143 ? -3.324 -24.766 -3.732 1 98.56 143 SER B N 1
ATOM 2940 C CA . SER B 1 143 ? -2.316 -25.047 -2.717 1 98.56 143 SER B CA 1
ATOM 2941 C C . SER B 1 143 ? -2.461 -26.469 -2.178 1 98.56 143 SER B C 1
ATOM 2943 O O . SER B 1 143 ? -1.471 -27.188 -2.029 1 98.56 143 SER B O 1
ATOM 2945 N N . LYS B 1 144 ? -3.67 -26.828 -1.924 1 98.12 144 LYS B N 1
ATOM 2946 C CA . LYS B 1 144 ? -3.936 -28.188 -1.454 1 98.12 144 LYS B CA 1
ATOM 2947 C C . LYS B 1 144 ? -3.465 -29.234 -2.473 1 98.12 144 LYS B C 1
ATOM 2949 O O . LYS B 1 144 ? -2.789 -30.188 -2.115 1 98.12 144 LYS B O 1
ATOM 2954 N N . SER B 1 145 ? -3.826 -29.047 -3.709 1 98.06 145 SER B N 1
ATOM 2955 C CA . SER B 1 145 ? -3.439 -29.953 -4.785 1 98.06 145 SER B CA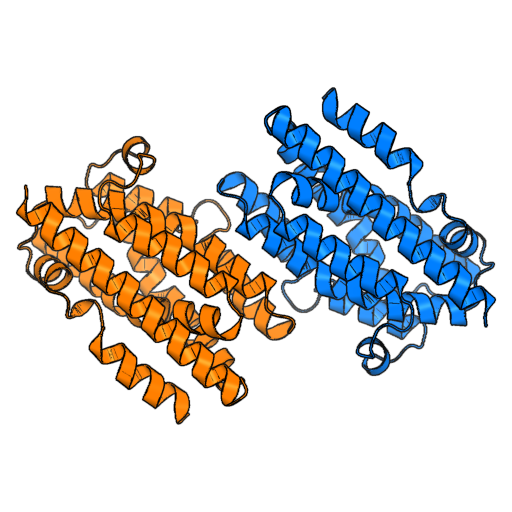 1
ATOM 2956 C C . SER B 1 145 ? -1.924 -30.031 -4.93 1 98.06 145 SER B C 1
ATOM 2958 O O . SER B 1 145 ? -1.363 -31.109 -5.113 1 98.06 145 SER B O 1
ATOM 2960 N N . LYS B 1 146 ? -1.259 -28.906 -4.852 1 98.31 146 LYS B N 1
ATOM 2961 C CA . LYS B 1 146 ? 0.195 -28.859 -4.984 1 98.31 146 LYS B CA 1
ATOM 2962 C C . LYS B 1 146 ? 0.875 -29.609 -3.85 1 98.31 146 LYS B C 1
ATOM 2964 O O . LYS B 1 146 ? 1.858 -30.328 -4.074 1 98.31 146 LYS B O 1
ATOM 2969 N N . ILE B 1 147 ? 0.379 -29.406 -2.604 1 98.44 147 ILE B N 1
ATOM 2970 C CA . ILE B 1 147 ? 0.941 -30.109 -1.451 1 98.44 147 ILE B CA 1
ATOM 2971 C C . ILE B 1 147 ? 0.813 -31.609 -1.646 1 98.44 147 ILE B C 1
ATOM 2973 O O . ILE B 1 147 ? 1.781 -32.344 -1.46 1 98.44 147 ILE B O 1
ATOM 2977 N N . GLU B 1 148 ? -0.351 -32.062 -2.049 1 98.25 148 GLU B N 1
ATOM 2978 C CA . GLU B 1 148 ? -0.586 -33.5 -2.268 1 98.25 148 GLU B CA 1
ATOM 2979 C C . GLU B 1 148 ? 0.356 -34.062 -3.33 1 98.25 148 GLU B C 1
ATOM 2981 O O . GLU B 1 148 ? 0.95 -35.125 -3.143 1 98.25 148 GLU B O 1
ATOM 2986 N N . GLY B 1 149 ? 0.46 -33.375 -4.453 1 98 149 GLY B N 1
ATOM 2987 C CA . GLY B 1 149 ? 1.363 -33.781 -5.512 1 98 149 GLY B CA 1
ATOM 2988 C C . GLY B 1 149 ? 2.814 -33.844 -5.07 1 98 149 GLY B C 1
ATOM 2989 O O . GLY B 1 149 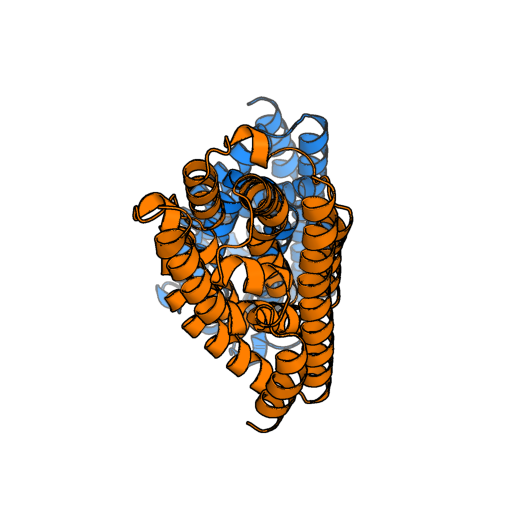? 3.533 -34.781 -5.383 1 98 149 GLY B O 1
ATOM 2990 N N . LEU B 1 150 ? 3.262 -32.844 -4.324 1 98.56 150 LEU B N 1
ATOM 2991 C CA . LEU B 1 150 ? 4.637 -32.781 -3.838 1 98.56 150 LEU B CA 1
ATOM 2992 C C . LEU B 1 150 ? 4.945 -33.938 -2.918 1 98.56 150 LEU B C 1
ATOM 2994 O O . LEU B 1 150 ? 5.988 -34.594 -3.053 1 98.56 150 LEU B O 1
ATOM 2998 N N . LYS B 1 151 ? 4.023 -34.25 -2.002 1 98.25 151 LYS B N 1
ATOM 2999 C CA . LYS B 1 151 ? 4.211 -35.312 -1.044 1 98.25 151 LYS B CA 1
ATOM 3000 C C . LYS B 1 151 ? 4.188 -36.688 -1.74 1 98.25 151 LYS B C 1
ATOM 3002 O O . LYS B 1 151 ? 5.055 -37.531 -1.499 1 98.25 151 LYS B O 1
ATOM 3007 N N . LYS B 1 152 ? 3.311 -36.844 -2.617 1 98.25 152 LYS B N 1
ATOM 3008 C CA . LYS B 1 152 ? 3.049 -38.156 -3.211 1 98.25 152 LYS B CA 1
ATOM 3009 C C . LYS B 1 152 ? 4.102 -38.5 -4.258 1 98.25 152 LYS B C 1
ATOM 3011 O O . LYS B 1 152 ? 4.508 -39.656 -4.379 1 98.25 152 LYS B O 1
ATOM 3016 N N . HIS B 1 153 ? 4.523 -37.531 -5.035 1 97.75 153 HIS B N 1
ATOM 3017 C CA . HIS B 1 153 ? 5.266 -37.875 -6.242 1 97.75 153 HIS B CA 1
ATOM 3018 C C . HIS B 1 153 ? 6.695 -37.344 -6.18 1 97.75 153 HIS B C 1
ATOM 3020 O O . HIS B 1 153 ? 7.562 -37.812 -6.93 1 97.75 153 HIS B O 1
ATOM 3026 N N . TYR B 1 154 ? 6.965 -36.406 -5.285 1 97.38 154 TYR B N 1
ATOM 3027 C CA . TYR B 1 154 ? 8.266 -35.75 -5.375 1 97.38 154 TYR B CA 1
ATOM 3028 C C . TYR B 1 154 ? 9 -35.812 -4.043 1 97.38 154 TYR B C 1
ATOM 3030 O O . TYR B 1 154 ? 10.031 -35.156 -3.865 1 97.38 154 TYR B O 1
ATOM 3038 N N . SER B 1 155 ? 8.422 -36.469 -3.033 1 96.88 155 SER B N 1
ATOM 3039 C CA . SER B 1 155 ? 9.023 -36.719 -1.726 1 96.88 155 SER B CA 1
ATOM 3040 C C . SER B 1 155 ? 9.32 -35.406 -1.005 1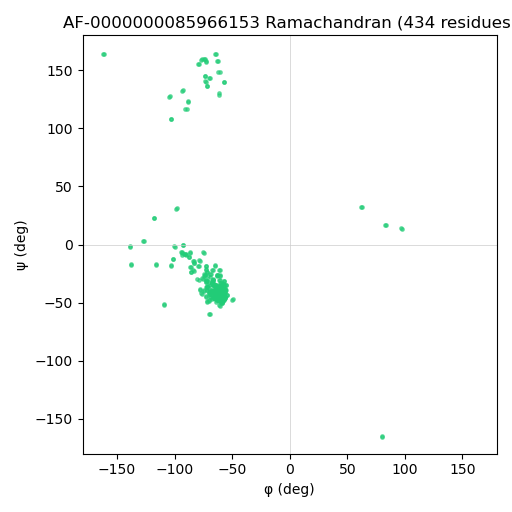 96.88 155 SER B C 1
ATOM 3042 O O . SER B 1 155 ? 10.359 -35.281 -0.349 1 96.88 155 SER B O 1
ATOM 3044 N N . ILE B 1 156 ? 8.562 -34.406 -1.194 1 97.62 156 ILE B N 1
ATOM 3045 C CA . ILE B 1 156 ? 8.617 -33.156 -0.47 1 97.62 156 ILE B CA 1
ATOM 3046 C C . ILE B 1 156 ? 7.484 -33.094 0.554 1 97.62 156 ILE B C 1
ATOM 3048 O O . ILE B 1 156 ? 6.32 -32.906 0.193 1 97.62 156 ILE B O 1
ATOM 3052 N N . SER B 1 157 ? 7.832 -33.219 1.824 1 97.62 157 SER B N 1
ATOM 3053 C CA . SER B 1 157 ? 6.789 -33.281 2.838 1 97.62 157 SER B CA 1
ATOM 3054 C C . SER B 1 157 ? 7.133 -32.469 4.066 1 97.62 157 SER B C 1
ATOM 3056 O O . SER B 1 157 ? 6.344 -32.375 5.008 1 97.62 157 SER B O 1
ATOM 3058 N N . ASP B 1 158 ? 8.352 -31.844 4.027 1 98.06 158 ASP B N 1
ATOM 3059 C CA . ASP B 1 158 ? 8.75 -31.078 5.203 1 98.06 158 ASP B CA 1
ATOM 3060 C C . ASP B 1 158 ? 7.969 -29.766 5.289 1 98.06 158 ASP B C 1
ATOM 3062 O O . ASP B 1 158 ? 7.66 -29.156 4.266 1 98.06 158 ASP B O 1
ATOM 3066 N N . GLU B 1 159 ? 7.668 -29.344 6.414 1 98.12 159 GLU B N 1
ATOM 3067 C CA . GLU B 1 159 ? 6.824 -28.188 6.684 1 98.12 159 GLU B CA 1
ATOM 3068 C C . GLU B 1 159 ? 7.418 -26.906 6.09 1 98.12 159 GLU B C 1
ATOM 3070 O O . GLU B 1 159 ? 6.691 -26.062 5.566 1 98.12 159 GLU B O 1
ATOM 3075 N N . ARG B 1 160 ? 8.703 -26.734 6.227 1 98.12 160 ARG B N 1
ATOM 3076 C CA . ARG B 1 160 ? 9.383 -25.547 5.742 1 98.12 160 ARG B CA 1
ATOM 3077 C C . ARG B 1 160 ? 9.141 -25.344 4.25 1 98.12 160 ARG B C 1
ATOM 3079 O O . ARG B 1 160 ? 8.805 -24.234 3.816 1 98.12 160 ARG B O 1
ATOM 3086 N N . SER B 1 161 ? 9.25 -26.453 3.42 1 98.56 161 SER B N 1
ATOM 3087 C CA . SER B 1 161 ? 9.086 -26.375 1.972 1 98.56 161 SER B CA 1
ATOM 3088 C C . SER B 1 161 ? 7.617 -26.188 1.59 1 98.56 161 SER B C 1
ATOM 3090 O O . SER B 1 161 ? 7.309 -25.609 0.551 1 98.56 161 SER B O 1
ATOM 3092 N N . LEU B 1 162 ? 6.727 -26.641 2.443 1 98.75 162 LEU B N 1
ATOM 3093 C CA . LEU B 1 162 ? 5.316 -26.641 2.076 1 98.75 162 LEU B CA 1
ATOM 3094 C C . LEU B 1 162 ? 4.586 -25.453 2.682 1 98.75 162 LEU B C 1
ATOM 3096 O O . LEU B 1 162 ? 3.422 -25.203 2.363 1 98.75 162 LEU B O 1
ATOM 3100 N N . GLN B 1 163 ? 5.234 -24.672 3.414 1 98.62 163 GLN B N 1
ATOM 3101 C CA . GLN B 1 163 ? 4.602 -23.656 4.258 1 98.62 163 GLN B CA 1
ATOM 3102 C C . GLN B 1 163 ? 3.875 -22.609 3.412 1 98.62 163 GLN B C 1
ATOM 3104 O O . GLN B 1 163 ? 2.805 -22.141 3.795 1 98.62 163 GLN B O 1
ATOM 3109 N N . PHE B 1 164 ? 4.5 -22.203 2.322 1 98.75 164 PHE B N 1
ATOM 3110 C CA . PHE B 1 164 ? 3.844 -21.266 1.433 1 98.75 164 PHE B CA 1
ATOM 3111 C C . PHE B 1 164 ? 2.434 -21.719 1.09 1 98.75 164 PHE B C 1
ATOM 3113 O O . PHE B 1 164 ? 1.48 -20.953 1.173 1 98.75 164 PHE B O 1
ATOM 3120 N N . PHE B 1 165 ? 2.307 -22.953 0.739 1 98.69 165 PHE B N 1
ATOM 3121 C CA . PHE B 1 165 ? 1.03 -23.5 0.294 1 98.69 165 PHE B CA 1
ATOM 3122 C C . PHE B 1 165 ? 0.085 -23.688 1.473 1 98.69 165 PHE B C 1
ATOM 3124 O O . PHE B 1 165 ? -1.114 -23.422 1.364 1 98.69 165 PHE B O 1
ATOM 3131 N N . THR B 1 166 ? 0.594 -24.141 2.615 1 98.31 166 THR B N 1
ATOM 3132 C CA . THR B 1 166 ? -0.243 -24.375 3.787 1 98.31 166 THR B CA 1
ATOM 3133 C C . THR B 1 166 ? -0.887 -23.078 4.262 1 98.31 166 THR B C 1
ATOM 3135 O O . THR B 1 166 ? -2.076 -23.047 4.59 1 98.31 166 THR B O 1
ATOM 3138 N N . VAL B 1 167 ? -0.102 -22.031 4.273 1 98 167 VAL B N 1
ATOM 3139 C CA . VAL B 1 167 ? -0.629 -20.75 4.723 1 98 167 VAL B CA 1
ATOM 3140 C C . VAL B 1 167 ? -1.697 -20.266 3.746 1 98 167 VAL B C 1
ATOM 3142 O O . VAL B 1 167 ? -2.703 -19.688 4.16 1 98 167 VAL B O 1
ATOM 3145 N N . HIS B 1 168 ? -1.548 -20.516 2.473 1 98.06 168 HIS B N 1
ATOM 3146 C CA . HIS B 1 168 ? -2.465 -20 1.461 1 98.06 168 HIS B CA 1
ATOM 3147 C C . HIS B 1 168 ? -3.736 -20.828 1.396 1 98.06 168 HIS B C 1
ATOM 3149 O O . HIS B 1 168 ? -4.762 -20.375 0.89 1 98.06 168 HIS B O 1
ATOM 3155 N N . MET B 1 169 ? -3.727 -22.062 1.925 1 96.75 169 MET B N 1
ATOM 3156 C CA . MET B 1 169 ? -4.945 -22.859 2.037 1 96.75 169 MET B CA 1
ATOM 3157 C C . MET B 1 169 ? -5.953 -22.188 2.965 1 96.75 169 MET B C 1
ATOM 3159 O O . MET B 1 169 ? -7.16 -22.328 2.779 1 96.75 169 MET B O 1
ATOM 3163 N N . HIS B 1 170 ? -5.465 -21.406 3.877 1 93.75 170 HIS B N 1
ATOM 3164 C CA . HIS B 1 170 ? -6.332 -20.797 4.879 1 93.75 170 HIS B CA 1
ATOM 3165 C C . HIS B 1 170 ? -6.48 -19.297 4.637 1 93.75 170 HIS B C 1
ATOM 3167 O O . HIS B 1 170 ? -7.598 -18.797 4.496 1 93.75 170 HIS B O 1
ATOM 3173 N N . ALA B 1 171 ? -5.359 -18.609 4.496 1 92.31 171 ALA B N 1
ATOM 3174 C CA . ALA B 1 171 ? -5.367 -17.156 4.344 1 92.31 171 ALA B CA 1
ATOM 3175 C C . ALA B 1 171 ? -6.23 -16.734 3.156 1 92.31 171 ALA B C 1
ATOM 3177 O O . ALA B 1 171 ? -7.02 -15.789 3.26 1 92.31 171 ALA B O 1
ATOM 3178 N N . ASP B 1 172 ? -6.168 -17.422 2.07 1 95.5 172 ASP B N 1
ATOM 3179 C CA . ASP B 1 172 ? -6.805 -16.953 0.84 1 95.5 172 ASP B CA 1
ATOM 3180 C C . ASP B 1 172 ? -8.289 -17.312 0.823 1 95.5 172 ASP B C 1
ATOM 3182 O O . ASP B 1 172 ? -9.047 -16.781 0.007 1 95.5 172 ASP B O 1
ATOM 3186 N N . GLU B 1 173 ? -8.711 -18.219 1.691 1 95.62 173 GLU B N 1
ATOM 3187 C CA . GLU B 1 173 ? -10.148 -18.359 1.894 1 95.62 173 GLU B CA 1
ATOM 3188 C C . GLU B 1 173 ? -10.75 -17.078 2.459 1 95.62 173 GLU B C 1
ATOM 3190 O O . GLU B 1 173 ? -11.773 -16.594 1.966 1 95.62 173 GLU B O 1
ATOM 3195 N N . TRP B 1 174 ? -10.047 -16.594 3.398 1 95.12 174 TRP B N 1
ATOM 3196 C CA . TRP B 1 174 ? -10.492 -15.367 4.039 1 95.12 174 TRP B CA 1
ATOM 3197 C C . TRP B 1 174 ? -10.344 -14.18 3.094 1 95.12 174 TRP B C 1
ATOM 3199 O O . TRP B 1 174 ? -11.266 -13.383 2.939 1 95.12 174 TRP B O 1
ATOM 3209 N N . HIS B 1 175 ? -9.227 -14.008 2.457 1 96.62 175 HIS B N 1
ATOM 3210 C CA . HIS B 1 175 ? -8.961 -12.906 1.537 1 96.62 175 HIS B CA 1
ATOM 3211 C C . HIS B 1 175 ? -9.984 -12.883 0.403 1 96.62 175 HIS B C 1
ATOM 3213 O O . HIS B 1 175 ? -10.461 -11.812 0.015 1 96.62 175 HIS B O 1
ATOM 3219 N N . SER B 1 176 ? -10.219 -14.07 -0.116 1 96.94 176 SER B N 1
ATOM 3220 C CA . SER B 1 176 ? -11.164 -14.156 -1.223 1 96.94 176 SER B CA 1
ATOM 3221 C C . SER B 1 176 ? -12.562 -13.711 -0.79 1 96.94 176 SER B C 1
ATOM 3223 O O . SER B 1 176 ? -13.258 -13.016 -1.534 1 96.94 176 SER B O 1
ATOM 3225 N N . GLU B 1 177 ? -12.969 -14.133 0.372 1 96.75 177 GLU B N 1
ATOM 3226 C CA . GLU B 1 177 ? -14.273 -13.719 0.893 1 96.75 177 GLU B CA 1
ATOM 3227 C C . GLU B 1 177 ? -14.336 -12.203 1.069 1 96.75 177 GLU B C 1
ATOM 3229 O O . GLU B 1 177 ? -15.344 -11.578 0.736 1 96.75 177 GLU B O 1
ATOM 3234 N N . GLU B 1 178 ? -13.32 -11.664 1.593 1 96.88 178 GLU B N 1
ATOM 3235 C CA . GLU B 1 178 ? -13.258 -10.211 1.778 1 96.88 178 GLU B CA 1
ATOM 3236 C C . GLU B 1 178 ? -13.32 -9.484 0.44 1 96.88 178 GLU B C 1
ATOM 3238 O O . GLU B 1 178 ? -14.039 -8.492 0.297 1 96.88 178 GLU B O 1
ATOM 3243 N N . CYS B 1 179 ? -12.586 -9.953 -0.532 1 97.44 179 CYS B N 1
ATOM 3244 C CA . CYS B 1 179 ? -12.594 -9.344 -1.857 1 97.44 179 CYS B CA 1
ATOM 3245 C C . CYS B 1 179 ? -13.977 -9.438 -2.49 1 97.44 179 CYS B C 1
ATOM 3247 O O . CYS B 1 179 ? -14.453 -8.477 -3.102 1 97.44 179 CYS B O 1
ATOM 3249 N N . ALA B 1 180 ? -14.594 -10.594 -2.336 1 97.06 180 ALA B N 1
ATOM 3250 C CA . ALA B 1 180 ? -15.938 -10.781 -2.875 1 97.06 180 ALA B CA 1
ATOM 3251 C C . ALA B 1 180 ? -16.922 -9.781 -2.27 1 97.06 180 ALA B C 1
ATOM 3253 O O . ALA B 1 180 ? -17.766 -9.219 -2.975 1 97.06 180 ALA B O 1
ATOM 3254 N N . ASN B 1 181 ? -16.828 -9.586 -0.979 1 97.06 181 ASN B N 1
ATOM 3255 C CA . ASN B 1 181 ? -17.688 -8.625 -0.302 1 97.06 181 ASN B CA 1
ATOM 3256 C C . ASN B 1 181 ? -17.438 -7.203 -0.808 1 97.06 181 ASN B C 1
ATOM 3258 O O . ASN B 1 181 ? -18.391 -6.438 -0.994 1 97.06 181 ASN B O 1
ATOM 3262 N N . LEU B 1 182 ? -16.203 -6.844 -1.001 1 97.62 182 LEU B N 1
ATOM 3263 C CA . LEU B 1 182 ? -15.883 -5.523 -1.54 1 97.62 182 LEU B CA 1
ATOM 3264 C C . LEU B 1 182 ? -16.484 -5.348 -2.934 1 97.62 182 LEU B C 1
ATOM 3266 O O . LEU B 1 182 ? -17.031 -4.293 -3.244 1 97.62 182 LEU B O 1
ATOM 3270 N N . ILE B 1 183 ? -16.344 -6.352 -3.746 1 97.75 183 ILE B N 1
ATOM 3271 C CA . ILE B 1 183 ? -16.859 -6.297 -5.109 1 97.75 183 ILE B CA 1
ATOM 3272 C C . ILE B 1 183 ? -18.375 -6.152 -5.086 1 97.75 183 ILE B C 1
ATOM 3274 O O . ILE B 1 183 ? -18.953 -5.391 -5.871 1 97.75 183 ILE B O 1
ATOM 3278 N N . ALA B 1 184 ? -19.031 -6.898 -4.176 1 96.31 184 ALA B N 1
ATOM 3279 C CA . ALA B 1 184 ? -20.484 -6.848 -4.059 1 96.31 184 ALA B CA 1
ATOM 3280 C C . ALA B 1 184 ? -20.953 -5.441 -3.701 1 96.31 184 ALA B C 1
ATOM 3282 O O . ALA B 1 184 ? -22.062 -5.043 -4.07 1 96.31 184 ALA B O 1
ATOM 3283 N N . ASP B 1 185 ? -20.109 -4.66 -3.045 1 95.38 185 ASP B N 1
ATOM 3284 C CA . ASP B 1 185 ? -20.469 -3.33 -2.568 1 95.38 185 ASP B CA 1
ATOM 3285 C C . ASP B 1 185 ? -20.25 -2.279 -3.652 1 95.38 185 ASP B C 1
ATOM 3287 O O . ASP B 1 185 ? -20.656 -1.125 -3.502 1 95.38 185 ASP B O 1
ATOM 3291 N N . LEU B 1 186 ? -19.656 -2.641 -4.758 1 96.88 186 LEU B N 1
ATOM 3292 C CA . LEU B 1 186 ? -19.391 -1.701 -5.844 1 96.88 186 LEU B CA 1
ATOM 3293 C C . LEU B 1 186 ? -20.672 -1.418 -6.633 1 96.88 186 LEU B C 1
ATOM 3295 O O . LEU B 1 186 ? -21.625 -2.188 -6.562 1 96.88 186 LEU B O 1
ATOM 3299 N N . SER B 1 187 ? -20.703 -0.311 -7.336 1 97 187 SER B N 1
ATOM 3300 C CA . SER B 1 187 ? -21.781 -0.041 -8.281 1 97 187 SER B CA 1
ATOM 3301 C C . SER B 1 187 ? -21.781 -1.044 -9.43 1 97 187 SER B C 1
ATOM 3303 O O . SER B 1 187 ? -20.781 -1.733 -9.656 1 97 187 SER B O 1
ATOM 3305 N N . GLU B 1 188 ? -22.797 -1.148 -10.141 1 96.81 188 GLU B N 1
ATOM 3306 C CA . GLU B 1 188 ? -22.891 -2.076 -11.266 1 96.81 188 GLU B CA 1
ATOM 3307 C C . GLU B 1 188 ? -21.797 -1.815 -12.281 1 96.81 188 GLU B C 1
ATOM 3309 O O . GLU B 1 188 ? -21.203 -2.756 -12.82 1 96.81 188 GLU B O 1
ATOM 3314 N N . GLU B 1 189 ? -21.578 -0.566 -12.539 1 97.75 189 GLU B N 1
ATOM 3315 C CA . GLU B 1 189 ? -20.516 -0.197 -13.484 1 97.75 189 GLU B CA 1
ATOM 3316 C C . GLU B 1 189 ? -19.156 -0.663 -13 1 97.75 189 GLU B C 1
ATOM 3318 O O . GLU B 1 189 ? -18.359 -1.199 -13.781 1 97.75 189 GLU B O 1
ATOM 3323 N N . GLU B 1 190 ? -18.859 -0.5 -11.75 1 97.88 190 GLU B N 1
ATOM 3324 C CA . GLU B 1 190 ? -17.594 -0.914 -11.172 1 97.88 190 GLU B CA 1
ATOM 3325 C C . GLU B 1 190 ? -17.484 -2.436 -11.102 1 97.88 190 GLU B C 1
ATOM 3327 O O . GLU B 1 190 ? -16.391 -2.992 -11.25 1 97.88 190 GLU B O 1
ATOM 3332 N N . GLN B 1 191 ? -18.594 -3.078 -10.859 1 98.19 191 GLN B N 1
ATOM 3333 C CA . GLN B 1 191 ? -18.609 -4.539 -10.875 1 98.19 191 GLN B CA 1
ATOM 3334 C C . GLN B 1 191 ? -18.219 -5.082 -12.25 1 98.19 191 GLN B C 1
ATOM 3336 O O . GLN B 1 191 ? -17.516 -6.094 -12.344 1 98.19 191 GLN B O 1
ATOM 3341 N N . GLU B 1 192 ? -18.656 -4.484 -13.234 1 98.06 192 GLU B N 1
ATOM 3342 C CA . GLU B 1 192 ? -18.266 -4.895 -14.586 1 98.06 192 GLU B CA 1
ATOM 3343 C C . GLU B 1 192 ? -16.766 -4.73 -14.812 1 98.06 192 GLU B C 1
ATOM 3345 O O . GLU B 1 192 ? -16.141 -5.578 -15.445 1 98.06 192 GLU B O 1
ATOM 3350 N N . LYS B 1 193 ? -16.219 -3.615 -14.336 1 98.5 193 LYS B N 1
ATOM 3351 C CA . LYS B 1 193 ? -14.766 -3.428 -14.414 1 98.5 193 LYS B CA 1
ATOM 3352 C C . LYS B 1 193 ? -14.031 -4.516 -13.641 1 98.5 193 LYS B C 1
ATOM 3354 O O . LYS B 1 193 ? -12.992 -5.012 -14.086 1 98.5 193 LYS B O 1
ATOM 3359 N N . ALA B 1 194 ? -14.578 -4.855 -12.422 1 98.62 194 ALA B N 1
ATOM 3360 C CA . ALA B 1 194 ? -14 -5.938 -11.633 1 98.62 194 ALA B CA 1
ATOM 3361 C C . ALA B 1 194 ? -14.008 -7.25 -12.414 1 98.62 194 ALA B C 1
ATOM 3363 O O . ALA B 1 194 ? -13.031 -8 -12.383 1 98.62 194 ALA B O 1
ATOM 3364 N N . MET B 1 195 ? -15.102 -7.5 -13.125 1 98.31 195 MET B N 1
ATOM 3365 C CA . MET B 1 195 ? -15.203 -8.703 -13.953 1 98.31 195 MET B CA 1
ATOM 3366 C C . MET B 1 195 ? -14.133 -8.703 -15.039 1 98.31 195 MET B C 1
ATOM 3368 O O . MET B 1 195 ? -13.469 -9.719 -15.266 1 98.31 195 MET B O 1
ATOM 3372 N N . GLN B 1 196 ? -13.969 -7.582 -15.648 1 98.5 196 GLN B N 1
ATOM 3373 C CA . GLN B 1 196 ? -12.969 -7.477 -16.703 1 98.5 196 GLN B CA 1
ATOM 3374 C C . GLN B 1 196 ? -11.562 -7.684 -16.156 1 98.5 196 GLN B C 1
ATOM 3376 O O . GLN B 1 196 ? -10.75 -8.391 -16.75 1 98.5 196 GLN B O 1
ATOM 3381 N N . GLY B 1 197 ? -11.281 -7.043 -15.023 1 98.81 197 GLY B N 1
ATOM 3382 C CA . GLY B 1 197 ? -9.992 -7.242 -14.383 1 98.81 197 GLY B CA 1
ATOM 3383 C C . GLY B 1 197 ? -9.75 -8.68 -13.961 1 98.81 197 GLY B C 1
ATOM 3384 O O . GLY B 1 197 ? -8.648 -9.203 -14.133 1 98.81 197 GLY B O 1
ATOM 3385 N N . ALA B 1 198 ? -10.797 -9.305 -13.43 1 98.81 198 ALA B N 1
ATOM 3386 C CA . ALA B 1 198 ? -10.703 -10.703 -13.008 1 98.81 198 ALA B CA 1
ATOM 3387 C C . ALA B 1 198 ? -10.398 -11.617 -14.195 1 98.81 198 ALA B C 1
ATOM 3389 O O . ALA B 1 198 ? -9.531 -12.484 -14.109 1 98.81 198 ALA B O 1
ATOM 3390 N N . LYS B 1 199 ? -11.117 -11.391 -15.281 1 98.56 199 LYS B N 1
ATOM 3391 C CA . LYS B 1 199 ? -10.914 -12.203 -16.469 1 98.56 199 LYS B CA 1
ATOM 3392 C C . LYS B 1 199 ? -9.508 -12.016 -17.031 1 98.56 199 LYS B C 1
ATOM 3394 O O . LYS B 1 199 ? -8.852 -12.984 -17.422 1 98.56 199 LYS B O 1
ATOM 3399 N N . LYS B 1 200 ? -9.102 -10.75 -17.109 1 98.75 200 LYS B N 1
ATOM 3400 C CA . LYS B 1 200 ? -7.754 -10.469 -17.609 1 98.75 200 LYS B CA 1
ATOM 3401 C C . LYS B 1 200 ? -6.699 -11.125 -16.719 1 98.75 200 LYS B C 1
ATOM 3403 O O . LYS B 1 200 ? -5.75 -11.734 -17.219 1 98.75 200 LYS B O 1
ATOM 3408 N N . GLY B 1 201 ? -6.855 -10.977 -15.391 1 98.81 201 GLY B N 1
ATOM 3409 C CA . GLY B 1 201 ? -5.934 -11.625 -14.469 1 98.81 201 GLY B CA 1
ATOM 3410 C C . GLY B 1 201 ? -5.895 -13.133 -14.625 1 98.81 201 GLY B C 1
ATOM 3411 O O . GLY B 1 201 ? -4.816 -13.734 -14.664 1 98.81 201 GLY B O 1
ATOM 3412 N N . ALA B 1 202 ? -7.066 -13.734 -14.75 1 98.75 202 ALA B N 1
ATOM 3413 C CA . ALA B 1 202 ? -7.164 -15.18 -14.914 1 98.75 202 ALA B CA 1
ATOM 3414 C C . ALA B 1 202 ? -6.477 -15.633 -16.203 1 98.75 202 ALA B C 1
ATOM 3416 O O . ALA B 1 202 ? -5.781 -16.656 -16.219 1 98.75 202 ALA B O 1
ATOM 3417 N N . LYS B 1 203 ? -6.648 -14.891 -17.25 1 98.81 203 LYS B N 1
ATOM 3418 C CA . LYS B 1 203 ? -6.031 -15.219 -18.531 1 98.81 203 LYS B CA 1
ATOM 3419 C C . LYS B 1 203 ? -4.512 -15.109 -18.453 1 98.81 203 LYS B C 1
ATOM 3421 O O . LYS B 1 203 ? -3.797 -15.906 -19.078 1 98.81 203 LYS B O 1
ATOM 3426 N N . LEU B 1 204 ? -4.035 -14.109 -17.781 1 98.88 204 LEU B N 1
ATOM 3427 C CA . LEU B 1 204 ? -2.598 -13.953 -17.594 1 98.88 204 LEU B CA 1
ATOM 3428 C C . LEU B 1 204 ? -2.01 -15.141 -16.844 1 98.88 204 LEU B C 1
ATOM 3430 O O . LEU B 1 204 ? -0.956 -15.664 -17.219 1 98.88 204 LEU B O 1
ATOM 3434 N N . LEU B 1 205 ? -2.688 -15.617 -15.773 1 98.81 205 LEU B N 1
ATOM 3435 C CA . LEU B 1 205 ? -2.24 -16.766 -15.008 1 98.81 205 LEU B CA 1
ATOM 3436 C C . LEU B 1 205 ? -2.254 -18.031 -15.867 1 98.81 205 LEU B C 1
ATOM 3438 O O . LEU B 1 205 ? -1.31 -18.828 -15.828 1 98.81 205 LEU B O 1
ATOM 3442 N N . TRP B 1 206 ? -3.299 -18.188 -16.641 1 98.75 206 TRP B N 1
ATOM 3443 C CA . TRP B 1 206 ? -3.393 -19.312 -17.562 1 98.75 206 TRP B CA 1
ATOM 3444 C C . TRP B 1 206 ? -2.27 -19.281 -18.594 1 98.75 206 TRP B C 1
ATOM 3446 O O . TRP B 1 206 ? -1.635 -20.297 -18.859 1 98.75 206 TRP B O 1
ATOM 3456 N N . GLY B 1 207 ? -2.111 -18.078 -19.172 1 98.69 207 GLY B N 1
ATOM 3457 C CA . GLY B 1 207 ? -1.044 -17.891 -20.141 1 98.69 207 GLY B CA 1
ATOM 3458 C C . GLY B 1 207 ? 0.328 -18.234 -19.594 1 98.69 207 GLY B C 1
ATOM 3459 O O . GLY B 1 207 ? 1.175 -18.781 -20.297 1 98.69 207 GLY B O 1
ATOM 3460 N N . PHE B 1 208 ? 0.599 -17.922 -18.375 1 98.75 208 PHE B N 1
ATOM 3461 C CA . PHE B 1 208 ? 1.855 -18.281 -17.734 1 98.75 208 PHE B CA 1
ATOM 3462 C C . PHE B 1 208 ? 2.07 -19.781 -17.766 1 98.75 208 PHE B C 1
ATOM 3464 O O . PHE B 1 208 ? 3.16 -20.25 -18.094 1 98.75 208 PHE B O 1
ATOM 3471 N N . LEU B 1 209 ? 1.009 -20.562 -17.406 1 98.44 209 LEU B N 1
ATOM 3472 C CA . LEU B 1 209 ? 1.134 -22.016 -17.391 1 98.44 209 LEU B CA 1
ATOM 3473 C C . LEU B 1 209 ? 1.322 -22.562 -18.797 1 98.44 209 LEU B C 1
ATOM 3475 O O . LEU B 1 209 ? 2.016 -23.578 -18.984 1 98.44 209 LEU B O 1
ATOM 3479 N N . ASP B 1 210 ? 0.669 -21.875 -19.812 1 98.25 210 ASP B N 1
ATOM 3480 C CA . ASP B 1 210 ? 0.987 -22.234 -21.188 1 98.25 210 ASP B CA 1
ATOM 3481 C C . ASP B 1 210 ? 2.486 -22.109 -21.453 1 98.25 210 ASP B C 1
ATOM 3483 O O . ASP B 1 210 ? 3.08 -22.984 -22.094 1 98.25 210 ASP B O 1
ATOM 3487 N N . GLY B 1 211 ? 3.039 -21 -21 1 98 211 GLY B N 1
ATOM 3488 C CA . GLY B 1 211 ? 4.473 -20.797 -21.156 1 98 211 GLY B CA 1
ATOM 3489 C C . GLY B 1 211 ? 5.301 -21.859 -20.453 1 98 211 GLY B C 1
ATOM 3490 O O . GLY B 1 211 ? 6.312 -22.312 -21 1 98 211 GLY B O 1
ATOM 3491 N N . MET B 1 212 ? 4.863 -22.312 -19.328 1 97.44 212 MET B N 1
ATOM 3492 C CA . MET B 1 212 ? 5.555 -23.359 -18.578 1 97.44 212 MET B CA 1
ATOM 3493 C C . MET B 1 212 ? 5.52 -24.688 -19.344 1 97.44 212 MET B C 1
ATOM 3495 O O . MET B 1 212 ? 6.504 -25.422 -19.359 1 97.44 212 MET B O 1
ATOM 3499 N N . MET B 1 213 ? 4.363 -24.984 -19.953 1 95.56 213 MET B N 1
ATOM 3500 C CA . MET B 1 213 ? 4.238 -26.203 -20.75 1 95.56 213 MET B CA 1
ATOM 3501 C C . MET B 1 213 ? 5.238 -26.203 -21.891 1 95.56 213 MET B C 1
ATOM 3503 O O . MET B 1 213 ? 5.871 -27.219 -22.172 1 95.56 213 MET B O 1
ATOM 3507 N N . ASN B 1 214 ? 5.363 -25.062 -22.469 1 93.25 214 ASN B N 1
ATOM 3508 C CA . ASN B 1 214 ? 6.27 -24.938 -23.609 1 93.25 214 ASN B CA 1
ATOM 3509 C C . ASN B 1 214 ? 7.727 -25.047 -23.172 1 93.25 214 ASN B C 1
ATOM 3511 O O . ASN B 1 214 ? 8.547 -25.641 -23.875 1 93.25 214 ASN B O 1
ATOM 3515 N N . ALA B 1 215 ? 8.086 -24.5 -22.047 1 87.88 215 ALA B N 1
ATOM 3516 C CA . ALA B 1 215 ? 9.453 -24.516 -21.531 1 87.88 215 ALA B CA 1
ATOM 3517 C C . ALA B 1 215 ? 9.836 -25.922 -21.047 1 87.88 215 ALA B C 1
ATOM 3519 O O . ALA B 1 215 ? 11 -26.312 -21.141 1 87.88 215 ALA B O 1
ATOM 3520 N N . SER B 1 216 ? 8.945 -26.609 -20.422 1 79.06 216 SER B N 1
ATOM 3521 C CA . SER B 1 216 ? 9.195 -27.938 -19.875 1 79.06 216 SER B CA 1
ATOM 3522 C C . SER B 1 216 ? 9.305 -28.984 -20.984 1 79.06 216 SER B C 1
ATOM 3524 O O . SER B 1 216 ? 10.031 -29.969 -20.859 1 79.06 216 SER B O 1
ATOM 3526 N N . VAL B 1 217 ? 8.531 -28.766 -21.922 1 67.5 217 VAL B N 1
ATOM 3527 C CA . VAL B 1 217 ? 8.594 -29.672 -23.047 1 67.5 217 VAL B CA 1
ATOM 3528 C C . VAL B 1 217 ? 9.93 -29.516 -23.781 1 67.5 217 VAL B C 1
ATOM 3530 O O . VAL B 1 217 ? 10.43 -30.469 -24.391 1 67.5 217 VAL B O 1
ATOM 3533 N N . CYS B 1 218 ? 10.375 -28.297 -23.75 1 55.75 218 CYS B N 1
ATOM 3534 C CA . CYS B 1 218 ? 11.641 -28.062 -24.438 1 55.75 218 CYS B CA 1
ATOM 3535 C C . CYS B 1 218 ? 12.805 -28.625 -23.641 1 55.75 218 CYS B C 1
ATOM 3537 O O . CYS B 1 218 ? 13.945 -28.625 -24.125 1 55.75 218 CYS B O 1
ATOM 3539 N N . HIS B 1 219 ? 12.633 -29.094 -22.453 1 51.28 219 HIS B N 1
ATOM 3540 C CA . HIS B 1 219 ? 13.727 -29.75 -21.75 1 51.28 219 HIS B CA 1
ATOM 3541 C C . HIS B 1 219 ? 13.367 -31.188 -21.375 1 51.28 219 HIS B C 1
ATOM 3543 O O . HIS B 1 219 ? 12.195 -31.5 -21.172 1 51.28 219 HIS B O 1
#

pLDDT: mean 96.69, std 5.63, range [51.16, 98.88]

Nearest PDB structures (foldseek):
  8va9-assembly1_A  TM=9.510E-01  e=7.894E-15  Chlamydia trachomatis
  7twa-assembly1_D  TM=8.505E-01  e=6.805E-08  Streptantibioticus cattleyicolor
  7twa-assembly2_B  TM=8.493E-01  e=1.727E-07  Streptantibioticus cattleyicolor
  7twa-assembly2_C-2  TM=8.483E-01  e=2.283E-07  Streptantibioticus cattleyicolor
  7twa-assembly1_A  TM=8.410E-01  e=3.019E-07  Streptantibioticus cattleyicolor

Organism: Nephila pilipes (NCBI:txid299642)

Radius of gyration: 24.3 Å; Cα contacts (8 Å, |Δi|>4): 644; chains: 2; bounding box: 52×75×51 Å

Solvent-accessible surface area (backbone atoms only — not comparable to full-atom values): 21692 Å² total; per-residue (Å²): 112,68,61,60,53,53,47,49,58,62,49,57,79,51,40,61,72,74,35,69,56,47,42,28,40,57,71,46,69,54,52,71,67,43,51,43,49,45,46,38,44,51,40,58,46,52,61,43,43,53,30,42,46,23,31,22,34,37,58,43,88,48,65,72,62,30,43,55,46,47,54,52,39,45,63,40,45,49,72,86,75,9,46,49,52,27,45,46,38,26,30,42,66,66,71,40,54,71,73,61,48,73,51,77,73,86,48,70,32,45,52,49,30,45,52,48,49,52,52,37,18,67,68,39,37,40,18,18,48,18,22,52,30,49,53,28,61,48,39,21,62,49,24,51,46,50,50,51,18,32,41,73,60,65,74,46,75,55,61,68,39,43,39,42,36,58,51,33,43,52,55,22,52,54,50,21,52,52,40,50,52,54,48,68,70,42,53,73,72,42,37,51,39,14,46,51,20,16,52,52,38,36,49,33,56,47,45,28,46,52,41,48,48,55,56,38,68,73,97,113,69,61,61,51,54,49,48,58,61,47,57,78,52,40,61,71,73,34,69,57,48,42,29,41,57,71,45,70,54,51,69,65,44,50,43,49,45,47,36,44,51,40,58,46,52,61,42,44,52,30,44,45,22,31,23,34,36,58,43,88,48,64,73,62,31,42,55,44,47,54,52,37,44,63,38,45,48,72,86,76,9,45,49,52,28,44,47,38,26,29,42,64,66,71,39,54,73,73,61,47,72,50,79,73,88,47,72,30,46,52,48,29,46,52,48,48,53,50,38,17,66,68,40,37,40,19,18,49,20,22,51,30,48,53,27,60,50,39,22,63,48,24,50,46,49,50,52,18,31,41,73,61,63,75,48,74,55,62,67,38,44,39,44,34,59,51,32,41,51,55,22,53,53,51,22,51,53,40,50,54,54,48,67,71,43,53,71,72,42,37,51,38,14,47,50,20,16,51,52,39,34,49,33,55,48,45,28,45,54,42,48,49,56,56,39,68,73,95

InterPro domains:
  IPR016084 Haem oxygenase-like, multi-helical [G3DSA:1.20.910.10] (1-219)
  IPR016084 Haem oxygenase-like, multi-helical [SSF48613] (2-212)
  IPR027572 4-aminobenzoate synthase [TIGR04305] (3-213)
  IPR039068 Pyrroloquinoline-quinone synthase-like [PTHR40279] (1-215)

Foldseek 3Di:
DVLVVVLVVLLVVLQPCPAPLVVCLLVLVFDLVLVLLVLLLCLLVLVCVLVLLVLLLVQDPDPVLSVLSVVVSCQQQPDCVHLSNLSQLLSVLSVHHPVSSPDDHPFVLSVVLSVLLVVQSNPHNLLSLLLLLLVLVNLLVSLVSNQNSCVPRVVRNDCSNSVSSVCSNPSSVVSNVSSSVVLVPDDPVSVVSSSVSNNSSSVSVSSVVVRSVVVSVVD/DVLVVVLVVLLVVLQPCPAVLVVCLLVLVFDLVLVLLVLLLCLLVLVCVLVLLVLLLVQDPDPVLSVLSVVVSCQQQPDDVHLSNLSQLLSVLSVHHPVSSPDDHPFVLSVVLSVLLVVQSNPHNLLSLLLLLLVLVNLLVSLVSNQNSCVPRVVRNDCSNSVSSVVSNPSSVVSNVSSSVVLVPDDPVSVVSSSVSNNSSSVSVSSVVVRSVVVSVVD

Secondary structure (DSSP, 8-state):
-HHHHHHHHHHHTT-GGGSHHHHHHHHT-S-HHHHHHHHHHHHHHHHHHHHHHHHHHHH---HHHHHHHHHHHHHHHSSTT-HHHHHHHHHHHTT--HHHHTSPP-SHHHHHHHHHHHHHHHH-HHHHHHHHHHHHHHHHHHHHHHHHHHHHHH----HHHHHHHHHHHHHHHHHHHHHHHHHHTS-HHHHHHHHHHHHHHHHHHHHHHHHHHHHHHT-/-HHHHHHHHHHHTT-GGGSHHHHHHHHT-S-HHHHHHHHHHHHHHHHHHHHHHHHHHHH---HHHHHHHHHHHHHHHSSTT-HHHHHHHHHHHTT--HHHHTSPP-SHHHHHHHHHHHHHHHH-HHHHHHHHHHHHHHHHHHHHHHHHHHHHHH----HHHHHHHHHHHHHHHHHHHHHHHHHHTS-HHHHHHHHHHHHHHHHHHHHHHHHHHHHHHT-